Protein AF-0000000087192531 (afdb_homodimer)

pLDDT: mean 89.15, std 15.45, range [19.34, 98.88]

Secondary structure (DSSP, 8-state):
---TTS-S---SSS-SS-HHHHHHHHHHHHHHHHHHHHHHT-PPTTSHHHHHTT--GGGGG-HHHHHHHHHHHHHHHS-SSSS---SHHHHHHHHHHHHHT--HHHHHHHHHHHHHHTT--B-SSHHHHHHHHHHHTHHHHHHHHHHTT---HHHHHHHHHHHHHHHHHHHHHTHHHHHHTT-B-S-HHHHHHTT--HHHHTSSS--HHHHHHHHHHHHHHHHHHHHHTHHHHHS-HHHHHHHHHHHHHHHHHHHHHHHTTT--SSSPPPPPHHHHHHHHHHHHHHH-/---TTS-SPP-SSS-SS-HHHHHHHHHHHHHHHHHHHHHHT-PPTTSHHHHHTT--GGGGG-HHHHHHHHHHHHHHHS-SSSS---SHHHHHHHHHHHHHT--HHHHHHHHHHHHHHTT----SSHHHHHHHHHHHTHHHHHHHHHHTT---HHHHHHHHHHHHHHHHHHHHHTHHHHHHTT---S-HHHHHHTT--HHHHTSSS--HHHHHHHHHHHHHHHHHHHHHTHHHHHS-HHHHHHHHHHHHHHHHHHHHHHHTTT--TTSPPPPPHHHHHHHHHHHHHHH-

Organism: Streptomyces mobaraensis (NCBI:txid35621)

InterPro domains:
  IPR002060 Squalene/phytoene synthase [PF00494] (6-272)
  IPR002060 Squalene/phytoene synthase [SFLDG01018] (4-278)
  IPR008949 Isoprenoid synthase domain superfamily [G3DSA:1.10.600.10] (2-265)
  IPR008949 Isoprenoid synthase domain superfamily [SSF48576] (6-286)
  IPR017827 Hydroxysqualene synthase HpnC [TIGR03464] (3-283)
  IPR033904 Trans-isoprenyl diphosphate synthases, head-to-head [cd00683] (8-274)
  IPR044843 Trans-isoprenyl diphosphate synthases, bacterial-type [SFLDG01212] (4-278)

Structure (mmCIF, N/CA/C/O backbone):
data_AF-0000000087192531-model_v1
#
loop_
_entity.id
_entity.type
_entity.pdbx_description
1 polymer 'Squalene synthase HpnC'
#
loop_
_atom_site.group_PDB
_atom_site.id
_atom_site.type_symbol
_atom_site.label_atom_id
_atom_site.label_alt_id
_atom_site.label_comp_id
_atom_site.label_asym_id
_atom_site.label_entity_id
_atom_site.label_seq_id
_atom_site.pdbx_PDB_ins_code
_atom_site.Cartn_x
_atom_site.Cartn_y
_atom_site.Cartn_z
_atom_site.occupancy
_atom_site.B_iso_or_equiv
_atom_site.auth_seq_id
_atom_site.auth_comp_id
_atom_site.auth_asym_id
_atom_site.auth_atom_id
_atom_site.pdbx_PDB_model_num
ATOM 1 N N . MET A 1 1 ? 25.109 -14.555 -1.62 1 19.67 1 MET A N 1
ATOM 2 C CA . MET A 1 1 ? 24.094 -15.359 -0.947 1 19.67 1 MET A CA 1
ATOM 3 C C . MET A 1 1 ? 22.812 -14.547 -0.739 1 19.67 1 MET A C 1
ATOM 5 O O . MET A 1 1 ? 21.938 -14.945 0.036 1 19.67 1 MET A O 1
ATOM 9 N N . LEU A 1 2 ? 22.766 -13.234 -1.128 1 22.3 2 LEU A N 1
ATOM 10 C CA . LEU A 1 2 ? 21.969 -12.016 -1.093 1 22.3 2 LEU A CA 1
ATOM 11 C C . LEU A 1 2 ? 20.734 -12.141 -1.992 1 22.3 2 LEU A C 1
ATOM 13 O O . LEU A 1 2 ? 19.953 -11.203 -2.115 1 22.3 2 LEU A O 1
ATOM 17 N N . ASP A 1 3 ? 20.75 -13.352 -2.896 1 23.53 3 ASP A N 1
ATOM 18 C CA . ASP A 1 3 ? 19.922 -13.32 -4.09 1 23.53 3 ASP A CA 1
ATOM 19 C C . ASP A 1 3 ? 18.469 -13.711 -3.764 1 23.53 3 ASP A C 1
ATOM 21 O O . ASP A 1 3 ? 17.703 -14.062 -4.656 1 23.53 3 ASP A O 1
ATOM 25 N N . LYS A 1 4 ? 18.359 -14.281 -2.541 1 29.73 4 LYS A N 1
ATOM 26 C CA . LYS A 1 4 ? 17.078 -14.93 -2.248 1 29.73 4 LYS A CA 1
ATOM 27 C C . LYS A 1 4 ? 15.922 -13.945 -2.359 1 29.73 4 LYS A C 1
ATOM 29 O O . LYS A 1 4 ? 14.773 -14.289 -2.078 1 29.73 4 LYS A O 1
ATOM 34 N N . ALA A 1 5 ? 16.125 -12.844 -2.023 1 33.47 5 ALA A N 1
ATOM 35 C CA . ALA A 1 5 ? 14.977 -11.992 -1.755 1 33.47 5 ALA A CA 1
ATOM 36 C C . ALA A 1 5 ? 13.992 -12.008 -2.924 1 33.47 5 ALA A C 1
ATOM 38 O O . ALA A 1 5 ? 12.961 -11.336 -2.889 1 33.47 5 ALA A O 1
ATOM 39 N N . ALA A 1 6 ? 14.383 -12.469 -4.078 1 32.56 6 ALA A N 1
ATOM 40 C CA . ALA A 1 6 ? 13.664 -11.992 -5.254 1 32.56 6 ALA A CA 1
ATOM 41 C C . ALA A 1 6 ? 12.398 -12.805 -5.496 1 32.56 6 ALA A C 1
ATOM 43 O O . ALA A 1 6 ? 11.398 -12.281 -5.992 1 32.56 6 ALA A O 1
ATOM 44 N N . HIS A 1 7 ? 12.344 -14.336 -5.422 1 30.31 7 HIS A N 1
ATOM 45 C CA . HIS A 1 7 ? 11.562 -14.953 -6.488 1 30.31 7 HIS A CA 1
ATOM 46 C C . HIS A 1 7 ? 10.125 -15.211 -6.047 1 30.31 7 HIS A C 1
ATOM 48 O O . HIS A 1 7 ? 9.367 -15.883 -6.75 1 30.31 7 HIS A O 1
ATOM 54 N N . GLU A 1 8 ? 9.875 -15.688 -4.883 1 32.75 8 GLU A N 1
ATOM 55 C CA . GLU A 1 8 ? 8.594 -16.391 -4.902 1 32.75 8 GLU A CA 1
ATOM 56 C C . GLU A 1 8 ? 7.449 -15.453 -5.273 1 32.75 8 GLU A C 1
ATOM 58 O O . GLU A 1 8 ? 7.543 -14.242 -5.066 1 32.75 8 GLU A O 1
ATOM 63 N N . ASN A 1 9 ? 6.387 -16.219 -6.078 1 30.28 9 ASN A N 1
ATOM 64 C CA . ASN A 1 9 ? 5.152 -15.898 -6.793 1 30.28 9 ASN A CA 1
ATOM 65 C C . ASN A 1 9 ? 4.086 -15.352 -5.848 1 30.28 9 ASN A C 1
ATOM 67 O O . ASN A 1 9 ? 3.578 -16.062 -4.988 1 30.28 9 ASN A O 1
ATOM 71 N N . PHE A 1 10 ? 4.152 -14.359 -5.266 1 32.59 10 PHE A N 1
ATOM 72 C CA . PHE A 1 10 ? 3.545 -13.109 -4.828 1 32.59 10 PHE A CA 1
ATOM 73 C C . PHE A 1 10 ? 2.182 -12.914 -5.477 1 32.59 10 PHE A C 1
ATOM 75 O O . PHE A 1 10 ? 1.978 -13.281 -6.633 1 32.59 10 PHE A O 1
ATOM 82 N N . PRO A 1 11 ? 1.162 -12.461 -4.59 1 38.47 11 PRO A N 1
ATOM 83 C CA . PRO A 1 11 ? -0.154 -11.828 -4.645 1 38.47 11 PRO A CA 1
ATOM 84 C C . PRO A 1 11 ? -0.328 -10.938 -5.875 1 38.47 11 PRO A C 1
ATOM 86 O O . PRO A 1 11 ? 0.247 -9.844 -5.938 1 38.47 11 PRO A O 1
ATOM 89 N N . VAL A 1 12 ? -0.359 -11.367 -6.977 1 36.41 12 VAL A N 1
ATOM 90 C CA . VAL A 1 12 ? -0.284 -10.555 -8.188 1 36.41 12 VAL A CA 1
ATOM 91 C C . VAL A 1 12 ? -0.94 -9.203 -7.945 1 36.41 12 VAL A C 1
ATOM 93 O O . VAL A 1 12 ? -0.665 -8.234 -8.656 1 36.41 12 VAL A O 1
ATOM 96 N N . ALA A 1 13 ? -2.135 -9.117 -7.508 1 36.44 13 ALA A N 1
ATOM 97 C CA . ALA A 1 13 ? -2.143 -7.688 -7.809 1 36.44 13 ALA A CA 1
ATOM 98 C C . ALA A 1 13 ? -1.078 -6.953 -7 1 36.44 13 ALA A C 1
ATOM 100 O O . ALA A 1 13 ? -1.4 -6.117 -6.148 1 36.44 13 ALA A O 1
ATOM 101 N N . PRO A 1 14 ? -0.112 -7.73 -6.18 1 38.5 14 PRO A N 1
ATOM 102 C CA . PRO A 1 14 ? 0.263 -6.594 -5.336 1 38.5 14 PRO A CA 1
ATOM 103 C C . PRO A 1 14 ? 0.284 -5.273 -6.098 1 38.5 14 PRO A C 1
ATOM 105 O O . PRO A 1 14 ? 0.271 -5.266 -7.332 1 38.5 14 PRO A O 1
ATOM 108 N N . PHE A 1 15 ? 1.031 -4.457 -5.273 1 41.66 15 PHE A N 1
ATOM 109 C CA . PHE A 1 15 ? 1.71 -3.176 -5.445 1 41.66 15 PHE A CA 1
ATOM 110 C C . PHE A 1 15 ? 2.809 -3.283 -6.492 1 41.66 15 PHE A C 1
ATOM 112 O O . PHE A 1 15 ? 3.357 -4.363 -6.719 1 41.66 15 PHE A O 1
ATOM 119 N N . PHE A 1 16 ? 2.674 -2.574 -7.617 1 48.12 16 PHE A N 1
ATOM 120 C CA . PHE A 1 16 ? 3.451 -2.09 -8.75 1 48.12 16 PHE A CA 1
ATOM 121 C C . PHE A 1 16 ? 4.945 -2.23 -8.484 1 48.12 16 PHE A C 1
ATOM 123 O O . PHE A 1 16 ? 5.766 -2.01 -9.375 1 48.12 16 PHE A O 1
ATOM 130 N N . LEU A 1 17 ? 5.238 -2.883 -7.375 1 59.16 17 LEU A N 1
ATOM 131 C CA . LEU A 1 17 ? 6.648 -2.969 -7.008 1 59.16 17 LEU A CA 1
ATOM 132 C C . LEU A 1 17 ? 7.043 -4.41 -6.699 1 59.16 17 LEU A C 1
ATOM 134 O O . LEU A 1 17 ? 6.207 -5.207 -6.27 1 59.16 17 LEU A O 1
ATOM 138 N N . PRO A 1 18 ? 8.281 -4.738 -7.281 1 66.62 18 PRO A N 1
ATOM 139 C CA . PRO A 1 18 ? 8.805 -6.016 -6.789 1 66.62 18 PRO A CA 1
ATOM 140 C C . PRO A 1 18 ? 8.484 -6.258 -5.316 1 66.62 18 PRO A C 1
ATOM 142 O O . PRO A 1 18 ? 8.344 -5.305 -4.547 1 66.62 18 PRO A O 1
ATOM 145 N N . ARG A 1 19 ? 8.281 -7.492 -4.961 1 74.19 19 ARG A N 1
ATOM 146 C CA . ARG A 1 19 ? 7.887 -7.895 -3.617 1 74.19 19 ARG A CA 1
ATOM 147 C C . ARG A 1 19 ? 8.734 -7.191 -2.562 1 74.19 19 ARG A C 1
ATOM 149 O O . ARG A 1 19 ? 8.195 -6.648 -1.593 1 74.19 19 ARG A O 1
ATOM 156 N N . ALA A 1 20 ? 10.094 -7.184 -2.834 1 75.75 20 ALA A N 1
ATOM 157 C CA . ALA A 1 20 ? 10.992 -6.594 -1.846 1 75.75 20 ALA A CA 1
ATOM 158 C C . ALA A 1 20 ? 10.688 -5.109 -1.644 1 75.75 20 ALA A C 1
ATOM 160 O O . ALA A 1 20 ? 10.719 -4.613 -0.516 1 75.75 20 ALA A O 1
ATOM 161 N N . ARG A 1 21 ? 10.336 -4.461 -2.74 1 80.31 21 ARG A N 1
ATOM 162 C CA . ARG A 1 21 ? 10.055 -3.033 -2.639 1 80.31 21 ARG A CA 1
ATOM 163 C C . ARG A 1 21 ? 8.688 -2.789 -2.012 1 80.31 21 ARG A C 1
ATOM 165 O O . ARG A 1 21 ? 8.5 -1.821 -1.272 1 80.31 21 ARG A O 1
ATOM 172 N N . ARG A 1 22 ? 7.809 -3.641 -2.258 1 81.88 22 ARG A N 1
ATOM 173 C CA . ARG A 1 22 ? 6.492 -3.533 -1.639 1 81.88 22 ARG A CA 1
ATOM 174 C C . ARG A 1 22 ? 6.578 -3.721 -0.128 1 81.88 22 ARG A C 1
ATOM 176 O O . ARG A 1 22 ? 5.984 -2.957 0.634 1 81.88 22 ARG A O 1
ATOM 183 N N . ASP A 1 23 ? 7.32 -4.707 0.282 1 85.31 23 ASP A N 1
ATOM 184 C CA . ASP A 1 23 ? 7.523 -4.965 1.704 1 85.31 23 ASP A CA 1
ATOM 185 C C . ASP A 1 23 ? 8.164 -3.76 2.393 1 85.31 23 ASP A C 1
ATOM 187 O O . ASP A 1 23 ? 7.797 -3.418 3.52 1 85.31 23 ASP A O 1
ATOM 191 N N . ASP A 1 24 ? 9.102 -3.215 1.646 1 89.06 24 ASP A N 1
ATOM 192 C CA . ASP A 1 24 ? 9.789 -2.055 2.207 1 89.06 24 ASP A CA 1
ATOM 193 C C . ASP A 1 24 ? 8.836 -0.872 2.359 1 89.06 24 ASP A C 1
ATOM 195 O O . ASP A 1 24 ? 8.836 -0.193 3.389 1 89.06 24 ASP A O 1
ATOM 199 N N . LEU A 1 25 ? 7.973 -0.669 1.366 1 87.12 25 LEU A N 1
ATOM 200 C CA . LEU A 1 25 ? 7.012 0.426 1.429 1 87.12 25 LEU A CA 1
ATOM 201 C C . LEU A 1 25 ? 5.984 0.185 2.529 1 87.12 25 LEU A C 1
ATOM 203 O O . LEU A 1 25 ? 5.582 1.121 3.223 1 87.12 25 LEU A O 1
ATOM 207 N N . MET A 1 26 ? 5.605 -1.005 2.713 1 86.75 26 MET A N 1
ATOM 208 C CA . MET A 1 26 ? 4.66 -1.353 3.766 1 86.75 26 MET A CA 1
ATOM 209 C C . MET A 1 26 ? 5.277 -1.143 5.145 1 86.75 26 MET A C 1
ATOM 211 O O . MET A 1 26 ? 4.59 -0.728 6.082 1 86.75 26 MET A O 1
ATOM 215 N N . ALA A 1 27 ? 6.52 -1.49 5.234 1 89.69 27 ALA A N 1
ATOM 216 C CA . ALA A 1 27 ? 7.215 -1.255 6.5 1 89.69 27 ALA A CA 1
ATOM 217 C C . ALA A 1 27 ? 7.266 0.235 6.828 1 89.69 27 ALA A C 1
ATOM 219 O O . ALA A 1 27 ? 7.043 0.631 7.973 1 89.69 27 ALA A O 1
ATOM 220 N N . ILE A 1 28 ? 7.52 1.017 5.824 1 91.38 28 ILE A N 1
ATOM 221 C CA . ILE A 1 28 ? 7.562 2.463 6.008 1 91.38 28 ILE A CA 1
ATOM 222 C C . ILE A 1 28 ? 6.176 2.977 6.395 1 91.38 28 ILE A C 1
ATOM 224 O O . ILE A 1 28 ? 6.047 3.82 7.285 1 91.38 28 ILE A O 1
ATOM 228 N N . TYR A 1 29 ? 5.199 2.486 5.773 1 88.44 29 TYR A N 1
ATOM 229 C CA . TYR A 1 29 ? 3.836 2.867 6.121 1 88.44 29 TYR A CA 1
ATOM 230 C C . TYR A 1 29 ? 3.52 2.494 7.566 1 88.44 29 TYR A C 1
ATOM 232 O O . TYR A 1 29 ? 2.889 3.268 8.289 1 88.44 29 TYR A O 1
ATOM 240 N N . GLY A 1 30 ? 3.859 1.26 7.922 1 89.19 30 GLY A N 1
ATOM 241 C CA . GLY A 1 30 ? 3.658 0.839 9.297 1 89.19 30 GLY A CA 1
ATOM 242 C C . GLY A 1 30 ? 4.328 1.754 10.305 1 89.19 30 GLY A C 1
ATOM 243 O O . GLY A 1 30 ? 3.758 2.051 11.359 1 89.19 30 GLY A O 1
ATOM 244 N N . TYR A 1 31 ? 5.508 2.223 10.008 1 94.19 31 TYR A N 1
ATOM 245 C CA . TYR A 1 31 ? 6.219 3.164 10.859 1 94.19 31 TYR A CA 1
ATOM 246 C C . TYR A 1 31 ? 5.441 4.465 11.008 1 94.19 31 TYR A C 1
ATOM 248 O O . TYR A 1 31 ? 5.18 4.918 12.125 1 94.19 31 TYR A O 1
ATOM 256 N N . ALA A 1 32 ? 5.148 4.988 9.867 1 92.19 32 ALA A N 1
ATOM 257 C CA . ALA A 1 32 ? 4.438 6.262 9.875 1 92.19 32 ALA A CA 1
ATOM 258 C C . ALA A 1 32 ? 3.111 6.145 10.625 1 92.19 32 ALA A C 1
ATOM 260 O O . ALA A 1 32 ? 2.744 7.039 11.391 1 92.19 32 ALA A O 1
ATOM 261 N N . ARG A 1 33 ? 2.441 5.043 10.477 1 89.56 33 ARG A N 1
ATOM 262 C CA . ARG A 1 33 ? 1.149 4.812 11.117 1 89.56 33 ARG A CA 1
ATOM 263 C C . ARG A 1 33 ? 1.302 4.695 12.625 1 89.56 33 ARG A C 1
ATOM 265 O O . ARG A 1 33 ? 0.493 5.238 13.383 1 89.56 33 ARG A O 1
ATOM 272 N N . LEU A 1 34 ? 2.264 3.963 13.047 1 90.94 34 LEU A N 1
ATOM 273 C CA . LEU A 1 34 ? 2.455 3.793 14.484 1 90.94 34 LEU A CA 1
ATOM 274 C C . LEU A 1 34 ? 2.797 5.125 15.148 1 90.94 34 LEU A C 1
ATOM 276 O O . LEU A 1 34 ? 2.275 5.438 16.219 1 90.94 34 LEU A O 1
ATOM 280 N N . VAL A 1 35 ? 3.682 5.863 14.492 1 95.06 35 VAL A N 1
ATOM 281 C CA . VAL A 1 35 ? 4.035 7.176 15.023 1 95.06 35 VAL A CA 1
ATOM 282 C C . VAL A 1 35 ? 2.779 8.031 15.164 1 95.06 35 VAL A C 1
ATOM 284 O O . VAL A 1 35 ? 2.562 8.656 16.203 1 95.06 35 VAL A O 1
ATOM 287 N N . ASP A 1 36 ? 1.975 8.055 14.164 1 90.62 36 ASP A N 1
ATOM 288 C CA . ASP A 1 36 ? 0.722 8.805 14.18 1 90.62 36 ASP A CA 1
ATOM 289 C C . ASP A 1 36 ? -0.206 8.305 15.281 1 90.62 36 ASP A C 1
ATOM 291 O O . ASP A 1 36 ? -0.826 9.102 15.992 1 90.62 36 ASP A O 1
ATOM 295 N N . ASP A 1 37 ? -0.312 6.965 15.398 1 89.44 37 ASP A N 1
ATOM 296 C CA . ASP A 1 37 ? -1.177 6.379 16.422 1 89.44 37 ASP A CA 1
ATOM 297 C C . ASP A 1 37 ? -0.73 6.781 17.812 1 89.44 37 ASP A C 1
ATOM 299 O O . ASP A 1 37 ? -1.563 7.043 18.688 1 89.44 37 ASP A O 1
ATOM 303 N N . ILE A 1 38 ? 0.5 6.742 18.016 1 92.81 38 ILE A N 1
ATOM 304 C CA . ILE A 1 38 ? 1.027 7.168 19.312 1 92.81 38 ILE A CA 1
ATOM 305 C C . ILE A 1 38 ? 0.646 8.625 19.562 1 92.81 38 ILE A C 1
ATOM 307 O O . ILE A 1 38 ? 0.107 8.953 20.625 1 92.81 38 ILE A O 1
ATOM 311 N N . GLY A 1 39 ? 0.903 9.469 18.594 1 92.12 39 GLY A N 1
ATOM 312 C CA . GLY A 1 39 ? 0.604 10.883 18.75 1 92.12 39 GLY A CA 1
ATOM 313 C C . GLY A 1 39 ? -0.871 11.164 18.969 1 92.12 39 GLY A C 1
ATOM 314 O O . GLY A 1 39 ? -1.231 12.109 19.672 1 92.12 39 GLY A O 1
ATOM 315 N N . ASP A 1 40 ? -1.734 10.336 18.375 1 87.25 40 ASP A N 1
ATOM 316 C CA . ASP A 1 40 ? -3.178 10.539 18.469 1 87.25 40 ASP A CA 1
ATOM 317 C C . ASP A 1 40 ? -3.752 9.844 19.703 1 87.25 40 ASP A C 1
ATOM 319 O O . ASP A 1 40 ? -4.93 10.016 20.031 1 87.25 40 ASP A O 1
ATOM 323 N N . GLY A 1 41 ? -2.965 9.039 20.344 1 85.12 41 GLY A N 1
ATOM 324 C CA . GLY A 1 41 ? -3.459 8.266 21.469 1 85.12 41 GLY A CA 1
ATOM 325 C C . GLY A 1 41 ? -4.312 7.082 21.047 1 85.12 41 GLY A C 1
ATOM 326 O O . GLY A 1 41 ? -5.223 6.68 21.781 1 85.12 41 GLY A O 1
ATOM 327 N N . ASP A 1 42 ? -4.016 6.578 19.875 1 79.75 42 ASP A N 1
ATOM 328 C CA . ASP A 1 42 ? -4.84 5.512 19.297 1 79.75 42 ASP A CA 1
ATOM 329 C C . ASP A 1 42 ? -4.074 4.191 19.25 1 79.75 42 ASP A C 1
ATOM 331 O O . ASP A 1 42 ? -4.379 3.32 18.438 1 79.75 42 ASP A O 1
ATOM 335 N N . VAL A 1 43 ? -3.061 4.047 20.062 1 83.12 43 VAL A N 1
ATOM 336 C CA . VAL A 1 43 ? -2.338 2.781 20.094 1 83.12 43 VAL A CA 1
ATOM 337 C C . VAL A 1 43 ? -3.242 1.684 20.656 1 83.12 43 VAL A C 1
ATOM 339 O O . VAL A 1 43 ? -4.168 1.962 21.422 1 83.12 43 VAL A O 1
ATOM 342 N N . ALA A 1 44 ? -2.982 0.496 20.219 1 76.88 44 ALA A N 1
ATOM 343 C CA . ALA A 1 44 ? -3.791 -0.638 20.656 1 76.88 44 ALA A CA 1
ATOM 344 C C . ALA A 1 44 ? -3.85 -0.711 22.172 1 76.88 44 ALA A C 1
ATOM 346 O O . ALA A 1 44 ? -2.844 -0.481 22.859 1 76.88 44 ALA A O 1
ATOM 347 N N . PRO A 1 45 ? -4.977 -1.031 22.672 1 75.5 45 PRO A N 1
ATOM 348 C CA . PRO A 1 45 ? -5.105 -1.122 24.141 1 75.5 45 PRO A CA 1
ATOM 349 C C . PRO A 1 45 ? -4.27 -2.252 24.734 1 75.5 45 PRO A C 1
ATOM 351 O O . PRO A 1 45 ? -3.809 -3.135 24 1 75.5 45 PRO A O 1
ATOM 354 N N . GLY A 1 46 ? -3.986 -2.191 26.062 1 78.5 46 GLY A N 1
ATOM 355 C CA . GLY A 1 46 ? -3.291 -3.266 26.75 1 78.5 46 GLY A CA 1
ATOM 356 C C . GLY A 1 46 ? -1.843 -2.938 27.062 1 78.5 46 GLY A C 1
ATOM 357 O O . GLY A 1 46 ? -1.203 -3.623 27.859 1 78.5 46 GLY A O 1
ATOM 358 N N . GLY A 1 47 ? -1.36 -1.986 26.297 1 83 47 GLY A N 1
ATOM 359 C CA . GLY A 1 47 ? -0.045 -1.465 26.641 1 83 47 GLY A CA 1
ATOM 360 C C . GLY A 1 47 ? 1.089 -2.293 26.062 1 83 47 GLY A C 1
ATOM 361 O O . GLY A 1 47 ? 2.225 -2.213 26.547 1 83 47 GLY A O 1
ATOM 362 N N . ARG A 1 48 ? 0.781 -3.104 25.172 1 82.81 48 ARG A N 1
ATOM 363 C CA . ARG A 1 48 ? 1.8 -3.992 24.625 1 82.81 48 ARG A CA 1
ATOM 364 C C . ARG A 1 48 ? 2.904 -3.197 23.938 1 82.81 48 ARG A C 1
ATOM 366 O O . ARG A 1 48 ? 4.086 -3.51 24.094 1 82.81 48 ARG A O 1
ATOM 373 N N . ASP A 1 49 ? 2.549 -2.189 23.188 1 87.62 49 ASP A N 1
ATOM 374 C CA . ASP A 1 49 ? 3.545 -1.352 22.516 1 87.62 49 ASP A CA 1
ATOM 375 C C . ASP A 1 49 ? 4.453 -0.67 23.547 1 87.62 49 ASP A C 1
ATOM 377 O O . ASP A 1 49 ? 5.668 -0.587 23.344 1 87.62 49 ASP A O 1
ATOM 381 N N . ALA A 1 50 ? 3.842 -0.21 24.562 1 92.44 50 ALA A N 1
ATOM 382 C CA . ALA A 1 50 ? 4.629 0.41 25.625 1 92.44 50 ALA A CA 1
ATOM 383 C C . ALA A 1 50 ? 5.648 -0.571 26.203 1 92.44 50 ALA A C 1
ATOM 385 O O . ALA A 1 50 ? 6.828 -0.24 26.344 1 92.44 50 ALA A O 1
ATOM 386 N N . GLU A 1 51 ? 5.195 -1.745 26.453 1 91.75 51 GLU A N 1
ATOM 387 C CA . GLU A 1 51 ? 6.074 -2.781 26.984 1 91.75 51 GLU A CA 1
ATOM 388 C C . GLU A 1 51 ? 7.215 -3.094 26.016 1 91.75 51 GLU A C 1
ATOM 390 O O . GLU A 1 51 ? 8.367 -3.23 26.438 1 91.75 51 GLU A O 1
ATOM 395 N N . LEU A 1 52 ? 6.914 -3.168 24.859 1 88.56 52 LEU A N 1
ATOM 396 C CA . LEU A 1 52 ? 7.906 -3.475 23.844 1 88.56 52 LEU A CA 1
ATOM 397 C C . LEU A 1 52 ? 8.93 -2.352 23.734 1 88.56 52 LEU A C 1
ATOM 399 O O . LEU A 1 52 ? 10.078 -2.59 23.328 1 88.56 52 LEU A O 1
ATOM 403 N N . LEU A 1 53 ? 8.539 -1.186 24.078 1 92.94 53 LEU A N 1
ATOM 404 C CA . LEU A 1 53 ? 9.43 -0.029 23.984 1 92.94 53 LEU A CA 1
ATOM 405 C C . LEU A 1 53 ? 10.156 0.204 25.297 1 92.94 53 LEU A C 1
ATOM 407 O O . LEU A 1 53 ? 10.859 1.208 25.453 1 92.94 53 LEU A O 1
ATOM 411 N N . GLY A 1 54 ? 9.914 -0.643 26.25 1 91.19 54 GLY A N 1
ATOM 412 C CA . GLY A 1 54 ? 10.625 -0.571 27.516 1 91.19 54 GLY A CA 1
ATOM 413 C C . GLY A 1 54 ? 9.938 0.315 28.547 1 91.19 54 GLY A C 1
ATOM 414 O O . GLY A 1 54 ? 10.562 0.758 29.5 1 91.19 54 GLY A O 1
ATOM 415 N N . LEU A 1 55 ? 8.703 0.609 28.266 1 93.19 55 LEU A N 1
ATOM 416 C CA . LEU A 1 55 ? 7.922 1.405 29.203 1 93.19 55 LEU A CA 1
ATOM 417 C C . LEU A 1 55 ? 6.965 0.522 30 1 93.19 55 LEU A C 1
ATOM 419 O O . LEU A 1 55 ? 6.668 -0.602 29.594 1 93.19 55 LEU A O 1
ATOM 423 N N . GLY A 1 56 ? 6.559 1.036 31.219 1 91.81 56 GLY A N 1
ATOM 424 C CA . GLY A 1 56 ? 5.453 0.384 31.906 1 91.81 56 GLY A CA 1
ATOM 425 C C . GLY A 1 56 ? 4.141 0.493 31.156 1 91.81 56 GLY A C 1
ATOM 426 O O . GLY A 1 56 ? 3.883 1.494 30.484 1 91.81 56 GLY A O 1
ATOM 427 N N . ARG A 1 57 ? 3.346 -0.522 31.234 1 89.56 57 ARG A N 1
ATOM 428 C CA . ARG A 1 57 ? 2.066 -0.557 30.531 1 89.56 57 ARG A CA 1
ATOM 429 C C . ARG A 1 57 ? 1.21 0.652 30.891 1 89.56 57 ARG A C 1
ATOM 431 O O . ARG A 1 57 ? 0.42 1.125 30.078 1 89.56 57 ARG A O 1
ATOM 438 N N . GLU A 1 58 ? 1.459 1.163 32.062 1 89.88 58 GLU A N 1
ATOM 439 C CA . GLU A 1 58 ? 0.673 2.295 32.531 1 89.88 58 GLU A CA 1
ATOM 440 C C . GLU A 1 58 ? 1.036 3.576 31.797 1 89.88 58 GLU A C 1
ATOM 442 O O . GLU A 1 58 ? 0.303 4.566 31.859 1 89.88 58 GLU A O 1
ATOM 447 N N . ARG A 1 59 ? 2.121 3.539 31.078 1 91.12 59 ARG A N 1
ATOM 448 C CA . ARG A 1 59 ? 2.582 4.73 30.375 1 91.12 59 ARG A CA 1
ATOM 449 C C . ARG A 1 59 ? 2.127 4.711 28.906 1 91.12 59 ARG A C 1
ATOM 451 O O . ARG A 1 59 ? 2.514 5.574 28.125 1 91.12 59 ARG A O 1
ATOM 458 N N . ALA A 1 60 ? 1.295 3.783 28.594 1 90.06 60 ALA A N 1
ATOM 459 C CA . ALA A 1 60 ? 0.833 3.633 27.219 1 90.06 60 ALA A CA 1
ATOM 460 C C . ALA A 1 60 ? 0.034 4.852 26.766 1 90.06 60 ALA A C 1
ATOM 462 O O . ALA A 1 60 ? 0.014 5.191 25.578 1 90.06 60 ALA A O 1
ATOM 463 N N . ASP A 1 61 ? -0.524 5.605 27.766 1 91.44 61 ASP A N 1
ATOM 464 C CA . ASP A 1 61 ? -1.37 6.742 27.422 1 91.44 61 ASP A CA 1
ATOM 465 C C . ASP A 1 61 ? -0.57 8.047 27.438 1 91.44 61 ASP A C 1
ATOM 467 O O . ASP A 1 61 ? -1.084 9.094 27.047 1 91.44 61 ASP A O 1
ATOM 471 N N . ASP A 1 62 ? 0.635 7.949 27.891 1 94.62 62 ASP A N 1
ATOM 472 C CA . ASP A 1 62 ? 1.521 9.109 27.844 1 94.62 62 ASP A CA 1
ATOM 473 C C . ASP A 1 62 ? 2.162 9.258 26.469 1 94.62 62 ASP A C 1
ATOM 475 O O . ASP A 1 62 ? 3.221 8.68 26.203 1 94.62 62 ASP A O 1
ATOM 479 N N . ARG A 1 63 ? 1.619 10.094 25.688 1 95.62 63 ARG A N 1
ATOM 480 C CA . ARG A 1 63 ? 1.992 10.211 24.281 1 95.62 63 ARG A CA 1
ATOM 481 C C . ARG A 1 63 ? 3.447 10.641 24.141 1 95.62 63 ARG A C 1
ATOM 483 O O . ARG A 1 63 ? 4.195 10.062 23.344 1 95.62 63 ARG A O 1
ATOM 490 N N . LEU A 1 64 ? 3.85 11.633 24.891 1 96.75 64 LEU A N 1
ATOM 491 C CA . LEU A 1 64 ? 5.211 12.148 24.781 1 96.75 64 LEU A CA 1
ATOM 492 C C . LEU A 1 64 ? 6.223 11.102 25.234 1 96.75 64 LEU A C 1
ATOM 494 O O . LEU A 1 64 ? 7.262 10.922 24.594 1 96.75 64 LEU A O 1
ATOM 498 N N . ALA A 1 65 ? 5.895 10.367 26.281 1 96.56 65 ALA A N 1
ATOM 499 C CA . ALA A 1 65 ? 6.777 9.305 26.75 1 96.56 65 ALA A CA 1
ATOM 500 C C . ALA A 1 65 ? 6.883 8.188 25.719 1 96.56 65 ALA A C 1
ATOM 502 O O . ALA A 1 65 ? 7.969 7.641 25.484 1 96.56 65 ALA A O 1
ATOM 503 N N . MET A 1 66 ? 5.809 7.863 25.172 1 96.62 66 MET A N 1
ATOM 504 C CA . MET A 1 66 ? 5.793 6.832 24.125 1 96.62 66 MET A CA 1
ATOM 505 C C . MET A 1 66 ? 6.633 7.254 22.938 1 96.62 66 MET A C 1
ATOM 507 O O . MET A 1 66 ? 7.395 6.453 22.391 1 96.62 66 MET A O 1
ATOM 511 N N . LEU A 1 67 ? 6.492 8.555 22.484 1 97.69 67 LEU A N 1
ATOM 512 C CA . LEU A 1 67 ? 7.266 9.055 21.344 1 97.69 67 LEU A CA 1
ATOM 513 C C . LEU A 1 67 ? 8.758 9.055 21.672 1 97.69 67 LEU A C 1
ATOM 515 O O . LEU A 1 67 ? 9.578 8.711 20.812 1 97.69 67 LEU A O 1
ATOM 519 N N . ASP A 1 68 ? 9.086 9.414 22.906 1 97.94 68 ASP A N 1
ATOM 520 C CA . ASP A 1 68 ? 10.484 9.398 23.328 1 97.94 68 ASP A CA 1
ATOM 521 C C . ASP A 1 68 ? 11.055 7.984 23.297 1 97.94 68 ASP A C 1
ATOM 523 O O . ASP A 1 68 ? 12.164 7.766 22.828 1 97.94 68 ASP A O 1
ATOM 527 N N . ALA A 1 69 ? 10.305 7.066 23.859 1 97.44 69 ALA A N 1
ATOM 528 C CA . ALA A 1 69 ? 10.742 5.672 23.875 1 97.44 69 ALA A CA 1
ATOM 529 C C . ALA A 1 69 ? 10.875 5.125 22.453 1 97.44 69 ALA A C 1
ATOM 531 O O . ALA A 1 69 ? 11.812 4.379 22.156 1 97.44 69 ALA A O 1
ATOM 532 N N . PHE A 1 70 ? 9.938 5.477 21.625 1 97.69 70 PHE A N 1
ATOM 533 C CA . PHE A 1 70 ? 9.969 5.035 20.234 1 97.69 70 PHE A CA 1
ATOM 534 C C . PHE A 1 70 ? 11.188 5.598 19.516 1 97.69 70 PHE A C 1
ATOM 536 O O . PHE A 1 70 ? 11.836 4.895 18.734 1 97.69 70 PHE A O 1
ATOM 543 N N . GLU A 1 71 ? 11.5 6.883 19.734 1 98.19 71 GLU A N 1
ATOM 544 C CA . GLU A 1 71 ? 12.688 7.5 19.156 1 98.19 71 GLU A CA 1
ATOM 545 C C . GLU A 1 71 ? 13.953 6.793 19.625 1 98.19 71 GLU A C 1
ATOM 547 O O . GLU A 1 71 ? 14.867 6.555 18.828 1 98.19 71 GLU A O 1
ATOM 552 N N . ALA A 1 72 ? 14.008 6.512 20.875 1 97.31 72 ALA A N 1
ATOM 553 C CA . ALA A 1 72 ? 15.172 5.805 21.406 1 97.31 72 ALA A CA 1
ATOM 554 C C . ALA A 1 72 ? 15.352 4.453 20.734 1 97.31 72 ALA A C 1
ATOM 556 O O . ALA A 1 72 ? 16.469 4.066 20.391 1 97.31 72 ALA A O 1
ATOM 557 N N . ASP A 1 73 ? 14.273 3.775 20.594 1 97.25 73 ASP A N 1
ATOM 558 C CA . ASP A 1 73 ? 14.328 2.477 19.938 1 97.25 73 ASP A CA 1
ATOM 559 C C . ASP A 1 73 ? 14.688 2.631 18.453 1 97.25 73 ASP A C 1
ATOM 561 O O . ASP A 1 73 ? 15.422 1.812 17.906 1 97.25 73 ASP A O 1
ATOM 565 N N . LEU A 1 74 ? 14.172 3.701 17.766 1 97.75 74 LEU A N 1
ATOM 566 C CA . LEU A 1 74 ? 14.523 3.996 16.375 1 97.75 74 LEU A CA 1
ATOM 567 C C . LEU A 1 74 ? 16.031 4.207 16.234 1 97.75 74 LEU A C 1
ATOM 569 O O . LEU A 1 74 ? 16.625 3.768 15.25 1 97.75 74 LEU A O 1
ATOM 573 N N . ARG A 1 75 ? 16.625 4.871 17.156 1 97.06 75 ARG A N 1
ATOM 574 C CA . ARG A 1 75 ? 18.062 5.141 17.094 1 97.06 75 ARG A CA 1
ATOM 575 C C . ARG A 1 75 ? 18.875 3.844 17.109 1 97.06 75 ARG A C 1
ATOM 577 O O . ARG A 1 75 ? 19.953 3.77 16.531 1 97.06 75 ARG A O 1
ATOM 584 N N . ARG A 1 76 ? 18.312 2.803 17.703 1 95.94 76 ARG A N 1
ATOM 585 C CA . ARG A 1 76 ? 18.969 1.494 17.703 1 95.94 76 ARG A CA 1
ATOM 586 C C . ARG A 1 76 ? 18.969 0.887 16.312 1 95.94 76 ARG A C 1
ATOM 588 O O . ARG A 1 76 ? 19.797 0.036 15.992 1 95.94 76 ARG A O 1
ATOM 595 N N . VAL A 1 77 ? 18 1.236 15.508 1 96.56 77 VAL A N 1
ATOM 596 C CA . VAL A 1 77 ? 17.938 0.777 14.125 1 96.56 77 VAL A CA 1
ATOM 597 C C . VAL A 1 77 ? 19.172 1.241 13.375 1 96.56 77 VAL A C 1
ATOM 599 O O . VAL A 1 77 ? 19.703 0.519 12.523 1 96.56 77 VAL A O 1
ATOM 602 N N . PHE A 1 78 ? 19.656 2.387 13.664 1 96.69 78 PHE A N 1
ATOM 603 C CA . PHE A 1 78 ? 20.734 3.014 12.914 1 96.69 78 PHE A CA 1
ATOM 604 C C . PHE A 1 78 ? 22.062 2.818 13.617 1 96.69 78 PHE A C 1
ATOM 606 O O . PHE A 1 78 ? 23.109 3.25 13.117 1 96.69 78 PHE A O 1
ATOM 613 N N . ALA A 1 79 ? 22.047 2.189 14.75 1 93.81 79 ALA A N 1
ATOM 614 C CA . ALA A 1 79 ? 23.281 1.917 15.484 1 93.81 79 ALA A CA 1
ATOM 615 C C . ALA A 1 79 ? 24 0.712 14.898 1 93.81 79 ALA A C 1
ATOM 617 O O . ALA A 1 79 ? 23.375 -0.248 14.453 1 93.81 79 ALA A O 1
ATOM 618 N N . ASP A 1 80 ? 25.297 0.72 14.859 1 88.38 80 ASP A N 1
ATOM 619 C CA . ASP A 1 80 ? 26.094 -0.37 14.32 1 88.38 80 ASP A CA 1
ATOM 620 C C . ASP A 1 80 ? 26.344 -1.447 15.375 1 88.38 80 ASP A C 1
ATOM 622 O O . ASP A 1 80 ? 26.75 -2.561 15.047 1 88.38 80 ASP A O 1
ATOM 626 N N . HIS A 1 81 ? 26.141 -1.041 16.703 1 86.62 81 HIS A N 1
ATOM 627 C CA . HIS A 1 81 ? 26.391 -1.979 17.781 1 86.62 81 HIS A CA 1
ATOM 628 C C . HIS A 1 81 ? 25.188 -2.055 18.734 1 86.62 81 HIS A C 1
ATOM 630 O O . HIS A 1 81 ? 24.281 -1.223 18.656 1 86.62 81 HIS A O 1
ATOM 636 N N . GLY A 1 82 ? 25.203 -3.18 19.375 1 85.75 82 GLY A N 1
ATOM 637 C CA . GLY A 1 82 ? 24.156 -3.336 20.375 1 85.75 82 GLY A CA 1
ATOM 638 C C . GLY A 1 82 ? 23.141 -4.414 20.016 1 85.75 82 GLY A C 1
ATOM 639 O O . GLY A 1 82 ? 23.359 -5.18 19.078 1 85.75 82 GLY A O 1
ATOM 640 N N . THR A 1 83 ? 22.031 -4.52 20.844 1 85.88 83 THR A N 1
ATOM 641 C CA . THR A 1 83 ? 21.062 -5.602 20.734 1 85.88 83 THR A CA 1
ATOM 642 C C . THR A 1 83 ? 20.047 -5.301 19.625 1 85.88 83 THR A C 1
ATOM 644 O O . THR A 1 83 ? 19.266 -6.168 19.25 1 85.88 83 THR A O 1
ATOM 647 N N . GLY A 1 84 ? 20.109 -4.082 19.062 1 90.25 84 GLY A N 1
ATOM 648 C CA . GLY A 1 84 ? 19.109 -3.727 18.062 1 90.25 84 GLY A CA 1
ATOM 649 C C . GLY A 1 84 ? 17.797 -3.258 18.656 1 90.25 84 GLY A C 1
ATOM 650 O O . GLY A 1 84 ? 17.641 -3.213 19.875 1 90.25 84 GLY A O 1
ATOM 651 N N . PRO A 1 85 ? 16.906 -2.836 17.812 1 94.06 85 PRO A N 1
ATOM 652 C CA . PRO A 1 85 ? 15.602 -2.355 18.297 1 94.06 85 PRO A CA 1
ATOM 653 C C . PRO A 1 85 ? 14.766 -3.461 18.922 1 94.06 85 PRO A C 1
ATOM 655 O O . PRO A 1 85 ? 14.93 -4.637 18.594 1 94.06 85 PRO A O 1
ATOM 658 N N . ARG A 1 86 ? 13.914 -3.107 19.766 1 90.88 86 ARG A N 1
ATOM 659 C CA . ARG A 1 86 ? 13.062 -4.047 20.5 1 90.88 86 ARG A CA 1
ATOM 660 C C . ARG A 1 86 ? 11.727 -4.234 19.781 1 90.88 86 ARG A C 1
ATOM 662 O O . ARG A 1 86 ? 11.25 -5.363 19.641 1 90.88 86 ARG A O 1
ATOM 669 N N . HIS A 1 87 ? 11.141 -3.127 19.438 1 91.81 87 HIS A N 1
ATOM 670 C CA . HIS A 1 87 ? 9.82 -3.174 18.812 1 91.81 87 HIS A CA 1
ATOM 671 C C . HIS A 1 87 ? 9.852 -3.924 17.484 1 91.81 87 HIS A C 1
ATOM 673 O O . HIS A 1 87 ? 10.695 -3.643 16.641 1 91.81 87 HIS A O 1
ATOM 679 N N . PRO A 1 88 ? 8.93 -4.824 17.266 1 86.12 88 PRO A N 1
ATOM 680 C CA . PRO A 1 88 ? 8.938 -5.641 16.062 1 86.12 88 PRO A CA 1
ATOM 681 C C . PRO A 1 88 ? 8.891 -4.805 14.781 1 86.12 88 PRO A C 1
ATOM 683 O O . PRO A 1 88 ? 9.531 -5.156 13.781 1 86.12 88 PRO A O 1
ATOM 686 N N . LEU A 1 89 ? 8.172 -3.754 14.797 1 89.44 89 LEU A N 1
ATOM 687 C CA . LEU A 1 89 ? 8.086 -2.885 13.633 1 89.44 89 LEU A CA 1
ATOM 688 C C . LEU A 1 89 ? 9.461 -2.314 13.281 1 89.44 89 LEU A C 1
ATOM 690 O O . LEU A 1 89 ? 9.828 -2.262 12.109 1 89.44 89 LEU A O 1
ATOM 694 N N . LEU A 1 90 ? 10.219 -1.928 14.281 1 94.5 90 LEU A N 1
ATOM 695 C CA . LEU A 1 90 ? 11.531 -1.34 14.047 1 94.5 90 LEU A CA 1
ATOM 696 C C . LEU A 1 90 ? 12.547 -2.41 13.656 1 94.5 90 LEU A C 1
ATOM 698 O O . LEU A 1 90 ? 13.469 -2.146 12.883 1 94.5 90 LEU A O 1
ATOM 702 N N . ARG A 1 91 ? 12.352 -3.578 14.125 1 89.81 91 ARG A N 1
ATOM 703 C CA . ARG A 1 91 ? 13.18 -4.695 13.672 1 89.81 91 ARG A CA 1
ATOM 704 C C . ARG A 1 91 ? 13.008 -4.938 12.18 1 89.81 91 ARG A C 1
ATOM 706 O O . ARG A 1 91 ? 13.969 -5.301 11.492 1 89.81 91 ARG A O 1
ATOM 713 N N . ARG A 1 92 ? 11.797 -4.691 11.703 1 86.75 92 ARG A N 1
ATOM 714 C CA . ARG A 1 92 ? 11.5 -4.887 10.289 1 86.75 92 ARG A CA 1
ATOM 715 C C . ARG A 1 92 ? 12.062 -3.746 9.445 1 86.75 92 ARG A C 1
ATOM 717 O O . ARG A 1 92 ? 12.297 -3.908 8.25 1 86.75 92 ARG A O 1
ATOM 724 N N . ILE A 1 93 ? 12.289 -2.639 10.07 1 93.81 93 ILE A N 1
ATOM 725 C CA . ILE A 1 93 ? 12.781 -1.451 9.383 1 93.81 93 ILE A CA 1
ATOM 726 C C . ILE A 1 93 ? 14.297 -1.539 9.211 1 93.81 93 ILE A C 1
ATOM 728 O O . ILE A 1 93 ? 14.844 -1.045 8.227 1 93.81 93 ILE A O 1
ATOM 732 N N . ARG A 1 94 ? 14.984 -2.211 10.062 1 93.44 94 ARG A N 1
ATOM 733 C CA . ARG A 1 94 ? 16.438 -2.223 10.094 1 93.44 94 ARG A CA 1
ATOM 734 C C . ARG A 1 94 ? 17.016 -2.748 8.789 1 93.44 94 ARG A C 1
ATOM 736 O O . ARG A 1 94 ? 17.875 -2.107 8.18 1 93.44 94 ARG A O 1
ATOM 743 N N . PRO A 1 95 ? 16.547 -3.885 8.273 1 91.38 95 PRO A N 1
ATOM 744 C CA . PRO A 1 95 ? 17.125 -4.375 7.023 1 91.38 95 PRO A CA 1
ATOM 745 C C . PRO A 1 95 ? 16.891 -3.422 5.852 1 91.38 95 PRO A C 1
ATOM 747 O O . PRO A 1 95 ? 17.75 -3.281 4.98 1 91.38 95 PRO A O 1
ATOM 750 N N . LEU A 1 96 ? 15.734 -2.822 5.789 1 91.94 96 LEU A N 1
ATOM 751 C CA . LEU A 1 96 ? 15.484 -1.95 4.648 1 91.94 96 LEU A CA 1
ATOM 752 C C . LEU A 1 96 ? 16.312 -0.679 4.738 1 91.94 96 LEU A C 1
ATOM 754 O O . LEU A 1 96 ? 16.719 -0.122 3.715 1 91.94 96 LEU A O 1
ATOM 758 N N . VAL A 1 97 ? 16.578 -0.194 5.969 1 95.81 97 VAL A N 1
ATOM 759 C CA . VAL A 1 97 ? 17.453 0.968 6.156 1 95.81 97 VAL A CA 1
ATOM 760 C C . VAL A 1 97 ? 18.844 0.67 5.609 1 95.81 97 VAL A C 1
ATOM 762 O O . VAL A 1 97 ? 19.422 1.492 4.898 1 95.81 97 VAL A O 1
ATOM 765 N N . ARG A 1 98 ? 19.312 -0.456 5.867 1 93.75 98 ARG A N 1
ATOM 766 C CA . ARG A 1 98 ? 20.625 -0.861 5.41 1 93.75 98 ARG A CA 1
ATOM 767 C C . ARG A 1 98 ? 20.641 -1.116 3.906 1 93.75 98 ARG A C 1
ATOM 769 O O . ARG A 1 98 ? 21.531 -0.656 3.197 1 93.75 98 ARG A O 1
ATOM 776 N N . ARG A 1 99 ? 19.656 -1.775 3.439 1 94.06 99 ARG A N 1
ATOM 777 C CA . ARG A 1 99 ? 19.562 -2.143 2.031 1 94.06 99 ARG A CA 1
ATOM 778 C C . ARG A 1 99 ? 19.5 -0.904 1.144 1 94.06 99 ARG A C 1
ATOM 780 O O . ARG A 1 99 ? 20.078 -0.879 0.06 1 94.06 99 ARG A O 1
ATOM 787 N N . HIS A 1 100 ? 18.859 0.122 1.622 1 95.44 100 HIS A N 1
ATOM 788 C CA . HIS A 1 100 ? 18.625 1.284 0.774 1 95.44 100 HIS A CA 1
ATOM 789 C C . HIS A 1 100 ? 19.469 2.475 1.218 1 95.44 100 HIS A C 1
ATOM 791 O O . HIS A 1 100 ? 19.359 3.562 0.647 1 95.44 100 HIS A O 1
ATOM 797 N N . GLY A 1 101 ? 20.234 2.307 2.242 1 96.44 101 GLY A N 1
ATOM 798 C CA . GLY A 1 101 ? 21.062 3.395 2.736 1 96.44 101 GLY A CA 1
ATOM 799 C C . GLY A 1 101 ? 20.25 4.578 3.234 1 96.44 101 GLY A C 1
ATOM 800 O O . GLY A 1 101 ? 20.578 5.73 2.926 1 96.44 101 GLY A O 1
ATOM 801 N N . LEU A 1 102 ? 19.156 4.285 3.943 1 97.25 102 LEU A N 1
ATOM 802 C CA . LEU A 1 102 ? 18.328 5.367 4.461 1 97.25 102 LEU A CA 1
ATOM 803 C C . LEU A 1 102 ? 18.969 6.008 5.684 1 97.25 102 LEU A C 1
ATOM 805 O O . LEU A 1 102 ? 19.641 5.336 6.457 1 97.25 102 LEU A O 1
ATOM 809 N N . THR A 1 103 ? 18.75 7.32 5.832 1 97.19 103 THR A N 1
ATOM 810 C CA . THR A 1 103 ? 19.266 8.07 6.969 1 97.19 103 THR A CA 1
ATOM 811 C C . THR A 1 103 ? 18.203 8.25 8.039 1 97.19 103 THR A C 1
ATOM 813 O O . THR A 1 103 ? 17.016 8.062 7.77 1 97.19 103 THR A O 1
ATOM 816 N N . PRO A 1 104 ? 18.516 8.609 9.25 1 97.81 104 PRO A N 1
ATOM 817 C CA . PRO A 1 104 ? 17.562 8.672 10.359 1 97.81 104 PRO A CA 1
ATOM 818 C C . PRO A 1 104 ? 16.609 9.859 10.258 1 97.81 104 PRO A C 1
ATOM 820 O O . PRO A 1 104 ? 15.492 9.82 10.789 1 97.81 104 PRO A O 1
ATOM 823 N N . GLU A 1 105 ? 16.984 10.883 9.547 1 97.94 105 GLU A N 1
ATOM 824 C CA . GLU A 1 105 ? 16.344 12.188 9.641 1 97.94 105 GLU A CA 1
ATOM 825 C C . GLU A 1 105 ? 14.875 12.109 9.242 1 97.94 105 GLU A C 1
ATOM 827 O O . GLU A 1 105 ? 14.008 12.672 9.922 1 97.94 105 GLU A O 1
ATOM 832 N N . PRO A 1 106 ? 14.586 11.414 8.148 1 97.75 106 PRO A N 1
ATOM 833 C CA . PRO A 1 106 ? 13.164 11.359 7.801 1 97.75 106 PRO A CA 1
ATOM 834 C C . PRO A 1 106 ? 12.32 10.656 8.867 1 97.75 106 PRO A C 1
ATOM 836 O O . PRO A 1 106 ? 11.195 11.078 9.148 1 97.75 106 PRO A O 1
ATOM 839 N N . PHE A 1 107 ? 12.875 9.641 9.477 1 98.06 107 PHE A N 1
ATOM 840 C CA . PHE A 1 107 ? 12.164 8.922 10.531 1 98.06 107 PHE A CA 1
ATOM 841 C C . PHE A 1 107 ? 11.977 9.805 11.758 1 98.06 107 PHE A C 1
ATOM 843 O O . PHE A 1 107 ? 10.875 9.891 12.305 1 98.06 107 PHE A O 1
ATOM 850 N N . LEU A 1 108 ? 13.016 10.469 12.109 1 98.62 108 LEU A N 1
ATOM 851 C CA . LEU A 1 108 ? 12.984 11.344 13.273 1 98.62 108 LEU A CA 1
ATOM 852 C C . LEU A 1 108 ? 12.039 12.516 13.047 1 98.62 108 LEU A C 1
ATOM 854 O O . LEU A 1 108 ? 11.383 12.984 13.984 1 98.62 108 LEU A O 1
ATOM 858 N N . GLY A 1 109 ? 12 13 11.852 1 98.25 109 GLY A N 1
ATOM 859 C CA . GLY A 1 109 ? 11.094 14.094 11.516 1 98.25 109 GLY A CA 1
ATOM 860 C C . GLY A 1 109 ? 9.641 13.773 11.812 1 98.25 109 GLY A C 1
ATOM 861 O O . GLY A 1 109 ? 8.93 14.578 12.414 1 98.25 109 GLY A O 1
ATOM 862 N N . LEU A 1 110 ? 9.18 12.586 11.469 1 97.31 110 LEU A N 1
ATOM 863 C CA . LEU A 1 110 ? 7.801 12.18 11.711 1 97.31 110 LEU A CA 1
ATOM 864 C C . LEU A 1 110 ? 7.504 12.125 13.203 1 97.31 110 LEU A C 1
ATOM 866 O O . LEU A 1 110 ? 6.41 12.5 13.641 1 97.31 110 LEU A O 1
ATOM 870 N N . ILE A 1 111 ? 8.453 11.656 13.969 1 98.19 111 ILE A N 1
ATOM 871 C CA . ILE A 1 111 ? 8.281 11.625 15.422 1 98.19 111 ILE A CA 1
ATOM 872 C C . ILE A 1 111 ? 8.172 13.047 15.961 1 98.19 111 ILE A C 1
ATOM 874 O O . ILE A 1 111 ? 7.277 13.352 16.75 1 98.19 111 ILE A O 1
ATOM 878 N N . GLU A 1 112 ? 9.055 13.93 15.484 1 98.38 112 GLU A N 1
ATOM 879 C CA . GLU A 1 112 ? 9.07 15.312 15.961 1 98.38 112 GLU A CA 1
ATOM 880 C C . GLU A 1 112 ? 7.777 16.031 15.602 1 98.38 112 GLU A C 1
ATOM 882 O O . GLU A 1 112 ? 7.273 16.844 16.375 1 98.38 112 GLU A O 1
ATOM 887 N N . ALA A 1 113 ? 7.277 15.789 14.43 1 97.75 113 ALA A N 1
ATOM 888 C CA . ALA A 1 113 ? 5.996 16.375 14.047 1 97.75 113 ALA A CA 1
ATOM 889 C C . ALA A 1 113 ? 4.902 16 15.047 1 97.75 113 ALA A C 1
ATOM 891 O O . ALA A 1 113 ? 4.09 16.844 15.43 1 97.75 113 ALA A O 1
ATOM 892 N N . ASN A 1 114 ? 4.879 14.734 15.445 1 96.56 114 ASN A N 1
ATOM 893 C CA . ASN A 1 114 ? 3.869 14.289 16.406 1 96.56 114 ASN A CA 1
ATOM 894 C C . ASN A 1 114 ? 4.102 14.883 17.781 1 96.56 114 ASN A C 1
ATOM 896 O O . ASN A 1 114 ? 3.146 15.156 18.516 1 96.56 114 ASN A O 1
ATOM 900 N N . ARG A 1 115 ? 5.371 15.102 18.125 1 97.69 115 ARG A N 1
ATOM 901 C CA . ARG A 1 115 ? 5.672 15.82 19.359 1 97.69 115 ARG A CA 1
ATOM 902 C C . ARG A 1 115 ? 5.145 17.25 19.312 1 97.69 115 ARG A C 1
ATOM 904 O O . ARG A 1 115 ? 4.543 17.719 20.281 1 97.69 115 ARG A O 1
ATOM 911 N N . GLN A 1 116 ? 5.406 17.891 18.25 1 97.25 116 GLN A N 1
ATOM 912 C CA . GLN A 1 116 ? 4.941 19.25 18.062 1 97.25 116 GLN A CA 1
ATOM 913 C C . GLN A 1 116 ? 3.418 19.328 18.141 1 97.25 116 GLN A C 1
ATOM 915 O O . GLN A 1 116 ? 2.869 20.281 18.688 1 97.25 116 GLN A O 1
ATOM 920 N N . ASP A 1 117 ? 2.73 18.328 17.641 1 95.12 117 ASP A N 1
ATOM 921 C CA . ASP A 1 117 ? 1.271 18.281 17.656 1 95.12 117 ASP A CA 1
ATOM 922 C C . ASP A 1 117 ? 0.736 18.25 19.078 1 95.12 117 ASP A C 1
ATOM 924 O O . ASP A 1 117 ? -0.423 18.594 19.328 1 95.12 117 ASP A O 1
ATOM 928 N N . GLN A 1 118 ? 1.588 17.797 20.031 1 95 118 GLN A N 1
ATOM 929 C CA . GLN A 1 118 ? 1.15 17.75 21.422 1 95 118 GLN A CA 1
ATOM 930 C C . GLN A 1 118 ? 1.224 19.141 22.062 1 95 118 GLN A C 1
ATOM 932 O O . GLN A 1 118 ? 0.612 19.375 23.094 1 95 118 GLN A O 1
ATOM 937 N N . ARG A 1 119 ? 1.951 20.062 21.406 1 95.75 119 ARG A N 1
ATOM 938 C CA . ARG A 1 119 ? 2.273 21.328 22.062 1 95.75 119 ARG A CA 1
ATOM 939 C C . ARG A 1 119 ? 1.747 22.516 21.281 1 95.75 119 ARG A C 1
ATOM 941 O O . ARG A 1 119 ? 1.41 23.547 21.859 1 95.75 119 ARG A O 1
ATOM 948 N N . VAL A 1 120 ? 1.742 22.344 19.984 1 97.31 120 VAL A N 1
ATOM 949 C CA . VAL A 1 120 ? 1.408 23.469 19.109 1 97.31 120 VAL A CA 1
ATOM 950 C C . VAL A 1 120 ? 0.029 23.25 18.484 1 97.31 120 VAL A C 1
ATOM 952 O O . VAL A 1 120 ? -0.22 22.203 17.859 1 97.31 120 VAL A O 1
ATOM 955 N N . ARG A 1 121 ? -0.839 24.219 18.641 1 97.38 121 ARG A N 1
ATOM 956 C CA . ARG A 1 121 ? -2.199 24.078 18.141 1 97.38 121 ARG A CA 1
ATOM 957 C C . ARG A 1 121 ? -2.52 25.188 17.125 1 97.38 121 ARG A C 1
ATOM 959 O O . ARG A 1 121 ? -3.568 25.156 16.484 1 97.38 121 ARG A O 1
ATOM 966 N N . ARG A 1 122 ? -1.701 26.172 17.094 1 98.44 122 ARG A N 1
ATOM 967 C CA . ARG A 1 122 ? -1.795 27.281 16.156 1 98.44 122 ARG A CA 1
ATOM 968 C C . ARG A 1 122 ? -0.437 27.594 15.539 1 98.44 122 ARG A C 1
ATOM 970 O O . ARG A 1 122 ? 0.598 27.453 16.188 1 98.44 122 ARG A O 1
ATOM 977 N N . TYR A 1 123 ? -0.473 28.062 14.391 1 98.69 123 TYR A N 1
ATOM 978 C CA . TYR A 1 123 ? 0.732 28.469 13.672 1 98.69 123 TYR A CA 1
ATOM 979 C C . TYR A 1 123 ? 0.688 29.953 13.328 1 98.69 123 TYR A C 1
ATOM 981 O O . TYR A 1 123 ? -0.228 30.406 12.633 1 98.69 123 TYR A O 1
ATOM 989 N N . ALA A 1 124 ? 1.674 30.641 13.766 1 98.62 124 ALA A N 1
ATOM 990 C CA . ALA A 1 124 ? 1.658 32.094 13.641 1 98.62 124 ALA A CA 1
ATOM 991 C C . ALA A 1 124 ? 1.809 32.531 12.18 1 98.62 124 ALA A C 1
ATOM 993 O O . ALA A 1 124 ? 1.135 33.469 11.727 1 98.62 124 ALA A O 1
ATOM 994 N N . THR A 1 125 ? 2.727 31.875 11.477 1 98.75 125 THR A N 1
ATOM 995 C CA . THR A 1 125 ? 3.029 32.281 10.109 1 98.75 125 THR A CA 1
ATOM 996 C C . THR A 1 125 ? 2.941 31.094 9.156 1 98.75 125 THR A C 1
ATOM 998 O O . THR A 1 125 ? 2.932 29.953 9.594 1 98.75 125 THR A O 1
ATOM 1001 N N . TYR A 1 126 ? 2.859 31.453 7.863 1 98.69 126 TYR A N 1
ATOM 1002 C CA . TYR A 1 126 ? 2.938 30.422 6.832 1 98.69 126 TYR A CA 1
ATOM 1003 C C . TYR A 1 126 ? 4.258 29.656 6.914 1 98.69 126 TYR A C 1
ATOM 1005 O O . TYR A 1 126 ? 4.297 28.438 6.711 1 98.69 126 TYR A O 1
ATOM 1013 N N . GLY A 1 127 ? 5.305 30.359 7.215 1 98.62 127 GLY A N 1
ATOM 1014 C CA . GLY A 1 127 ? 6.602 29.734 7.398 1 98.62 127 GLY A CA 1
ATOM 1015 C C . GLY A 1 127 ? 6.598 28.688 8.5 1 98.62 127 GLY A C 1
ATOM 1016 O O . GLY A 1 127 ? 7.207 27.625 8.352 1 98.62 127 GLY A O 1
ATOM 1017 N N . ASP A 1 128 ? 5.914 29.016 9.648 1 98.62 128 ASP A N 1
ATOM 1018 C CA . ASP A 1 128 ? 5.797 28.062 10.742 1 98.62 128 ASP A CA 1
ATOM 1019 C C . ASP A 1 128 ? 5.055 26.797 10.289 1 98.62 128 ASP A C 1
ATOM 1021 O O . ASP A 1 128 ? 5.418 25.688 10.672 1 98.62 128 ASP A O 1
ATOM 1025 N N . LEU A 1 129 ? 4 27 9.477 1 98.44 129 LEU A N 1
ATOM 1026 C CA . LEU A 1 129 ? 3.23 25.859 8.992 1 98.44 129 LEU A CA 1
ATOM 1027 C C . LEU A 1 129 ? 4.062 25.016 8.031 1 98.44 129 LEU A C 1
ATOM 1029 O O . LEU A 1 129 ? 4.027 23.781 8.094 1 98.44 129 LEU A O 1
ATOM 1033 N N . VAL A 1 130 ? 4.801 25.688 7.184 1 98.44 130 VAL A N 1
ATOM 1034 C CA . VAL A 1 130 ? 5.656 24.984 6.234 1 98.44 130 VAL A CA 1
ATOM 1035 C C . VAL A 1 130 ? 6.734 24.203 6.988 1 98.44 130 VAL A C 1
ATOM 1037 O O . VAL A 1 130 ? 7.059 23.078 6.629 1 98.44 130 VAL A O 1
ATOM 1040 N N . ALA A 1 131 ? 7.262 24.828 8.039 1 98.5 131 ALA A N 1
ATOM 1041 C CA . ALA A 1 131 ? 8.25 24.141 8.867 1 98.5 131 ALA A CA 1
ATOM 1042 C C . ALA A 1 131 ? 7.656 22.875 9.5 1 98.5 131 ALA A C 1
ATOM 1044 O O . ALA A 1 131 ? 8.328 21.844 9.609 1 98.5 131 ALA A O 1
ATOM 1045 N N . TYR A 1 132 ? 6.453 23.016 9.898 1 98.06 132 TYR A N 1
ATOM 1046 C CA . TYR A 1 132 ? 5.766 21.828 10.414 1 98.06 132 TYR A CA 1
ATOM 1047 C C . TYR A 1 132 ? 5.629 20.766 9.336 1 98.06 132 TYR A C 1
ATOM 1049 O O . TYR A 1 132 ? 5.859 19.578 9.594 1 98.06 132 TYR A O 1
ATOM 1057 N N . CYS A 1 133 ? 5.277 21.109 8.078 1 97.19 133 CYS A N 1
ATOM 1058 C CA . CYS A 1 133 ? 5.117 20.172 6.973 1 97.19 133 CYS A CA 1
ATOM 1059 C C . CYS A 1 133 ? 6.445 19.516 6.617 1 97.19 133 CYS A C 1
ATOM 1061 O O . CYS A 1 133 ? 6.473 18.359 6.18 1 97.19 133 CYS A O 1
ATOM 1063 N N . GLU A 1 134 ? 7.566 20.219 6.859 1 97.88 134 GLU A N 1
ATOM 1064 C CA . GLU A 1 134 ? 8.891 19.656 6.645 1 97.88 134 GLU A CA 1
ATOM 1065 C C . GLU A 1 134 ? 9.117 18.438 7.535 1 97.88 134 GLU A C 1
ATOM 1067 O O . GLU A 1 134 ? 9.859 17.516 7.172 1 97.88 134 GLU A O 1
ATOM 1072 N N . LEU A 1 135 ? 8.438 18.438 8.633 1 97.62 135 LEU A N 1
ATOM 1073 C CA . LEU A 1 135 ? 8.562 17.328 9.578 1 97.62 135 LEU A CA 1
ATOM 1074 C C . LEU A 1 135 ? 7.473 16.297 9.328 1 97.62 135 LEU A C 1
ATOM 1076 O O . LEU A 1 135 ? 7.742 15.086 9.352 1 97.62 135 LEU A O 1
ATOM 1080 N N . SER A 1 136 ? 6.285 16.734 9.023 1 96.19 136 SER A N 1
ATOM 1081 C CA . SER A 1 136 ? 5.117 15.867 9.07 1 96.19 136 SER A CA 1
ATOM 1082 C C . SER A 1 136 ? 4.84 15.227 7.719 1 96.19 136 SER A C 1
ATOM 1084 O O . SER A 1 136 ? 4.211 14.172 7.641 1 96.19 136 SER A O 1
ATOM 1086 N N . ALA A 1 137 ? 5.293 15.852 6.629 1 95.44 137 ALA A N 1
ATOM 1087 C CA . ALA A 1 137 ? 4.875 15.398 5.305 1 95.44 137 ALA A CA 1
ATOM 1088 C C . ALA A 1 137 ? 6.086 15.062 4.438 1 95.44 137 ALA A C 1
ATOM 1090 O O . ALA A 1 137 ? 6.164 13.969 3.875 1 95.44 137 ALA A O 1
ATOM 1091 N N . ASN A 1 138 ? 7.109 15.867 4.406 1 96.88 138 ASN A N 1
ATOM 1092 C CA . ASN A 1 138 ? 8.227 15.734 3.475 1 96.88 138 ASN A CA 1
ATOM 1093 C C . ASN A 1 138 ? 8.977 14.422 3.682 1 96.88 138 ASN A C 1
ATOM 1095 O O . ASN A 1 138 ? 9.398 13.781 2.715 1 96.88 138 ASN A O 1
ATOM 1099 N N . PRO A 1 139 ? 9.117 13.953 4.941 1 96.44 139 PRO A N 1
ATOM 1100 C CA . PRO A 1 139 ? 9.852 12.703 5.16 1 96.44 139 PRO A CA 1
ATOM 1101 C C . PRO A 1 139 ? 9.258 11.531 4.387 1 96.44 139 PRO A C 1
ATOM 1103 O O . PRO A 1 139 ? 9.992 10.648 3.941 1 96.44 139 PRO A O 1
ATOM 1106 N N . VAL A 1 140 ? 8 11.492 4.164 1 92.38 140 VAL A N 1
ATOM 1107 C CA . VAL A 1 140 ? 7.348 10.391 3.475 1 92.38 140 VAL A CA 1
ATOM 1108 C C . VAL A 1 140 ? 7.848 10.305 2.035 1 92.38 140 VAL A C 1
ATOM 1110 O O . VAL A 1 140 ? 8.234 9.234 1.563 1 92.38 140 VAL A O 1
ATOM 1113 N N . GLY A 1 141 ? 7.84 11.438 1.384 1 93.94 141 GLY A N 1
ATOM 1114 C CA . GLY A 1 141 ? 8.367 11.469 0.029 1 93.94 141 GLY A CA 1
ATOM 1115 C C . GLY A 1 141 ? 9.82 11.062 -0.055 1 93.94 141 GLY A C 1
ATOM 1116 O O . GLY A 1 141 ? 10.219 10.336 -0.969 1 93.94 141 GLY A O 1
ATOM 1117 N N . ARG A 1 142 ? 10.578 11.461 0.902 1 96.31 142 ARG A N 1
ATOM 1118 C CA . ARG A 1 142 ? 12 11.148 0.924 1 96.31 142 ARG A CA 1
ATOM 1119 C C . ARG A 1 142 ? 12.227 9.656 1.13 1 96.31 142 ARG A C 1
ATOM 1121 O O . ARG A 1 142 ? 13.109 9.062 0.497 1 96.31 142 ARG A O 1
ATOM 1128 N N . LEU A 1 143 ? 11.461 9.062 1.952 1 94.88 143 LEU A N 1
ATOM 1129 C CA . LEU A 1 143 ? 11.57 7.633 2.203 1 94.88 143 LEU A CA 1
ATOM 1130 C C . LEU A 1 143 ? 11.156 6.828 0.976 1 94.88 143 LEU A C 1
ATOM 1132 O O . LEU A 1 143 ? 11.789 5.832 0.633 1 94.88 143 LEU A O 1
ATOM 1136 N N . VAL A 1 144 ? 10.102 7.266 0.276 1 90.94 144 VAL A N 1
ATOM 1137 C CA . VAL A 1 144 ? 9.648 6.59 -0.936 1 90.94 144 VAL A CA 1
ATOM 1138 C C . VAL A 1 144 ? 10.742 6.645 -1.998 1 90.94 144 VAL A C 1
ATOM 1140 O O . VAL A 1 144 ? 11.062 5.633 -2.621 1 90.94 144 VAL A O 1
ATOM 1143 N N . LEU A 1 145 ? 11.359 7.844 -2.148 1 94.06 145 LEU A N 1
ATOM 1144 C CA . LEU A 1 145 ? 12.43 7.988 -3.127 1 94.06 145 LEU A CA 1
ATOM 1145 C C . LEU A 1 145 ? 13.633 7.137 -2.74 1 94.06 145 LEU A C 1
ATOM 1147 O O . LEU A 1 145 ? 14.289 6.551 -3.607 1 94.06 145 LEU A O 1
ATOM 1151 N N . GLY A 1 146 ? 13.922 7.035 -1.478 1 94.5 146 GLY A N 1
ATOM 1152 C CA . GLY A 1 146 ? 15.016 6.199 -1.003 1 94.5 146 GLY A CA 1
ATOM 1153 C C . GLY A 1 146 ? 14.797 4.723 -1.281 1 94.5 146 GLY A C 1
ATOM 1154 O O . GLY A 1 146 ? 15.68 4.055 -1.823 1 94.5 146 GLY A O 1
ATOM 1155 N N . VAL A 1 147 ? 13.648 4.207 -0.954 1 91.56 147 VAL A N 1
ATOM 1156 C CA . VAL A 1 147 ? 13.344 2.783 -1.067 1 91.56 147 VAL A CA 1
ATOM 1157 C C . VAL A 1 147 ? 13.273 2.387 -2.539 1 91.56 147 VAL A C 1
ATOM 1159 O O . VAL A 1 147 ? 13.609 1.256 -2.902 1 91.56 147 VAL A O 1
ATOM 1162 N N . THR A 1 148 ? 12.891 3.35 -3.398 1 88.88 148 THR A N 1
ATOM 1163 C CA . THR A 1 148 ? 12.773 3.041 -4.82 1 88.88 148 THR A CA 1
ATOM 1164 C C . THR A 1 148 ? 14.086 3.336 -5.543 1 88.88 148 THR A C 1
ATOM 1166 O O . THR A 1 148 ? 14.195 3.129 -6.754 1 88.88 148 THR A O 1
ATOM 1169 N N . GLY A 1 149 ? 15.102 3.838 -4.789 1 92.31 149 GLY A N 1
ATOM 1170 C CA . GLY A 1 149 ? 16.422 4.082 -5.348 1 92.31 149 GLY A CA 1
ATOM 1171 C C . GLY A 1 149 ? 16.438 5.227 -6.348 1 92.31 149 GLY A C 1
ATOM 1172 O O . GLY A 1 149 ? 17.234 5.223 -7.285 1 92.31 149 GLY A O 1
ATOM 1173 N N . THR A 1 150 ? 15.555 6.199 -6.223 1 93.75 150 THR A N 1
ATOM 1174 C CA . THR A 1 150 ? 15.43 7.266 -7.207 1 93.75 150 THR A CA 1
ATOM 1175 C C . THR A 1 150 ? 15.758 8.617 -6.582 1 93.75 150 THR A C 1
ATOM 1177 O O . THR A 1 150 ? 15.516 9.664 -7.191 1 93.75 150 THR A O 1
ATOM 1180 N N . ALA A 1 151 ? 16.312 8.602 -5.41 1 96.5 151 ALA A N 1
ATOM 1181 C CA . ALA A 1 151 ? 16.594 9.852 -4.711 1 96.5 151 ALA A CA 1
ATOM 1182 C C . ALA A 1 151 ? 17.688 10.648 -5.422 1 96.5 151 ALA A C 1
ATOM 1184 O O . ALA A 1 151 ? 18.688 10.078 -5.848 1 96.5 151 ALA A O 1
ATOM 1185 N N . SER A 1 152 ? 17.5 11.875 -5.68 1 97.88 152 SER A N 1
ATOM 1186 C CA . SER A 1 152 ? 18.438 12.922 -6.09 1 97.88 152 SER A CA 1
ATOM 1187 C C . SER A 1 152 ? 18.062 14.266 -5.469 1 97.88 152 SER A C 1
ATOM 1189 O O . SER A 1 152 ? 16.922 14.469 -5.039 1 97.88 152 SER A O 1
ATOM 1191 N N . PRO A 1 153 ? 19 15.148 -5.336 1 97.81 153 PRO A N 1
ATOM 1192 C CA . PRO A 1 153 ? 18.672 16.453 -4.75 1 97.81 153 PRO A CA 1
ATOM 1193 C C . PRO A 1 153 ? 17.5 17.125 -5.441 1 97.81 153 PRO A C 1
ATOM 1195 O O . PRO A 1 153 ? 16.625 17.672 -4.773 1 97.81 153 PRO A O 1
ATOM 1198 N N . GLU A 1 154 ? 17.453 17.016 -6.719 1 98.06 154 GLU A N 1
ATOM 1199 C CA . GLU A 1 154 ? 16.359 17.641 -7.469 1 98.06 154 GLU A CA 1
ATOM 1200 C C . GLU A 1 154 ? 15.031 16.938 -7.188 1 98.06 154 GLU A C 1
ATOM 1202 O O . GLU A 1 154 ? 14.016 17.594 -6.945 1 98.06 154 GLU A O 1
ATOM 1207 N N . ARG A 1 155 ? 15 15.625 -7.191 1 98.25 155 ARG A N 1
ATOM 1208 C CA . ARG A 1 155 ? 13.773 14.875 -6.926 1 98.25 155 ARG A CA 1
ATOM 1209 C C . ARG A 1 155 ? 13.297 15.102 -5.496 1 98.25 155 ARG A C 1
ATOM 1211 O O . ARG A 1 155 ? 12.094 15.172 -5.246 1 98.25 155 ARG A O 1
ATOM 1218 N N . ILE A 1 156 ? 14.211 15.211 -4.598 1 98.31 156 ILE A N 1
ATOM 1219 C CA . ILE A 1 156 ? 13.859 15.445 -3.201 1 98.31 156 ILE A CA 1
ATOM 1220 C C . ILE A 1 156 ? 13.195 16.812 -3.059 1 98.31 156 ILE A C 1
ATOM 1222 O O . ILE A 1 156 ? 12.156 16.938 -2.4 1 98.31 156 ILE A O 1
ATOM 1226 N N . ARG A 1 157 ? 13.75 17.828 -3.693 1 98.31 157 ARG A N 1
ATOM 1227 C CA . ARG A 1 157 ? 13.164 19.172 -3.652 1 98.31 157 ARG A CA 1
ATOM 1228 C C . ARG A 1 157 ? 11.742 19.156 -4.215 1 98.31 157 ARG A C 1
ATOM 1230 O O . ARG A 1 15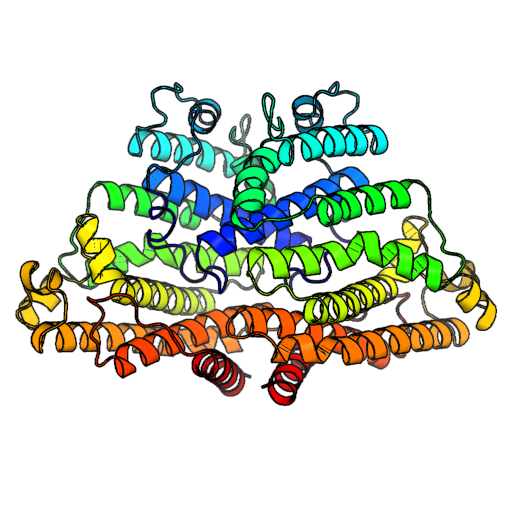7 ? 10.836 19.75 -3.629 1 98.31 157 ARG A O 1
ATOM 1237 N N . ARG A 1 158 ? 11.555 18.531 -5.305 1 98.25 158 ARG A N 1
ATOM 1238 C CA . ARG A 1 158 ? 10.242 18.453 -5.938 1 98.25 158 ARG A CA 1
ATOM 1239 C C . ARG A 1 158 ? 9.281 17.625 -5.094 1 98.25 158 ARG A C 1
ATOM 1241 O O . ARG A 1 158 ? 8.094 17.953 -4.988 1 98.25 158 ARG A O 1
ATOM 1248 N N . SER A 1 159 ? 9.781 16.531 -4.559 1 97.5 159 SER A N 1
ATOM 1249 C CA . SER A 1 159 ? 8.977 15.719 -3.658 1 97.5 159 SER A CA 1
ATOM 1250 C C . SER A 1 159 ? 8.516 16.531 -2.449 1 97.5 159 SER A C 1
ATOM 1252 O O . SER A 1 159 ? 7.359 16.422 -2.029 1 97.5 159 SER A O 1
ATOM 1254 N N . ASP A 1 160 ? 9.438 17.328 -1.896 1 98.06 160 ASP A N 1
ATOM 1255 C CA . ASP A 1 160 ? 9.086 18.172 -0.76 1 98.06 160 ASP A CA 1
ATOM 1256 C C . ASP A 1 160 ? 7.953 19.125 -1.116 1 98.06 160 ASP A C 1
ATOM 1258 O O . ASP A 1 160 ? 7.035 19.328 -0.319 1 98.06 160 ASP A O 1
ATOM 1262 N N . ALA A 1 161 ? 8.031 19.688 -2.289 1 98.25 161 ALA A N 1
ATOM 1263 C CA . ALA A 1 161 ? 6.973 20.594 -2.748 1 98.25 161 ALA A CA 1
ATOM 1264 C C . ALA A 1 161 ? 5.633 19.859 -2.836 1 98.25 161 ALA A C 1
ATOM 1266 O O . ALA A 1 161 ? 4.617 20.359 -2.346 1 98.25 161 ALA A O 1
ATOM 1267 N N . VAL A 1 162 ? 5.629 18.672 -3.402 1 96.06 162 VAL A N 1
ATOM 1268 C CA . VAL A 1 162 ? 4.402 17.891 -3.561 1 96.06 162 VAL A CA 1
ATOM 1269 C C . VAL A 1 162 ? 3.848 17.516 -2.188 1 96.06 162 VAL A C 1
ATOM 1271 O O . VAL A 1 162 ? 2.656 17.703 -1.924 1 96.06 162 VAL A O 1
ATOM 1274 N N . CYS A 1 163 ? 4.711 17.047 -1.315 1 95.69 163 CYS A N 1
ATOM 1275 C CA . CYS A 1 163 ? 4.273 16.578 -0.004 1 95.69 163 CYS A CA 1
ATOM 1276 C C . CYS A 1 163 ? 3.725 17.734 0.828 1 95.69 163 CYS A C 1
ATOM 1278 O O . CYS A 1 163 ? 2.682 17.594 1.472 1 95.69 163 CYS A O 1
ATOM 1280 N N . THR A 1 164 ? 4.395 18.859 0.825 1 97.5 164 THR A N 1
ATOM 1281 C CA . THR A 1 164 ? 3.908 20.031 1.541 1 97.5 164 THR A CA 1
ATOM 1282 C C . THR A 1 164 ? 2.557 20.469 0.993 1 97.5 164 THR A C 1
ATOM 1284 O O . THR A 1 164 ? 1.63 20.75 1.758 1 97.5 164 THR A O 1
ATOM 1287 N N . ALA A 1 165 ? 2.422 20.516 -0.315 1 96.81 165 ALA A N 1
ATOM 1288 C CA . ALA A 1 165 ? 1.16 20.906 -0.94 1 96.81 165 ALA A CA 1
ATOM 1289 C C . ALA A 1 165 ? 0.023 19.984 -0.499 1 96.81 165 ALA A C 1
ATOM 1291 O O . ALA A 1 165 ? -1.052 20.453 -0.12 1 96.81 165 ALA A O 1
ATOM 1292 N N . LEU A 1 166 ? 0.305 18.719 -0.546 1 94.06 166 LEU A N 1
ATOM 1293 C CA . LEU A 1 166 ? -0.727 17.75 -0.198 1 94.06 166 LEU A CA 1
ATOM 1294 C C . LEU A 1 166 ? -1.122 17.875 1.27 1 94.06 166 LEU A C 1
ATOM 1296 O O . LEU A 1 166 ? -2.295 17.719 1.616 1 94.06 166 LEU A O 1
ATOM 1300 N N . GLN A 1 167 ? -0.15 18.188 2.133 1 95.12 167 GLN A N 1
ATOM 1301 C CA . GLN A 1 167 ? -0.47 18.375 3.543 1 95.12 167 GLN A CA 1
ATOM 1302 C C . GLN A 1 167 ? -1.332 19.625 3.742 1 95.12 167 GLN A C 1
ATOM 1304 O O . GLN A 1 167 ? -2.291 19.609 4.516 1 95.12 167 GLN A O 1
ATOM 1309 N N . ILE A 1 168 ? -1.035 20.656 3.064 1 96.38 168 ILE A N 1
ATOM 1310 C CA . ILE A 1 168 ? -1.826 21.875 3.162 1 96.38 168 ILE A CA 1
ATOM 1311 C C . ILE A 1 168 ? -3.242 21.625 2.656 1 96.38 168 ILE A C 1
ATOM 1313 O O . ILE A 1 168 ? -4.219 22.047 3.275 1 96.38 168 ILE A O 1
ATOM 1317 N N . VAL A 1 169 ? -3.391 20.922 1.567 1 94.19 169 VAL A N 1
ATOM 1318 C CA . VAL A 1 169 ? -4.699 20.562 1.029 1 94.19 169 VAL A CA 1
ATOM 1319 C C . VAL A 1 169 ? -5.504 19.812 2.08 1 94.19 169 VAL A C 1
ATOM 1321 O O . VAL A 1 169 ? -6.691 20.078 2.279 1 94.19 169 VAL A O 1
ATOM 1324 N N . GLU A 1 170 ? -4.832 18.906 2.746 1 91.81 170 GLU A N 1
ATOM 1325 C CA . GLU A 1 170 ? -5.496 18.156 3.805 1 91.81 170 GLU A CA 1
ATOM 1326 C C . GLU A 1 170 ? -5.961 19.078 4.93 1 91.81 170 GLU A C 1
ATOM 1328 O O . GLU A 1 170 ? -7.078 18.938 5.434 1 91.81 170 GLU A O 1
ATOM 1333 N N . HIS A 1 171 ? -5.105 19.969 5.297 1 94.62 171 HIS A N 1
ATOM 1334 C CA . HIS A 1 171 ? -5.461 20.922 6.344 1 94.62 171 HIS A CA 1
ATOM 1335 C C . HIS A 1 171 ? -6.66 21.766 5.93 1 94.62 171 HIS A C 1
ATOM 1337 O O . HIS A 1 171 ? -7.52 22.094 6.758 1 94.62 171 HIS A O 1
ATOM 1343 N N . LEU A 1 172 ? -6.738 22.156 4.684 1 95.75 172 LEU A N 1
ATOM 1344 C CA . LEU A 1 172 ? -7.852 22.953 4.18 1 95.75 172 LEU A CA 1
ATOM 1345 C C . LEU A 1 172 ? -9.148 22.141 4.219 1 95.75 172 LEU A C 1
ATOM 1347 O O . LEU A 1 172 ? -10.203 22.688 4.562 1 95.75 172 LEU A O 1
ATOM 1351 N N . GLN A 1 173 ? -9.047 20.922 3.934 1 92 173 GLN A N 1
ATOM 1352 C CA . GLN A 1 173 ? -10.227 20.062 3.893 1 92 173 GLN A CA 1
ATOM 1353 C C . GLN A 1 173 ? -10.727 19.75 5.301 1 92 173 GLN A C 1
ATOM 1355 O O . GLN A 1 173 ? -11.922 19.5 5.5 1 92 173 GLN A O 1
ATOM 1360 N N . ASP A 1 174 ? -9.805 19.859 6.289 1 91.75 174 ASP A N 1
ATOM 1361 C CA . ASP A 1 174 ? -10.125 19.375 7.621 1 91.75 174 ASP A CA 1
ATOM 1362 C C . ASP A 1 174 ? -10.242 20.516 8.617 1 91.75 174 ASP A C 1
ATOM 1364 O O . ASP A 1 174 ? -10.055 20.328 9.82 1 91.75 174 ASP A O 1
ATOM 1368 N N . VAL A 1 175 ? -10.555 21.656 8.172 1 96.31 175 VAL A N 1
ATOM 1369 C CA . VAL A 1 175 ? -10.57 22.828 9.039 1 96.31 175 VAL A CA 1
ATOM 1370 C C . VAL A 1 175 ? -11.531 22.609 10.203 1 96.31 175 VAL A C 1
ATOM 1372 O O . VAL A 1 175 ? -11.164 22.797 11.367 1 96.31 175 VAL A O 1
ATOM 1375 N N . ALA A 1 176 ? -12.781 22.188 9.898 1 94.88 176 ALA A N 1
ATOM 1376 C CA . ALA A 1 176 ? -13.789 21.984 10.938 1 94.88 176 ALA A CA 1
ATOM 1377 C C . ALA A 1 176 ? -13.383 20.859 11.891 1 94.88 176 ALA A C 1
ATOM 1379 O O . ALA A 1 176 ? -13.5 21 13.109 1 94.88 176 ALA A O 1
ATOM 1380 N N . GLU A 1 177 ? -12.898 19.828 11.312 1 92.62 177 GLU A N 1
ATOM 1381 C CA . GLU A 1 177 ? -12.477 18.688 12.117 1 92.62 177 GLU A CA 1
ATOM 1382 C C . GLU A 1 177 ? -11.289 19.047 13.008 1 92.62 177 GLU A C 1
ATOM 1384 O O . GLU A 1 177 ? -11.234 18.641 14.172 1 92.62 177 GLU A O 1
ATOM 1389 N N . ASP A 1 178 ? -10.344 19.781 12.453 1 94.44 178 ASP A N 1
ATOM 1390 C CA . ASP A 1 178 ? -9.18 20.203 13.227 1 94.44 178 ASP A CA 1
ATOM 1391 C C . ASP A 1 178 ? -9.586 21.141 14.367 1 94.44 178 ASP A C 1
ATOM 1393 O O . ASP A 1 178 ? -9.109 20.984 15.5 1 94.44 178 ASP A O 1
ATOM 1397 N N . LEU A 1 179 ? -10.453 21.984 14.062 1 96.94 179 LEU A N 1
ATOM 1398 C CA . LEU A 1 179 ? -10.906 22.906 15.094 1 96.94 179 LEU A CA 1
ATOM 1399 C C . LEU A 1 179 ? -11.602 22.141 16.219 1 96.94 179 LEU A C 1
ATOM 1401 O O . LEU A 1 179 ? -11.43 22.484 17.406 1 96.94 179 LEU A O 1
ATOM 1405 N N . ALA A 1 180 ? -12.375 21.172 15.898 1 94.19 180 ALA A N 1
ATOM 1406 C CA . ALA A 1 180 ? -13.055 20.359 16.891 1 94.19 180 ALA A CA 1
ATOM 1407 C C . ALA A 1 180 ? -12.055 19.688 17.828 1 94.19 180 ALA A C 1
ATOM 1409 O O . ALA A 1 180 ? -12.391 19.359 18.984 1 94.19 180 ALA A O 1
ATOM 1410 N N . ARG A 1 181 ? -10.852 19.578 17.406 1 93 181 ARG A N 1
ATOM 1411 C CA . ARG A 1 181 ? -9.773 19 18.219 1 93 181 ARG A CA 1
ATOM 1412 C C . ARG A 1 181 ? -8.852 20.094 18.75 1 93 181 ARG A C 1
ATOM 1414 O O . ARG A 1 181 ? -7.727 19.812 19.172 1 93 181 ARG A O 1
ATOM 1421 N N . ASP A 1 182 ? -9.312 21.234 18.562 1 96.31 182 ASP A N 1
ATOM 1422 C CA . ASP A 1 182 ? -8.633 22.422 19.062 1 96.31 182 ASP A CA 1
ATOM 1423 C C . ASP A 1 182 ? -7.324 22.672 18.328 1 96.31 182 ASP A C 1
ATOM 1425 O O . ASP A 1 182 ? -6.324 23.062 18.938 1 96.31 182 ASP A O 1
ATOM 1429 N N . ARG A 1 183 ? -7.367 22.406 17.062 1 97 183 ARG A N 1
ATOM 1430 C CA . ARG A 1 183 ? -6.215 22.672 16.203 1 97 183 ARG A CA 1
ATOM 1431 C C . ARG A 1 183 ? -6.609 23.531 15.016 1 97 183 ARG A C 1
ATOM 1433 O O . ARG A 1 183 ? -7.703 23.375 14.461 1 97 183 ARG A O 1
ATOM 1440 N N . ILE A 1 184 ? -5.762 24.453 14.664 1 98.25 184 ILE A N 1
ATOM 1441 C CA . ILE A 1 184 ? -5.949 25.281 13.477 1 98.25 184 ILE A CA 1
ATOM 1442 C C . ILE A 1 184 ? -4.664 25.297 12.656 1 98.25 184 ILE A C 1
ATOM 1444 O O . ILE A 1 184 ? -3.625 25.766 13.125 1 98.25 184 ILE A O 1
ATOM 1448 N N . TYR A 1 185 ? -4.73 24.797 11.438 1 97.94 185 TYR A N 1
ATOM 1449 C CA . TYR A 1 185 ? -3.561 24.734 10.57 1 97.94 185 TYR A CA 1
ATOM 1450 C C . TYR A 1 185 ? -3.625 25.812 9.492 1 97.94 185 TYR A C 1
ATOM 1452 O O . TYR A 1 185 ? -3.125 25.609 8.383 1 97.94 185 TYR A O 1
ATOM 1460 N N . LEU A 1 186 ? -4.359 26.828 9.734 1 98.69 186 LEU A N 1
ATOM 1461 C CA . LEU A 1 186 ? -4.316 28.062 8.977 1 98.69 186 LEU A CA 1
ATOM 1462 C C . LEU A 1 186 ? -3.416 29.094 9.656 1 98.69 186 LEU A C 1
ATOM 1464 O O . LEU A 1 186 ? -3.564 29.359 10.852 1 98.69 186 LEU A O 1
ATOM 1468 N N . PRO A 1 187 ? -2.484 29.625 8.883 1 98.81 187 PRO A N 1
ATOM 1469 C CA . PRO A 1 187 ? -1.594 30.609 9.516 1 98.81 187 PRO A CA 1
ATOM 1470 C C . PRO A 1 187 ? -2.348 31.797 10.109 1 98.81 187 PRO A C 1
ATOM 1472 O O . PRO A 1 187 ? -3.178 32.406 9.43 1 98.81 187 PRO A O 1
ATOM 1475 N N . ALA A 1 188 ? -2.023 32.125 11.336 1 98.75 188 ALA A N 1
ATOM 1476 C CA . ALA A 1 188 ? -2.684 33.219 12.031 1 98.75 188 ALA A CA 1
ATOM 1477 C C . ALA A 1 188 ? -2.498 34.562 11.281 1 98.75 188 ALA A C 1
ATOM 1479 O O . ALA A 1 188 ? -3.406 35.375 11.242 1 98.75 188 ALA A O 1
ATOM 1480 N N . GLU A 1 189 ? -1.326 34.75 10.711 1 98.81 189 GLU A N 1
ATOM 1481 C CA . GLU A 1 189 ? -1.085 35.969 9.961 1 98.81 189 GLU A CA 1
ATOM 1482 C C . GLU A 1 189 ? -2.051 36.094 8.781 1 98.81 189 GLU A C 1
ATOM 1484 O O . GLU A 1 189 ? -2.486 37.188 8.445 1 98.81 189 GLU A O 1
ATOM 1489 N N . ASP A 1 190 ? -2.369 34.969 8.156 1 98.81 190 ASP A N 1
ATOM 1490 C CA . ASP A 1 190 ? -3.305 35 7.039 1 98.81 190 ASP A CA 1
ATOM 1491 C C . ASP A 1 190 ? -4.746 35.125 7.531 1 98.81 190 ASP A C 1
ATOM 1493 O O . ASP A 1 190 ? -5.562 35.812 6.887 1 98.81 190 ASP A O 1
ATOM 1497 N N . MET A 1 191 ? -5.094 34.5 8.656 1 98.81 191 MET A N 1
ATOM 1498 C CA . MET A 1 191 ? -6.402 34.719 9.258 1 98.81 191 MET A CA 1
ATOM 1499 C C . MET A 1 191 ? -6.617 36.219 9.562 1 98.81 191 MET A C 1
ATOM 1501 O O . MET A 1 191 ? -7.676 36.781 9.258 1 98.81 191 MET A O 1
ATOM 1505 N N . ASP A 1 192 ? -5.602 36.844 10.086 1 98.69 192 ASP A N 1
ATOM 1506 C CA . ASP A 1 192 ? -5.668 38.281 10.359 1 98.69 192 ASP A CA 1
ATOM 1507 C C . ASP A 1 192 ? -5.836 39.094 9.07 1 98.69 192 ASP A C 1
ATOM 1509 O O . ASP A 1 192 ? -6.648 40 9.008 1 98.69 192 ASP A O 1
ATOM 1513 N N . ARG A 1 193 ? -5.012 38.719 8.086 1 98.62 193 ARG A N 1
ATOM 1514 C CA . ARG A 1 193 ? -5.043 39.406 6.797 1 98.62 193 ARG A CA 1
ATOM 1515 C C . ARG A 1 193 ? -6.453 39.406 6.215 1 98.62 193 ARG A C 1
ATOM 1517 O O . ARG A 1 193 ? -6.875 40.406 5.613 1 98.62 193 ARG A O 1
ATOM 1524 N N . PHE A 1 194 ? -7.195 38.344 6.375 1 98.75 194 PHE A N 1
ATOM 1525 C CA . PHE A 1 194 ? -8.516 38.219 5.777 1 98.75 194 PHE A CA 1
ATOM 1526 C C . PHE A 1 194 ? -9.609 38.469 6.812 1 98.75 194 PHE A C 1
ATOM 1528 O O . PHE A 1 194 ? -10.789 38.219 6.551 1 98.75 194 PHE A O 1
ATOM 1535 N N . ARG A 1 195 ? -9.242 38.812 8.07 1 98.62 195 ARG A N 1
ATOM 1536 C CA . ARG A 1 195 ? -10.164 39.156 9.148 1 98.62 195 ARG A CA 1
ATOM 1537 C C . ARG A 1 195 ? -11.031 37.938 9.523 1 98.62 195 ARG A C 1
ATOM 1539 O O . ARG A 1 195 ? -12.25 38.062 9.617 1 98.62 195 ARG A O 1
ATOM 1546 N N . VAL A 1 196 ? -10.422 36.844 9.633 1 98.81 196 VAL A N 1
ATOM 1547 C CA . VAL A 1 196 ? -11.078 35.625 10.039 1 98.81 196 VAL A CA 1
ATOM 1548 C C . VAL A 1 196 ? -10.727 35.281 11.492 1 98.81 196 VAL A C 1
ATOM 1550 O O . VAL A 1 196 ? -9.555 35.219 11.852 1 98.81 196 VAL A O 1
ATOM 1553 N N . SER A 1 197 ? -11.695 35.156 12.359 1 98.56 197 SER A N 1
ATOM 1554 C CA . SER A 1 197 ? -11.516 34.719 13.734 1 98.56 197 SER A CA 1
ATOM 1555 C C . SER A 1 197 ? -11.75 33.219 13.875 1 98.56 197 SER A C 1
ATOM 1557 O O . SER A 1 197 ? -12.227 32.562 12.938 1 98.56 197 SER A O 1
ATOM 1559 N N . GLU A 1 198 ? -11.336 32.688 14.984 1 98.31 198 GLU A N 1
ATOM 1560 C CA . GLU A 1 198 ? -11.602 31.266 15.227 1 98.31 198 GLU A CA 1
ATOM 1561 C C . GLU A 1 198 ? -13.102 30.984 15.273 1 98.31 198 GLU A C 1
ATOM 1563 O O . GLU A 1 198 ? -13.555 29.906 14.891 1 98.31 198 GLU A O 1
ATOM 1568 N N . ALA A 1 199 ? -13.883 31.984 15.734 1 98.12 199 ALA A N 1
ATOM 1569 C CA . ALA A 1 199 ? -15.336 31.844 15.758 1 98.12 199 ALA A CA 1
ATOM 1570 C C . ALA A 1 199 ? -15.891 31.703 14.344 1 98.12 199 ALA A C 1
ATOM 1572 O O . ALA A 1 199 ? -16.875 30.984 14.133 1 98.12 199 ALA A O 1
ATOM 1573 N N . ASP A 1 200 ? -15.289 32.406 13.422 1 98.5 200 ASP A N 1
ATOM 1574 C CA . ASP A 1 200 ? -15.711 32.281 12.031 1 98.5 200 ASP A CA 1
ATOM 1575 C C . ASP A 1 200 ? -15.508 30.875 11.516 1 98.5 200 ASP A C 1
ATOM 1577 O O . ASP A 1 200 ? -16.281 30.391 10.68 1 98.5 200 ASP A O 1
ATOM 1581 N N . LEU A 1 201 ? -14.484 30.188 12 1 98.44 201 LEU A N 1
ATOM 1582 C CA . LEU A 1 201 ? -14.172 28.828 11.562 1 98.44 201 LEU A CA 1
ATOM 1583 C C . LEU A 1 201 ? -15.125 27.828 12.195 1 98.44 201 LEU A C 1
ATOM 1585 O O . LEU A 1 201 ? -15.242 26.688 11.719 1 98.44 201 LEU A O 1
ATOM 1589 N N . ALA A 1 202 ? -15.766 28.219 13.258 1 97.88 202 ALA A N 1
ATOM 1590 C CA . ALA A 1 202 ? -16.656 27.312 13.992 1 97.88 202 ALA A CA 1
ATOM 1591 C C . ALA A 1 202 ? -18.062 27.344 13.422 1 97.88 202 ALA A C 1
ATOM 1593 O O . ALA A 1 202 ? -18.938 26.578 13.844 1 97.88 202 ALA A O 1
ATOM 1594 N N . ARG A 1 203 ? -18.312 28.25 12.469 1 97.56 203 ARG A N 1
ATOM 1595 C CA . ARG A 1 203 ? -19.641 28.359 11.867 1 97.56 203 ARG A CA 1
ATOM 1596 C C . ARG A 1 203 ? -19.938 27.141 11 1 97.56 203 ARG A C 1
ATOM 1598 O O . ARG A 1 203 ? -19.031 26.422 10.57 1 97.56 203 ARG A O 1
ATOM 1605 N N . PRO A 1 204 ? -21.219 26.953 10.711 1 97.06 204 PRO A N 1
ATOM 1606 C CA . PRO A 1 204 ? -21.609 25.797 9.891 1 97.06 204 PRO A CA 1
ATOM 1607 C C . PRO A 1 204 ? -21.203 25.969 8.422 1 97.06 204 PRO A C 1
ATOM 1609 O O . PRO A 1 204 ? -21.016 24.969 7.715 1 97.06 204 PRO A O 1
ATOM 1612 N N . SER A 1 205 ? -21.125 27.297 7.984 1 97.94 205 SER A N 1
ATOM 1613 C CA . SER A 1 205 ? -20.703 27.609 6.621 1 97.94 205 SER A CA 1
ATOM 1614 C C . SER A 1 205 ? -19.797 28.828 6.582 1 97.94 205 SER A C 1
ATOM 1616 O O . SER A 1 205 ? -19.859 29.688 7.461 1 97.94 205 SER A O 1
ATOM 1618 N N . ALA A 1 206 ? -19 28.844 5.602 1 98 206 ALA A N 1
ATOM 1619 C CA . ALA A 1 206 ? -17.969 29.891 5.504 1 98 206 ALA A CA 1
ATOM 1620 C C . ALA A 1 206 ? -18.562 31.188 4.965 1 98 206 ALA A C 1
ATOM 1622 O O . ALA A 1 206 ? -19.312 31.172 3.98 1 98 206 ALA A O 1
ATOM 1623 N N . GLY A 1 207 ? -18.328 32.281 5.652 1 97.94 207 GLY A N 1
ATOM 1624 C CA . GLY A 1 207 ? -18.594 33.594 5.082 1 97.94 207 GLY A CA 1
ATOM 1625 C C . GLY A 1 207 ? -17.578 34.031 4.047 1 97.94 207 GLY A C 1
ATOM 1626 O O . GLY A 1 207 ? -16.672 33.25 3.703 1 97.94 207 GLY A O 1
ATOM 1627 N N . ALA A 1 208 ? -17.703 35.188 3.541 1 98.12 208 ALA A N 1
ATOM 1628 C CA . ALA A 1 208 ? -16.859 35.688 2.447 1 98.12 208 ALA A CA 1
ATOM 1629 C C . ALA A 1 208 ? -15.391 35.688 2.848 1 98.12 208 ALA A C 1
ATOM 1631 O O . ALA A 1 208 ? -14.523 35.312 2.053 1 98.12 208 ALA A O 1
ATOM 1632 N N . SER A 1 209 ? -15.117 36.094 4.09 1 98.56 209 SER A N 1
ATOM 1633 C CA . SER A 1 209 ? -13.734 36.219 4.551 1 98.56 209 SER A CA 1
ATOM 1634 C C . SER A 1 209 ? -13.07 34.844 4.648 1 98.56 209 SER A C 1
ATOM 1636 O O . SER A 1 209 ? -11.93 34.656 4.215 1 98.56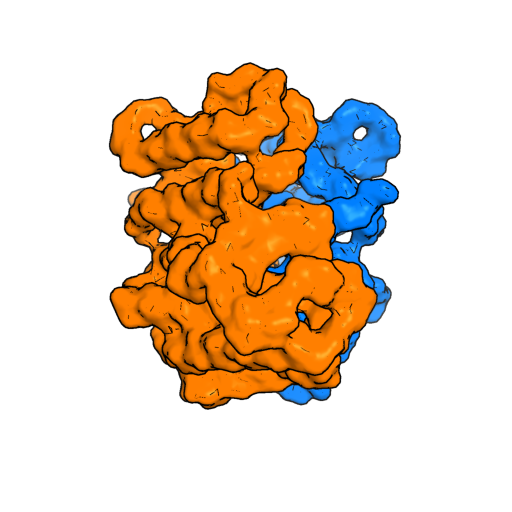 209 SER A O 1
ATOM 1638 N N . VAL A 1 210 ? -13.781 33.875 5.199 1 98.75 210 VAL A N 1
ATOM 1639 C CA . VAL A 1 210 ? -13.234 32.531 5.328 1 98.75 210 VAL A CA 1
ATOM 1640 C C . VAL A 1 210 ? -13.008 31.922 3.941 1 98.75 210 VAL A C 1
ATOM 1642 O O . VAL A 1 210 ? -11.977 31.297 3.689 1 98.75 210 VAL A O 1
ATOM 1645 N N . ARG A 1 211 ? -13.953 32.125 3.02 1 98.69 211 ARG A N 1
ATOM 1646 C CA . ARG A 1 211 ? -13.828 31.641 1.655 1 98.69 211 ARG A CA 1
ATOM 1647 C C . ARG A 1 211 ? -12.594 32.219 0.97 1 98.69 211 ARG A C 1
ATOM 1649 O O . ARG A 1 211 ? -11.867 31.516 0.272 1 98.69 211 ARG A O 1
ATOM 1656 N N . ALA A 1 212 ? -12.391 33.5 1.191 1 98.75 212 ALA A N 1
ATOM 1657 C CA . ALA A 1 212 ? -11.242 34.188 0.589 1 98.75 212 ALA A CA 1
ATOM 1658 C C . ALA A 1 212 ? -9.938 33.625 1.163 1 98.75 212 ALA A C 1
ATOM 1660 O O . ALA A 1 212 ? -8.953 33.469 0.434 1 98.75 212 ALA A O 1
ATOM 1661 N N . LEU A 1 213 ? -9.891 33.406 2.463 1 98.88 213 LEU A N 1
ATOM 1662 C CA . LEU A 1 213 ? -8.719 32.844 3.115 1 98.88 213 LEU A CA 1
ATOM 1663 C C . LEU A 1 213 ? -8.422 31.453 2.564 1 98.88 213 LEU A C 1
ATOM 1665 O O . LEU A 1 213 ? -7.273 31.141 2.227 1 98.88 213 LEU A O 1
ATOM 1669 N N . VAL A 1 214 ? -9.461 30.625 2.459 1 98.75 214 VAL A N 1
ATOM 1670 C CA . VAL A 1 214 ? -9.297 29.266 1.964 1 98.75 214 VAL A CA 1
ATOM 1671 C C . VAL A 1 214 ? -8.805 29.297 0.519 1 98.75 214 VAL A C 1
ATOM 1673 O O . VAL A 1 214 ? -7.918 28.531 0.143 1 98.75 214 VAL A O 1
ATOM 1676 N N . ALA A 1 215 ? -9.359 30.188 -0.286 1 98.75 215 ALA A N 1
ATOM 1677 C CA . ALA A 1 215 ? -8.922 30.312 -1.674 1 98.75 215 ALA A CA 1
ATOM 1678 C C . ALA A 1 215 ? -7.449 30.703 -1.75 1 98.75 215 ALA A C 1
ATOM 1680 O O . ALA A 1 215 ? -6.711 30.188 -2.598 1 98.75 215 ALA A O 1
ATOM 1681 N N . PHE A 1 216 ? -7.055 31.625 -0.89 1 98.81 216 PHE A N 1
ATOM 1682 C CA . PHE A 1 216 ? -5.676 32.094 -0.838 1 98.81 216 PHE A CA 1
ATOM 1683 C C . PHE A 1 216 ? -4.719 30.953 -0.511 1 98.81 216 PHE A C 1
ATOM 1685 O O . PHE A 1 216 ? -3.713 30.766 -1.195 1 98.81 216 PHE A O 1
ATOM 1692 N N . GLU A 1 217 ? -5.02 30.156 0.507 1 98.81 217 GLU A N 1
ATOM 1693 C CA . GLU A 1 217 ? -4.188 29.031 0.895 1 98.81 217 GLU A CA 1
ATOM 1694 C C . GLU A 1 217 ? -4.215 27.938 -0.17 1 98.81 217 GLU A C 1
ATOM 1696 O O . GLU A 1 217 ? -3.205 27.266 -0.407 1 98.81 217 GLU A O 1
ATOM 1701 N N . ALA A 1 218 ? -5.387 27.703 -0.778 1 98.56 218 ALA A N 1
ATOM 1702 C CA . ALA A 1 218 ? -5.512 26.719 -1.848 1 98.56 218 ALA A CA 1
ATOM 1703 C C . ALA A 1 218 ? -4.598 27.062 -3.021 1 98.56 218 ALA A C 1
ATOM 1705 O O . ALA A 1 218 ? -3.996 26.172 -3.629 1 98.56 218 ALA A O 1
ATOM 1706 N N . GLU A 1 219 ? -4.527 28.328 -3.301 1 98.56 219 GLU A N 1
ATOM 1707 C CA . GLU A 1 219 ? -3.666 28.766 -4.395 1 98.56 219 GLU A CA 1
ATOM 1708 C C . GLU A 1 219 ? -2.197 28.5 -4.078 1 98.56 219 GLU A C 1
ATOM 1710 O O . GLU A 1 219 ? -1.424 28.125 -4.961 1 98.56 219 GLU A O 1
ATOM 1715 N N . ARG A 1 220 ? -1.794 28.703 -2.855 1 98.62 220 ARG A N 1
ATOM 1716 C CA . ARG A 1 220 ? -0.43 28.391 -2.449 1 98.62 220 ARG A CA 1
ATOM 1717 C C . ARG A 1 220 ? -0.136 26.906 -2.643 1 98.62 220 ARG A C 1
ATOM 1719 O O . ARG A 1 220 ? 0.929 26.531 -3.145 1 98.62 220 ARG A O 1
ATOM 1726 N N . ALA A 1 221 ? -1.075 26.062 -2.242 1 98.06 221 ALA A N 1
ATOM 1727 C CA . ALA A 1 221 ? -0.912 24.625 -2.42 1 98.06 221 ALA A CA 1
ATOM 1728 C C . ALA A 1 221 ? -0.83 24.266 -3.9 1 98.06 221 ALA A C 1
ATOM 1730 O O . ALA A 1 221 ? -0.019 23.422 -4.293 1 98.06 221 ALA A O 1
ATOM 1731 N N . ARG A 1 222 ? -1.663 24.906 -4.719 1 97.94 222 ARG A N 1
ATOM 1732 C CA . ARG A 1 222 ? -1.642 24.672 -6.156 1 97.94 222 ARG A CA 1
ATOM 1733 C C . ARG A 1 222 ? -0.278 25.016 -6.746 1 97.94 222 ARG A C 1
ATOM 1735 O O . ARG A 1 222 ? 0.251 24.281 -7.574 1 97.94 222 ARG A O 1
ATOM 1742 N N . CYS A 1 223 ? 0.27 26.109 -6.332 1 98.5 223 CYS A N 1
ATOM 1743 C CA . CYS A 1 223 ? 1.577 26.547 -6.816 1 98.5 223 CYS A CA 1
ATOM 1744 C C . CYS A 1 223 ? 2.658 25.547 -6.43 1 98.5 223 CYS A C 1
ATOM 1746 O O . CYS A 1 223 ? 3.529 25.219 -7.238 1 98.5 223 CYS A O 1
ATOM 1748 N N . LEU A 1 224 ? 2.59 25.047 -5.211 1 98.06 224 LEU A N 1
ATOM 1749 C CA . LEU A 1 224 ? 3.543 24.031 -4.766 1 98.06 224 LEU A CA 1
ATOM 1750 C C . LEU A 1 224 ? 3.396 22.766 -5.582 1 98.06 224 LEU A C 1
ATOM 1752 O O . LEU A 1 224 ? 4.395 22.141 -5.965 1 98.06 224 LEU A O 1
ATOM 1756 N N . LEU A 1 225 ? 2.131 22.328 -5.863 1 96.12 225 LEU A N 1
ATOM 1757 C CA . LEU A 1 225 ? 1.908 21.141 -6.688 1 96.12 225 LEU A CA 1
ATOM 1758 C C . LEU A 1 225 ? 2.506 21.328 -8.078 1 96.12 225 LEU A C 1
ATOM 1760 O O . LEU A 1 225 ? 3.145 20.422 -8.609 1 96.12 225 LEU A O 1
ATOM 1764 N N . ASN A 1 226 ? 2.293 22.516 -8.625 1 96.81 226 ASN A N 1
ATOM 1765 C CA . ASN A 1 226 ? 2.861 22.812 -9.938 1 96.81 226 ASN A CA 1
ATOM 1766 C C . ASN A 1 226 ? 4.387 22.734 -9.914 1 96.81 226 ASN A C 1
ATOM 1768 O O . ASN A 1 226 ? 4.992 22.203 -10.852 1 96.81 226 ASN A O 1
ATOM 1772 N N . GLU A 1 227 ? 4.965 23.281 -8.891 1 97.25 227 GLU A N 1
ATOM 1773 C CA . GLU A 1 227 ? 6.414 23.25 -8.742 1 97.25 227 GLU A CA 1
ATOM 1774 C C . GLU A 1 227 ? 6.93 21.812 -8.664 1 97.25 227 GLU A C 1
ATOM 1776 O O . GLU A 1 227 ? 8.008 21.5 -9.18 1 97.25 227 GLU A O 1
ATOM 1781 N N . GLY A 1 228 ? 6.164 20.906 -7.996 1 97.5 228 GLY A N 1
ATOM 1782 C CA . GLY A 1 228 ? 6.609 19.547 -7.75 1 97.5 228 GLY A CA 1
ATOM 1783 C C . GLY A 1 228 ? 6.246 18.594 -8.867 1 97.5 228 GLY A C 1
ATOM 1784 O O . GLY A 1 228 ? 6.805 17.5 -8.953 1 97.5 228 GLY A O 1
ATOM 1785 N N . THR A 1 229 ? 5.352 18.922 -9.789 1 95.62 229 THR A N 1
ATOM 1786 C CA . THR A 1 229 ? 4.758 18.047 -10.797 1 95.62 229 THR A CA 1
ATOM 1787 C C . THR A 1 229 ? 5.84 17.422 -11.672 1 95.62 229 THR A C 1
ATOM 1789 O O . THR A 1 229 ? 5.734 16.266 -12.062 1 95.62 229 THR A O 1
ATOM 1792 N N . PRO A 1 230 ? 6.965 18.156 -12.055 1 96.94 230 PRO A N 1
ATOM 1793 C CA . PRO A 1 230 ? 8.008 17.562 -12.891 1 96.94 230 PRO A CA 1
ATOM 1794 C C . PRO A 1 230 ? 8.617 16.297 -12.266 1 96.94 230 PRO A C 1
ATOM 1796 O O . PRO A 1 230 ? 9.289 15.523 -12.953 1 96.94 230 PRO A O 1
ATOM 1799 N N . LEU A 1 231 ? 8.438 16.031 -10.961 1 96.81 231 LEU A N 1
ATOM 1800 C CA . LEU A 1 231 ? 8.875 14.812 -10.305 1 96.81 231 LEU A CA 1
ATOM 1801 C C . LEU A 1 231 ? 8.305 13.586 -11.008 1 96.81 231 LEU A C 1
ATOM 1803 O O . LEU A 1 231 ? 9 12.586 -11.195 1 96.81 231 LEU A O 1
ATOM 1807 N N . VAL A 1 232 ? 7.07 13.664 -11.414 1 93.12 232 VAL A N 1
ATOM 1808 C CA . VAL A 1 232 ? 6.375 12.555 -12.062 1 93.12 232 VAL A CA 1
ATOM 1809 C C . VAL A 1 232 ? 7.09 12.172 -13.352 1 93.12 232 VAL A C 1
ATOM 1811 O O . VAL A 1 232 ? 7.324 10.992 -13.617 1 93.12 232 VAL A O 1
ATOM 1814 N N . GLY A 1 233 ? 7.516 13.125 -14.133 1 93.44 233 GLY A N 1
ATOM 1815 C CA . GLY A 1 233 ? 8.188 12.875 -15.398 1 93.44 233 GLY A CA 1
ATOM 1816 C C . GLY A 1 233 ? 9.609 12.383 -15.234 1 93.44 233 GLY A C 1
ATOM 1817 O O . GLY A 1 233 ? 10.211 11.859 -16.172 1 93.44 233 GLY A O 1
ATOM 1818 N N . SER A 1 234 ? 10.164 12.562 -14.078 1 95.06 234 SER A N 1
ATOM 1819 C CA . SER A 1 234 ? 11.57 12.242 -13.836 1 95.06 234 SER A CA 1
ATOM 1820 C C . SER A 1 234 ? 11.742 10.781 -13.43 1 95.06 234 SER A C 1
ATOM 1822 O O . SER A 1 234 ? 12.867 10.289 -13.344 1 95.06 234 SER A O 1
ATOM 1824 N N . VAL A 1 235 ? 10.648 10.07 -13.148 1 91.06 235 VAL A N 1
ATOM 1825 C CA . VAL A 1 235 ? 10.695 8.656 -12.773 1 91.06 235 VAL A CA 1
ATOM 1826 C C . VAL A 1 235 ? 9.938 7.824 -13.805 1 91.06 235 VAL A C 1
ATOM 1828 O O . VAL A 1 235 ? 9.453 8.352 -14.812 1 91.06 235 VAL A O 1
ATOM 1831 N N . HIS A 1 236 ? 9.945 6.543 -13.625 1 83.81 236 HIS A N 1
ATOM 1832 C CA . HIS A 1 236 ? 9.344 5.656 -14.617 1 83.81 236 HIS A CA 1
ATOM 1833 C C . HIS A 1 236 ? 8.531 4.551 -13.945 1 83.81 236 HIS A C 1
ATOM 1835 O O . HIS A 1 236 ? 8.641 4.344 -12.734 1 83.81 236 HIS A O 1
ATOM 1841 N N . GLY A 1 237 ? 7.664 3.943 -14.82 1 79.94 237 GLY A N 1
ATOM 1842 C CA . GLY A 1 237 ? 6.973 2.742 -14.383 1 79.94 237 GLY A CA 1
ATOM 1843 C C . GLY A 1 237 ? 5.941 3.01 -13.297 1 79.94 237 GLY A C 1
ATOM 1844 O O . GLY A 1 237 ? 5.191 3.984 -13.375 1 79.94 237 GLY A O 1
ATOM 1845 N N . ARG A 1 238 ? 5.879 2.188 -12.344 1 79.31 238 ARG A N 1
ATOM 1846 C CA . ARG A 1 238 ? 4.84 2.207 -11.32 1 79.31 238 ARG A CA 1
ATOM 1847 C C . ARG A 1 238 ? 5.012 3.398 -10.391 1 79.31 238 ARG A C 1
ATOM 1849 O O . ARG A 1 238 ? 4.031 3.961 -9.898 1 79.31 238 ARG A O 1
ATOM 1856 N N . LEU A 1 239 ? 6.301 3.684 -10.172 1 82.94 239 LEU A N 1
ATOM 1857 C CA . LEU A 1 239 ? 6.527 4.871 -9.352 1 82.94 239 LEU A CA 1
ATOM 1858 C C . LEU A 1 239 ? 5.918 6.105 -10.008 1 82.94 239 LEU A C 1
ATOM 1860 O O . LEU A 1 239 ? 5.352 6.961 -9.32 1 82.94 239 LEU A O 1
ATOM 1864 N N . LYS A 1 240 ? 6.027 6.195 -11.312 1 86.31 240 LYS A N 1
ATOM 1865 C CA . LYS A 1 240 ? 5.43 7.305 -12.055 1 86.31 240 LYS A CA 1
ATOM 1866 C C . LYS A 1 240 ? 3.916 7.336 -11.867 1 86.31 240 LYS A C 1
ATOM 1868 O O . LYS A 1 240 ? 3.334 8.398 -11.641 1 86.31 240 LYS A O 1
ATOM 1873 N N . LEU A 1 241 ? 3.27 6.203 -11.961 1 82.12 241 LEU A N 1
ATOM 1874 C CA . LEU A 1 241 ? 1.824 6.109 -11.781 1 82.12 241 LEU A CA 1
ATOM 1875 C C . LEU A 1 241 ? 1.427 6.523 -10.367 1 82.12 241 LEU A C 1
ATOM 1877 O O . LEU A 1 241 ? 0.436 7.23 -10.18 1 82.12 241 LEU A O 1
ATOM 1881 N N . LEU A 1 242 ? 2.168 6.074 -9.391 1 82.75 242 LEU A N 1
ATOM 1882 C CA . LEU A 1 242 ? 1.9 6.414 -8 1 82.75 242 LEU A CA 1
ATOM 1883 C C . LEU A 1 242 ? 1.976 7.918 -7.781 1 82.75 242 LEU A C 1
ATOM 1885 O O . LEU A 1 242 ? 1.054 8.516 -7.219 1 82.75 242 LEU A O 1
ATOM 1889 N N . LEU A 1 243 ? 3.068 8.477 -8.289 1 87.44 243 LEU A N 1
ATOM 1890 C CA . LEU A 1 243 ? 3.281 9.906 -8.102 1 87.44 243 LEU A CA 1
ATOM 1891 C C . LEU A 1 243 ? 2.234 10.711 -8.867 1 87.44 243 LEU A C 1
ATOM 1893 O O . LEU A 1 243 ? 1.763 11.742 -8.375 1 87.44 243 LEU A O 1
ATOM 1897 N N . ALA A 1 244 ? 1.887 10.258 -10.023 1 87.88 244 ALA A N 1
ATOM 1898 C CA . ALA A 1 244 ? 0.81 10.906 -10.766 1 87.88 244 ALA A CA 1
ATOM 1899 C C . ALA A 1 244 ? -0.502 10.859 -9.992 1 87.88 244 ALA A C 1
ATOM 1901 O O . ALA A 1 244 ? -1.298 11.797 -10.039 1 87.88 244 ALA A O 1
ATOM 1902 N N . GLY A 1 245 ? -0.716 9.766 -9.336 1 85.25 245 GLY A N 1
ATOM 1903 C CA . GLY A 1 245 ? -1.892 9.648 -8.484 1 85.25 245 GLY A CA 1
ATOM 1904 C C . GLY A 1 245 ? -1.909 10.641 -7.344 1 85.25 245 GLY A C 1
ATOM 1905 O O . GLY A 1 245 ? -2.949 11.234 -7.047 1 85.25 245 GLY A O 1
ATOM 1906 N N . PHE A 1 246 ? -0.749 10.852 -6.75 1 86.5 246 PHE A N 1
ATOM 1907 C CA . PHE A 1 246 ? -0.652 11.805 -5.652 1 86.5 246 PHE A CA 1
ATOM 1908 C C . PHE A 1 246 ? -0.901 13.227 -6.141 1 86.5 246 PHE A C 1
ATOM 1910 O O . PHE A 1 246 ? -1.742 13.938 -5.594 1 86.5 246 PHE A O 1
ATOM 1917 N N . VAL A 1 247 ? -0.204 13.547 -7.176 1 90.56 247 VAL A N 1
ATOM 1918 C CA . VAL A 1 247 ? -0.32 14.898 -7.723 1 90.56 247 VAL A CA 1
ATOM 1919 C C . VAL A 1 247 ? -1.733 15.117 -8.25 1 90.56 247 VAL A C 1
ATOM 1921 O O . VAL A 1 247 ? -2.369 16.125 -7.941 1 90.56 247 VAL A O 1
ATOM 1924 N N . GLY A 1 248 ? -2.242 14.203 -9.039 1 88.75 248 GLY A N 1
ATOM 1925 C CA . GLY A 1 248 ? -3.598 14.289 -9.555 1 88.75 248 GLY A CA 1
ATOM 1926 C C . GLY A 1 248 ? -4.652 14.336 -8.469 1 88.75 248 GLY A C 1
ATOM 1927 O O . GLY A 1 248 ? -5.645 15.062 -8.594 1 88.75 248 GLY A O 1
ATOM 1928 N N . GLY A 1 249 ? -4.469 13.562 -7.395 1 87 249 GLY A N 1
ATOM 1929 C CA . GLY A 1 249 ? -5.379 13.594 -6.262 1 87 249 GLY A CA 1
ATOM 1930 C C . GLY A 1 249 ? -5.426 14.945 -5.574 1 87 249 GLY A C 1
ATOM 1931 O O . GLY A 1 249 ? -6.5 15.438 -5.223 1 87 249 GLY A O 1
ATOM 1932 N N . GLY A 1 250 ? -4.246 15.516 -5.367 1 90.38 250 GLY A N 1
ATOM 1933 C CA . GLY A 1 250 ? -4.195 16.859 -4.805 1 90.38 250 GLY A CA 1
ATOM 1934 C C . GLY A 1 250 ? -4.918 17.891 -5.652 1 90.38 250 GLY A C 1
ATOM 1935 O O . GLY A 1 250 ? -5.691 18.703 -5.129 1 90.38 250 GLY A O 1
ATOM 1936 N N . ARG A 1 251 ? -4.723 17.812 -6.941 1 93.19 251 ARG A N 1
ATOM 1937 C CA . ARG A 1 251 ? -5.375 18.734 -7.859 1 93.19 251 ARG A CA 1
ATOM 1938 C C . ARG A 1 251 ? -6.887 18.547 -7.848 1 93.19 251 ARG A C 1
ATOM 1940 O O . ARG A 1 251 ? -7.645 19.516 -7.879 1 93.19 251 ARG A O 1
ATOM 1947 N N . ALA A 1 252 ? -7.285 17.312 -7.836 1 89.94 252 ALA A N 1
ATOM 1948 C CA . ALA A 1 252 ? -8.711 17.016 -7.785 1 89.94 252 ALA A CA 1
ATOM 1949 C C . ALA A 1 252 ? -9.336 17.547 -6.496 1 89.94 252 ALA A C 1
ATOM 1951 O O . ALA A 1 252 ? -10.461 18.062 -6.504 1 89.94 252 ALA A O 1
ATOM 1952 N N . ALA A 1 253 ? -8.617 17.406 -5.395 1 89.81 253 ALA A N 1
ATOM 1953 C CA . ALA A 1 253 ? -9.102 17.922 -4.113 1 89.81 253 ALA A CA 1
ATOM 1954 C C . ALA A 1 253 ? -9.242 19.438 -4.148 1 89.81 253 ALA A C 1
ATOM 1956 O O . ALA A 1 253 ? -10.234 20 -3.664 1 89.81 253 ALA A O 1
ATOM 1957 N N . LEU A 1 254 ? -8.242 20.094 -4.719 1 94.81 254 LEU A N 1
ATOM 1958 C CA . LEU A 1 254 ? -8.289 21.547 -4.824 1 94.81 254 LEU A CA 1
ATOM 1959 C C . LEU A 1 254 ? -9.453 21.984 -5.711 1 94.81 254 LEU A C 1
ATOM 1961 O O . LEU A 1 254 ? -10.109 22.984 -5.422 1 94.81 254 LEU A O 1
ATOM 1965 N N . ARG A 1 255 ? -9.719 21.297 -6.746 1 94.25 255 ARG A N 1
ATOM 1966 C CA . ARG A 1 255 ? -10.852 21.594 -7.609 1 94.25 255 ARG A CA 1
ATOM 1967 C C . ARG A 1 255 ? -12.172 21.422 -6.867 1 94.25 255 ARG A C 1
ATOM 1969 O O . ARG A 1 255 ? -13.109 22.203 -7.059 1 94.25 255 ARG A O 1
ATOM 1976 N N . ALA A 1 256 ? -12.211 20.375 -6.105 1 92.81 256 ALA A N 1
ATOM 1977 C CA . ALA A 1 256 ? -13.414 20.141 -5.309 1 92.81 256 ALA A CA 1
ATOM 1978 C C . ALA A 1 256 ? -13.656 21.281 -4.332 1 92.81 256 ALA A C 1
ATOM 1980 O O . ALA A 1 256 ? -14.789 21.719 -4.145 1 92.81 256 ALA A O 1
ATOM 1981 N N . VAL A 1 257 ? -12.602 21.781 -3.695 1 95.44 257 VAL A N 1
ATOM 1982 C CA . VAL A 1 257 ? -12.688 22.906 -2.773 1 95.44 257 VAL A CA 1
ATOM 1983 C C . VAL A 1 257 ? -13.18 24.141 -3.514 1 95.44 257 VAL A C 1
ATOM 1985 O O . VAL A 1 257 ? -14.055 24.859 -3.021 1 95.44 257 VAL A O 1
ATOM 1988 N N . ALA A 1 258 ? -12.664 24.375 -4.684 1 97.12 258 ALA A N 1
ATOM 1989 C CA . ALA A 1 258 ? -13.086 25.516 -5.5 1 97.12 258 ALA A CA 1
ATOM 1990 C C . ALA A 1 258 ? -14.539 25.375 -5.934 1 97.12 258 ALA A C 1
ATOM 1992 O O . ALA A 1 258 ? -15.305 26.344 -5.898 1 97.12 258 ALA A O 1
ATOM 1993 N N . ALA A 1 259 ? -14.945 24.172 -6.32 1 95.31 259 ALA A N 1
ATOM 1994 C CA . ALA A 1 259 ? -16.297 23.906 -6.797 1 95.31 259 ALA A CA 1
ATOM 1995 C C . ALA A 1 259 ? -17.328 24.109 -5.68 1 95.31 259 ALA A C 1
ATOM 1997 O O . ALA A 1 259 ? -18.484 24.469 -5.941 1 95.31 259 ALA A O 1
ATOM 1998 N N . ALA A 1 260 ? -16.859 23.953 -4.477 1 95.88 260 ALA A N 1
ATOM 1999 C CA . ALA A 1 260 ? -17.719 24.172 -3.316 1 95.88 260 ALA A CA 1
ATOM 2000 C C . ALA A 1 260 ? -17.703 25.625 -2.879 1 95.88 260 ALA A C 1
ATOM 2002 O O . ALA A 1 260 ? -18.094 25.953 -1.758 1 95.88 260 ALA A O 1
ATOM 2003 N N . GLY A 1 261 ? -17.156 26.5 -3.695 1 97.62 261 GLY A N 1
ATOM 2004 C CA . GLY A 1 261 ? -17.062 27.906 -3.363 1 97.62 261 GLY A CA 1
ATOM 2005 C C . GLY A 1 261 ? -16.109 28.188 -2.219 1 97.62 261 GLY A C 1
ATOM 2006 O O . GLY A 1 261 ? -16.312 29.125 -1.439 1 97.62 261 GLY A O 1
ATOM 2007 N N . HIS A 1 262 ? -15.141 27.312 -2.014 1 98.19 262 HIS A N 1
ATOM 2008 C CA . HIS A 1 262 ? -14.133 27.406 -0.966 1 98.19 262 HIS A CA 1
ATOM 2009 C C . HIS A 1 262 ? -14.773 27.391 0.418 1 98.19 262 HIS A C 1
ATOM 2011 O O . HIS A 1 262 ? -14.258 28 1.356 1 98.19 262 HIS A O 1
ATOM 2017 N N . ASP A 1 263 ? -15.938 26.75 0.494 1 98.25 263 ASP A N 1
ATOM 2018 C CA . ASP A 1 263 ? -16.562 26.484 1.779 1 98.25 263 ASP A CA 1
ATOM 2019 C C . ASP A 1 263 ? -16.219 25.078 2.275 1 98.25 263 ASP A C 1
ATOM 2021 O O . ASP A 1 263 ? -16.844 24.094 1.872 1 98.25 263 ASP A O 1
ATOM 2025 N N . VAL A 1 264 ? -15.305 25.016 3.254 1 96.19 264 VAL A N 1
ATOM 2026 C CA . VAL A 1 264 ? -14.797 23.734 3.732 1 96.19 264 VAL A CA 1
ATOM 2027 C C . VAL A 1 264 ? -15.352 23.453 5.125 1 96.19 264 VAL A C 1
ATOM 2029 O O . VAL A 1 264 ? -15.016 22.438 5.738 1 96.19 264 VAL A O 1
ATOM 2032 N N . LEU A 1 265 ? -16.188 24.328 5.719 1 97.12 265 LEU A N 1
ATOM 2033 C CA . LEU A 1 265 ? -16.609 24.234 7.113 1 97.12 265 LEU A CA 1
ATOM 2034 C C . LEU A 1 265 ? -17.641 23.125 7.305 1 97.12 265 LEU A C 1
ATOM 2036 O O . LEU A 1 265 ? -17.641 22.453 8.328 1 97.12 265 LEU A O 1
ATOM 2040 N N . PRO A 1 266 ? -18.562 22.844 6.305 1 92.88 266 PRO A N 1
ATOM 2041 C CA . PRO A 1 266 ? -19.5 21.734 6.477 1 92.88 266 PRO A CA 1
ATOM 2042 C C . PRO A 1 266 ? -18.812 20.375 6.465 1 92.88 266 PRO A C 1
ATOM 2044 O O . PRO A 1 266 ? -19.391 19.375 6.875 1 92.88 266 PRO A O 1
ATOM 2047 N N . GLY A 1 267 ? -17.609 20.375 5.91 1 87.88 267 GLY A N 1
ATOM 2048 C CA . GLY A 1 267 ? -16.828 19.172 5.695 1 87.88 267 GLY A CA 1
ATOM 2049 C C . GLY A 1 267 ? -16.016 19.203 4.422 1 87.88 267 GLY A C 1
ATOM 2050 O O . GLY A 1 267 ? -16.203 20.094 3.582 1 87.88 267 GLY A O 1
ATOM 2051 N N . PRO A 1 268 ? -15.227 18.234 4.406 1 84.62 268 PRO A N 1
ATOM 2052 C CA . PRO A 1 268 ? -14.336 18.25 3.246 1 84.62 268 PRO A CA 1
ATOM 2053 C C . PRO A 1 268 ? -15.078 18.031 1.929 1 84.62 268 PRO A C 1
ATOM 2055 O O . PRO A 1 268 ? -15.734 17 1.749 1 84.62 268 PRO A O 1
ATOM 2058 N N . PRO A 1 269 ? -14.953 19.047 1.047 1 81.94 269 PRO A N 1
ATOM 2059 C CA . PRO A 1 269 ? -15.461 18.766 -0.297 1 81.94 269 PRO A CA 1
ATOM 2060 C C . PRO A 1 269 ? -14.758 17.578 -0.954 1 81.94 269 PRO A C 1
ATOM 2062 O O . PRO A 1 269 ? -13.539 17.422 -0.822 1 81.94 269 PRO A O 1
ATOM 2065 N N . LYS A 1 270 ? -15.445 16.703 -1.51 1 79.56 270 LYS A N 1
ATOM 2066 C CA . LYS A 1 270 ? -14.875 15.492 -2.096 1 79.56 270 LYS A CA 1
ATOM 2067 C C . LYS A 1 270 ? -14.773 15.609 -3.615 1 79.56 270 LYS A C 1
ATOM 2069 O O . LYS A 1 270 ? -15.703 16.094 -4.266 1 79.56 270 LYS A O 1
ATOM 2074 N N . PRO A 1 271 ? -13.633 15.242 -4.098 1 75.31 271 PRO A N 1
ATOM 2075 C CA . PRO A 1 271 ? -13.547 15.227 -5.559 1 75.31 271 PRO A CA 1
ATOM 2076 C C . PRO A 1 271 ? -14.508 14.234 -6.195 1 75.31 271 PRO A C 1
ATOM 2078 O O . PRO A 1 271 ? -14.836 13.203 -5.59 1 75.31 271 PRO A O 1
ATOM 2081 N N . THR A 1 272 ? -15.016 14.648 -7.359 1 72.38 272 THR A N 1
ATOM 2082 C CA . THR A 1 272 ? -15.836 13.688 -8.094 1 72.38 272 THR A CA 1
ATOM 2083 C C . THR A 1 272 ? -14.961 12.594 -8.711 1 72.38 272 THR A C 1
ATOM 2085 O O . THR A 1 272 ? -13.773 12.812 -8.953 1 72.38 272 THR A O 1
ATOM 2088 N N . LYS A 1 273 ? -15.539 11.445 -8.914 1 69.5 273 LYS A N 1
ATOM 2089 C CA . LYS A 1 273 ? -14.906 10.281 -9.531 1 69.5 273 LYS A CA 1
ATOM 2090 C C . LYS A 1 273 ? -14.234 10.648 -10.852 1 69.5 273 LYS A C 1
ATOM 2092 O O . LYS A 1 273 ? -13.117 10.219 -11.133 1 69.5 273 LYS A O 1
ATOM 2097 N N . LEU A 1 274 ? -14.758 11.508 -11.555 1 72.69 274 LEU A N 1
ATOM 2098 C CA . LEU A 1 274 ? -14.289 11.906 -12.883 1 72.69 274 LEU A CA 1
ATOM 2099 C C . LEU A 1 274 ? -13.141 12.906 -12.773 1 72.69 274 LEU A C 1
ATOM 2101 O O . LEU A 1 274 ? -12.203 12.875 -13.57 1 72.69 274 LEU A O 1
ATOM 2105 N N . SER A 1 275 ? -13.156 13.633 -11.742 1 82.38 275 SER A N 1
ATOM 2106 C CA . SER A 1 275 ? -12.141 14.664 -11.625 1 82.38 275 SER A CA 1
ATOM 2107 C C . SER A 1 275 ? -10.781 14.062 -11.281 1 82.38 275 SER A C 1
ATOM 2109 O O . SER A 1 275 ? -9.75 14.484 -11.82 1 82.38 275 SER A O 1
ATOM 2111 N N . LEU A 1 276 ? -10.734 13.031 -10.508 1 79.88 276 LEU A N 1
ATOM 2112 C CA . LEU A 1 276 ? -9.477 12.391 -10.141 1 79.88 276 LEU A CA 1
ATOM 2113 C C . LEU A 1 276 ? -8.812 11.758 -11.359 1 79.88 276 LEU A C 1
ATOM 2115 O O . LEU A 1 276 ? -7.633 12.008 -11.617 1 79.88 276 LEU A O 1
ATOM 2119 N N . LEU A 1 277 ? -9.531 11.023 -12.156 1 80.75 277 LEU A N 1
ATOM 2120 C CA . LEU A 1 277 ? -8.977 10.352 -13.32 1 80.75 277 LEU A CA 1
ATOM 2121 C C . LEU A 1 277 ? -8.484 11.359 -14.352 1 80.75 277 LEU A C 1
ATOM 2123 O O . LEU A 1 277 ? -7.438 11.156 -14.977 1 80.75 277 LEU A O 1
ATOM 2127 N N . ARG A 1 278 ? -9.25 12.406 -14.445 1 84.12 278 ARG A N 1
ATOM 2128 C CA . ARG A 1 278 ? -8.859 13.461 -15.375 1 84.12 278 ARG A CA 1
ATOM 2129 C C . ARG A 1 278 ? -7.551 14.117 -14.953 1 84.12 278 ARG A C 1
ATOM 2131 O O . ARG A 1 278 ? -6.656 14.32 -15.773 1 84.12 278 ARG A O 1
ATOM 2138 N N . GLU A 1 279 ? -7.492 14.383 -13.68 1 84.31 279 GLU A N 1
ATOM 2139 C CA . GLU A 1 279 ? -6.297 15.055 -13.172 1 84.31 279 GLU A CA 1
ATOM 2140 C C . GLU A 1 279 ? -5.082 14.141 -13.234 1 84.31 279 GLU A C 1
ATOM 2142 O O . GLU A 1 279 ? -3.979 14.586 -13.562 1 84.31 279 GLU A O 1
ATOM 2147 N N . VAL A 1 280 ? -5.242 12.906 -12.961 1 81.69 280 VAL A N 1
ATOM 2148 C CA . VAL A 1 280 ? -4.156 11.938 -13.07 1 81.69 280 VAL A CA 1
ATOM 2149 C C . VAL A 1 280 ? -3.721 11.812 -14.531 1 81.69 280 VAL A C 1
ATOM 2151 O O . VAL A 1 280 ? -2.525 11.844 -14.836 1 81.69 280 VAL A O 1
ATOM 2154 N N . GLY A 1 281 ? -4.711 11.633 -15.383 1 83.44 281 GLY A N 1
ATOM 2155 C CA . GLY A 1 281 ? -4.418 11.57 -16.797 1 83.44 281 GLY A CA 1
ATOM 2156 C C . GLY A 1 281 ? -3.686 12.789 -17.312 1 83.44 281 GLY A C 1
ATOM 2157 O O . GLY A 1 281 ? -2.723 12.672 -18.078 1 83.44 281 GLY A O 1
ATOM 2158 N N . ALA A 1 282 ? -4.113 13.945 -16.891 1 82.31 282 ALA A N 1
ATOM 2159 C CA . ALA A 1 282 ? -3.473 15.195 -17.297 1 82.31 282 ALA A CA 1
ATOM 2160 C C . ALA A 1 282 ? -2.033 15.258 -16.781 1 82.31 282 ALA A C 1
ATOM 2162 O O . ALA A 1 282 ? -1.139 15.711 -17.5 1 82.31 282 ALA A O 1
ATOM 2163 N N . THR A 1 283 ? -1.841 14.797 -15.609 1 81.19 283 THR A N 1
ATOM 2164 C CA . THR A 1 283 ? -0.502 14.781 -15.023 1 81.19 283 THR A CA 1
ATOM 2165 C C . THR A 1 283 ? 0.418 13.859 -15.82 1 81.19 283 THR A C 1
ATOM 2167 O O . THR A 1 283 ? 1.56 14.219 -16.125 1 81.19 283 THR A O 1
ATOM 2170 N N . LEU A 1 284 ? -0.094 12.734 -16.188 1 82.62 284 LEU A N 1
ATOM 2171 C CA . LEU A 1 284 ? 0.7 11.773 -16.938 1 82.62 284 LEU A CA 1
ATOM 2172 C C . LEU A 1 284 ? 0.987 12.281 -18.344 1 82.62 284 LEU A C 1
ATOM 2174 O O . LEU A 1 284 ? 2.072 12.055 -18.891 1 82.62 284 LEU A O 1
ATOM 2178 N N . ARG A 1 285 ? 0.039 12.93 -18.922 1 79.56 285 ARG A N 1
ATOM 2179 C CA . ARG A 1 285 ? 0.221 13.477 -20.266 1 79.56 285 ARG A CA 1
ATOM 2180 C C . ARG A 1 285 ? 1.252 14.602 -20.25 1 79.56 285 ARG A C 1
ATOM 2182 O O . ARG A 1 285 ? 2.064 14.711 -21.172 1 79.56 285 ARG A O 1
ATOM 2189 N N . ARG A 1 286 ? 1.19 15.477 -19.281 1 77.38 286 ARG A N 1
ATOM 2190 C CA . ARG A 1 286 ? 2.098 16.609 -19.172 1 77.38 286 ARG A CA 1
ATOM 2191 C C . ARG A 1 286 ? 3.531 16.141 -18.938 1 77.38 286 ARG A C 1
ATOM 2193 O O . ARG A 1 286 ? 4.477 16.75 -19.438 1 77.38 286 ARG A O 1
ATOM 2200 N N . GLU A 1 287 ? 3.639 15.094 -18.188 1 77.06 287 GLU A N 1
ATOM 2201 C CA . GLU A 1 287 ? 4.969 14.664 -17.766 1 77.06 287 GLU A CA 1
ATOM 2202 C C . GLU A 1 287 ? 5.438 13.445 -18.562 1 77.06 287 GLU A C 1
ATOM 2204 O O . GLU A 1 287 ? 6.469 12.852 -18.234 1 77.06 287 GLU A O 1
ATOM 2209 N N . GLY A 1 288 ? 4.582 12.781 -19.344 1 65.44 288 GLY A N 1
ATOM 2210 C CA . GLY A 1 288 ? 4.914 11.625 -20.156 1 65.44 288 GLY A CA 1
ATOM 2211 C C . GLY A 1 288 ? 5.773 11.969 -21.359 1 65.44 288 GLY A C 1
ATOM 2212 O O . GLY A 1 288 ? 5.887 13.141 -21.734 1 65.44 288 GLY A O 1
ATOM 2213 N N . MET B 1 1 ? -21.172 5.57 19.125 1 19.34 1 MET B N 1
ATOM 2214 C CA . MET B 1 1 ? -19.984 6.293 19.578 1 19.34 1 MET B CA 1
ATOM 2215 C C . MET B 1 1 ? -18.75 5.898 18.766 1 19.34 1 MET B C 1
ATOM 2217 O O . MET B 1 1 ? -17.625 6.059 19.219 1 19.34 1 MET B O 1
ATOM 2221 N N . LEU B 1 2 ? -18.906 5.184 17.641 1 21.92 2 LEU B N 1
ATOM 2222 C CA . LEU B 1 2 ? -18.297 4.406 16.562 1 21.92 2 LEU B CA 1
ATOM 2223 C C . LEU B 1 2 ? -17.484 5.305 15.633 1 21.92 2 LEU B C 1
ATOM 2225 O O . LEU B 1 2 ? -16.953 4.84 14.625 1 21.92 2 LEU B O 1
ATOM 2229 N N . ASP B 1 3 ? -17.672 6.801 15.922 1 22.88 3 ASP B N 1
ATOM 2230 C CA . ASP B 1 3 ? -17.391 7.75 14.852 1 22.88 3 ASP B CA 1
ATOM 2231 C C . ASP B 1 3 ? -15.883 8.031 14.75 1 22.88 3 ASP B C 1
ATOM 2233 O O . ASP B 1 3 ? -15.484 9.07 14.219 1 22.88 3 ASP B O 1
ATOM 2237 N N . LYS B 1 4 ? -15.227 7.582 15.82 1 28.47 4 LYS B N 1
ATOM 2238 C CA . LYS B 1 4 ? -13.852 8.062 15.93 1 28.47 4 LYS B CA 1
ATOM 2239 C C . LYS B 1 4 ? -13.039 7.707 14.688 1 28.47 4 LYS B C 1
ATOM 2241 O O . LYS B 1 4 ? -11.828 7.91 14.648 1 28.47 4 LYS B O 1
ATOM 2246 N N . ALA B 1 5 ? -13.344 6.738 14.117 1 32.28 5 ALA B N 1
ATOM 2247 C CA . ALA B 1 5 ? -12.344 6.223 13.195 1 32.28 5 ALA B CA 1
ATOM 2248 C C . ALA B 1 5 ? -11.883 7.305 12.219 1 32.28 5 ALA B C 1
ATOM 2250 O O . ALA B 1 5 ? -11.055 7.051 11.344 1 32.28 5 ALA B O 1
ATOM 2251 N N . ALA B 1 6 ? -12.578 8.383 12.062 1 31.81 6 ALA B N 1
ATOM 2252 C CA . ALA B 1 6 ? -12.484 9.062 10.766 1 31.81 6 ALA B CA 1
ATOM 2253 C C . ALA B 1 6 ? -11.258 9.969 10.711 1 31.81 6 ALA B C 1
ATOM 2255 O O . ALA B 1 6 ? -10.609 10.078 9.664 1 31.81 6 ALA B O 1
ATOM 2256 N N . HIS B 1 7 ? -10.938 11.023 11.711 1 29.5 7 HIS B N 1
ATOM 2257 C CA . HIS B 1 7 ? -10.539 12.32 11.172 1 29.5 7 HIS B CA 1
ATOM 2258 C C . HIS B 1 7 ? -9.016 12.438 11.094 1 29.5 7 HIS B C 1
ATOM 2260 O O . HIS B 1 7 ? -8.484 13.523 10.859 1 29.5 7 HIS B O 1
ATOM 2266 N N . GLU B 1 8 ? -8.336 12 12.039 1 31.56 8 GLU B N 1
ATOM 2267 C CA . GLU B 1 8 ? -7.07 12.727 12 1 31.56 8 GLU B CA 1
ATOM 2268 C C . GLU B 1 8 ? -6.379 12.555 10.648 1 31.56 8 GLU B C 1
ATOM 2270 O O . GLU B 1 8 ? -6.582 11.547 9.969 1 31.56 8 GLU B O 1
ATOM 2275 N N . ASN B 1 9 ? -5.715 13.797 10.242 1 29.69 9 ASN B N 1
ATOM 2276 C CA . ASN B 1 9 ? -4.938 14.266 9.094 1 29.69 9 ASN B CA 1
ATOM 2277 C C . ASN B 1 9 ? -3.768 13.336 8.797 1 29.69 9 ASN B C 1
ATOM 2279 O O . ASN B 1 9 ? -3.1 12.852 9.711 1 29.69 9 ASN B O 1
ATOM 2283 N N . PHE B 1 10 ? -3.588 13.047 7.629 1 31.28 10 PHE B N 1
ATOM 2284 C CA . PHE B 1 10 ? -3.125 12.281 6.48 1 31.28 10 PHE B CA 1
ATOM 2285 C C . PHE B 1 10 ? -1.609 12.375 6.344 1 31.28 10 PHE B C 1
ATOM 2287 O O . PHE B 1 10 ? -1.013 13.406 6.664 1 31.28 10 PHE B O 1
ATOM 2294 N N . PRO B 1 11 ? -1.004 11.312 5.738 1 35.53 11 PRO B N 1
ATOM 2295 C CA . PRO B 1 11 ? -0.05 10.516 4.969 1 35.53 11 PRO B CA 1
ATOM 2296 C C . PRO B 1 11 ? 0.429 11.227 3.703 1 35.53 11 PRO B C 1
ATOM 2298 O O . PRO B 1 11 ? -0.026 10.906 2.602 1 35.53 11 PRO B O 1
ATOM 2301 N N . VAL B 1 12 ? 0.357 12.328 3.508 1 35.25 12 VAL B N 1
ATOM 2302 C CA . VAL B 1 12 ? -0.018 12.703 2.148 1 35.25 12 VAL B CA 1
ATOM 2303 C C . VAL B 1 12 ? 0.334 11.578 1.185 1 35.25 12 VAL B C 1
ATOM 2305 O O . VAL B 1 12 ? -0.34 11.383 0.169 1 35.25 12 VAL B O 1
ATOM 2308 N N . ALA B 1 13 ? 1.47 11.32 0.883 1 34.91 13 ALA B N 1
ATOM 2309 C CA . ALA B 1 13 ? 1.185 10.617 -0.362 1 34.91 13 ALA B CA 1
ATOM 2310 C C . ALA B 1 13 ? 0.433 9.312 -0.095 1 34.91 13 ALA B C 1
ATOM 2312 O O . ALA B 1 13 ? 0.348 8.445 -0.968 1 34.91 13 ALA B O 1
ATOM 2313 N N . PRO B 1 14 ? 0.376 8.742 1.235 1 37.81 14 PRO B N 1
ATOM 2314 C CA . PRO B 1 14 ? 0.25 7.406 0.656 1 37.81 14 PRO B CA 1
ATOM 2315 C C . PRO B 1 14 ? -0.881 7.309 -0.366 1 37.81 14 PRO B C 1
ATOM 2317 O O . PRO B 1 14 ? -1.591 8.289 -0.602 1 37.81 14 PRO B O 1
ATOM 2320 N N . PHE B 1 15 ? -1.842 6.086 0.115 1 41.44 15 PHE B N 1
ATOM 2321 C CA . PHE B 1 15 ? -2.846 5.301 -0.593 1 41.44 15 PHE B CA 1
ATOM 2322 C C . PHE B 1 15 ? -4.191 6.02 -0.598 1 41.44 15 PHE B C 1
ATOM 2324 O O . PHE B 1 15 ? -4.477 6.82 0.296 1 41.44 15 PHE B O 1
ATOM 2331 N N . PHE B 1 16 ? -4.672 6.379 -1.854 1 47.62 16 PHE B N 1
ATOM 2332 C CA . PHE B 1 16 ? -5.902 6.805 -2.506 1 47.62 16 PHE B CA 1
ATOM 2333 C C . PHE B 1 16 ? -7.117 6.434 -1.664 1 47.62 16 PHE B C 1
ATOM 2335 O O . PHE B 1 16 ? -8.25 6.801 -1.998 1 47.62 16 PHE B O 1
ATOM 2342 N N . LEU B 1 17 ? -6.848 5.973 -0.496 1 59.16 17 LEU B N 1
ATOM 2343 C CA . LEU B 1 17 ? -7.969 5.523 0.323 1 59.16 17 LEU B CA 1
ATOM 2344 C C . LEU B 1 17 ? -7.953 6.207 1.687 1 59.16 17 LEU B C 1
ATOM 2346 O O . LEU B 1 17 ? -6.891 6.578 2.188 1 59.16 17 LEU B O 1
ATOM 2350 N N . PRO B 1 18 ? -9.234 6.613 2.066 1 66.69 18 PRO B N 1
ATOM 2351 C CA . PRO B 1 18 ? -9.289 7.035 3.469 1 66.69 18 PRO B CA 1
ATOM 2352 C C . PRO B 1 18 ? -8.398 6.199 4.379 1 66.69 18 PRO B C 1
ATOM 2354 O O . PRO B 1 18 ? -8.141 5.027 4.09 1 66.69 18 PRO B O 1
ATOM 2357 N N . ARG B 1 19 ? -7.855 6.809 5.383 1 74.31 19 ARG B N 1
ATOM 2358 C CA . ARG B 1 19 ? -6.914 6.188 6.305 1 74.31 19 ARG B CA 1
ATOM 2359 C C . ARG B 1 19 ? -7.398 4.805 6.738 1 74.31 19 ARG B C 1
ATOM 2361 O O . ARG B 1 19 ? -6.637 3.838 6.707 1 74.31 19 ARG B O 1
ATOM 2368 N N . ALA B 1 20 ? -8.734 4.758 7.098 1 76.06 20 ALA B N 1
ATOM 2369 C CA . ALA B 1 20 ? -9.273 3.494 7.598 1 76.06 20 ALA B CA 1
ATOM 2370 C C . ALA B 1 20 ? -9.172 2.398 6.535 1 76.06 20 ALA B C 1
ATOM 2372 O O . ALA B 1 20 ? -8.852 1.251 6.848 1 76.06 20 ALA B O 1
ATOM 2373 N N . ARG B 1 21 ? -9.398 2.797 5.293 1 80.38 21 ARG B N 1
ATOM 2374 C CA . ARG B 1 21 ? -9.352 1.809 4.219 1 80.38 21 ARG B CA 1
ATOM 2375 C C . ARG B 1 21 ? -7.906 1.433 3.885 1 80.38 21 ARG B C 1
ATOM 2377 O O . ARG B 1 21 ? -7.621 0.281 3.553 1 80.38 21 ARG B O 1
ATOM 2384 N N . ARG B 1 22 ? -7.059 2.344 4.012 1 81.81 22 ARG B N 1
ATOM 2385 C CA . ARG B 1 22 ? -5.645 2.057 3.793 1 81.81 22 ARG B CA 1
ATOM 2386 C C . ARG B 1 22 ? -5.113 1.086 4.844 1 81.81 22 ARG B C 1
ATOM 2388 O O . ARG B 1 22 ? -4.414 0.127 4.512 1 81.81 22 ARG B O 1
ATOM 2395 N N . ASP B 1 23 ? -5.453 1.342 6.074 1 85.25 23 ASP B N 1
ATOM 2396 C CA . ASP B 1 23 ? -5.051 0.461 7.164 1 85.25 23 ASP B CA 1
ATOM 2397 C C . ASP B 1 23 ? -5.574 -0.957 6.949 1 85.25 23 ASP B C 1
ATOM 2399 O O . ASP B 1 23 ? -4.871 -1.933 7.219 1 85.25 23 ASP B O 1
ATOM 2403 N N . ASP B 1 24 ? -6.801 -0.958 6.477 1 88.94 24 ASP B N 1
ATOM 2404 C CA . ASP B 1 24 ? -7.41 -2.264 6.234 1 88.94 24 ASP B CA 1
ATOM 2405 C C . ASP B 1 24 ? -6.688 -3.006 5.113 1 88.94 24 ASP B C 1
ATOM 2407 O O . ASP B 1 24 ? -6.41 -4.199 5.227 1 88.94 24 ASP B O 1
ATOM 2411 N N . LEU B 1 25 ? -6.32 -2.287 4.059 1 87 25 LEU B N 1
ATOM 2412 C CA . LEU B 1 25 ? -5.613 -2.904 2.943 1 87 25 LEU B CA 1
ATOM 2413 C C . LEU B 1 25 ? -4.219 -3.355 3.365 1 87 25 LEU B C 1
ATOM 2415 O O . LEU B 1 25 ? -3.754 -4.418 2.949 1 87 25 LEU B O 1
ATOM 2419 N N . MET B 1 26 ? -3.605 -2.617 4.18 1 86.69 26 MET B N 1
ATOM 2420 C CA . MET B 1 26 ? -2.281 -2.977 4.68 1 86.69 26 MET B CA 1
ATOM 2421 C C . MET B 1 26 ? -2.352 -4.211 5.57 1 86.69 26 MET B C 1
ATOM 2423 O O . MET B 1 26 ? -1.442 -5.043 5.559 1 86.69 26 MET B O 1
ATOM 2427 N N . ALA B 1 27 ? -3.379 -4.254 6.348 1 89.56 27 ALA B N 1
ATOM 2428 C CA . ALA B 1 27 ? -3.57 -5.441 7.18 1 89.56 27 ALA B CA 1
ATOM 2429 C C . ALA B 1 27 ? -3.748 -6.688 6.32 1 89.56 27 ALA B C 1
ATOM 2431 O O . ALA B 1 27 ? -3.18 -7.742 6.617 1 89.56 27 ALA B O 1
ATOM 2432 N N . ILE B 1 28 ? -4.508 -6.543 5.277 1 91.31 28 ILE B N 1
ATOM 2433 C CA . ILE B 1 28 ? -4.727 -7.66 4.359 1 91.31 28 ILE B CA 1
ATOM 2434 C C . ILE B 1 28 ? -3.408 -8.047 3.693 1 91.31 28 ILE B C 1
ATOM 2436 O O . ILE B 1 28 ? -3.098 -9.234 3.561 1 91.31 28 ILE B O 1
ATOM 2440 N N . TYR B 1 29 ? -2.67 -7.094 3.305 1 88.31 29 TYR B N 1
ATOM 2441 C CA . TYR B 1 29 ? -1.364 -7.371 2.717 1 88.31 29 TYR B CA 1
ATOM 2442 C C . TYR B 1 29 ? -0.464 -8.102 3.705 1 88.31 29 TYR B C 1
ATOM 2444 O O . TYR B 1 29 ? 0.247 -9.039 3.33 1 88.31 29 TYR B O 1
ATOM 2452 N N . GLY B 1 30 ? -0.421 -7.578 4.934 1 89.12 30 GLY B N 1
ATOM 2453 C CA . GLY B 1 30 ? 0.361 -8.25 5.961 1 89.12 30 GLY B CA 1
ATOM 2454 C C . GLY B 1 30 ? -0.022 -9.703 6.145 1 89.12 30 GLY B C 1
ATOM 2455 O O . GLY B 1 30 ? 0.845 -10.562 6.324 1 89.12 30 GLY B O 1
ATOM 2456 N N . TYR B 1 31 ? -1.29 -10.008 6.078 1 94.12 31 TYR B N 1
ATOM 2457 C CA . TYR B 1 31 ? -1.771 -11.383 6.172 1 94.12 31 TYR B CA 1
ATOM 2458 C C . TYR B 1 31 ? -1.235 -12.234 5.027 1 94.12 31 TYR B C 1
ATOM 2460 O O . TYR B 1 31 ? -0.648 -13.289 5.25 1 94.12 31 TYR B O 1
ATOM 2468 N N . ALA B 1 32 ? -1.495 -11.719 3.877 1 92.12 32 ALA B N 1
ATOM 2469 C CA . ALA B 1 32 ? -1.066 -12.461 2.695 1 92.12 32 ALA B CA 1
ATOM 2470 C C . ALA B 1 32 ? 0.443 -12.688 2.709 1 92.12 32 ALA B C 1
ATOM 2472 O O . ALA B 1 32 ? 0.915 -13.781 2.381 1 92.12 32 ALA B O 1
ATOM 2473 N N . ARG B 1 33 ? 1.185 -11.719 3.146 1 89.31 33 ARG B N 1
ATOM 2474 C CA . ARG B 1 33 ? 2.641 -11.797 3.193 1 89.31 33 ARG B CA 1
ATOM 2475 C C . ARG B 1 33 ? 3.102 -12.836 4.215 1 89.31 33 ARG B C 1
ATOM 2477 O O . ARG B 1 33 ? 4.023 -13.609 3.951 1 89.31 33 ARG B O 1
ATOM 2484 N N . LEU B 1 34 ? 2.508 -12.812 5.352 1 90.94 34 LEU B N 1
ATOM 2485 C CA . LEU B 1 34 ? 2.912 -13.766 6.379 1 90.94 34 LEU B CA 1
ATOM 2486 C C . LEU B 1 34 ? 2.621 -15.195 5.941 1 90.94 34 LEU B C 1
ATOM 2488 O O . LEU B 1 34 ? 3.447 -16.094 6.137 1 90.94 34 LEU B O 1
ATOM 2492 N N . VAL B 1 35 ? 1.441 -15.383 5.375 1 95 35 VAL B N 1
ATOM 2493 C CA . VAL B 1 35 ? 1.094 -16.703 4.879 1 95 35 VAL B CA 1
ATOM 2494 C C . VAL B 1 35 ? 2.139 -17.172 3.869 1 95 35 VAL B C 1
ATOM 2496 O O . VAL B 1 35 ? 2.627 -18.297 3.943 1 95 35 VAL B O 1
ATOM 2499 N N . ASP B 1 36 ? 2.484 -16.328 2.965 1 90.69 36 ASP B N 1
ATOM 2500 C CA . ASP B 1 36 ? 3.496 -16.625 1.956 1 90.69 36 ASP B CA 1
ATOM 2501 C C . ASP B 1 36 ? 4.848 -16.906 2.604 1 90.69 36 ASP B C 1
ATOM 2503 O O . ASP B 1 36 ? 5.543 -17.844 2.207 1 90.69 36 ASP B O 1
ATOM 2507 N N . ASP B 1 37 ? 5.223 -16.078 3.582 1 89.44 37 ASP B N 1
ATOM 2508 C CA . ASP B 1 37 ? 6.496 -16.266 4.27 1 89.44 37 ASP B CA 1
ATOM 2509 C C . ASP B 1 37 ? 6.555 -17.625 4.961 1 89.44 37 ASP B C 1
ATOM 2511 O O . ASP B 1 37 ? 7.598 -18.281 4.965 1 89.44 37 ASP B O 1
ATOM 2515 N N . ILE B 1 38 ? 5.516 -17.953 5.57 1 92.81 38 ILE B N 1
ATOM 2516 C CA . ILE B 1 38 ? 5.457 -19.266 6.219 1 92.81 38 ILE B CA 1
ATOM 2517 C C . ILE B 1 38 ? 5.648 -20.359 5.18 1 92.81 38 ILE B C 1
ATOM 2519 O O . ILE B 1 38 ? 6.484 -21.25 5.355 1 92.81 38 ILE B O 1
ATOM 2523 N N . GLY B 1 39 ? 4.898 -20.281 4.109 1 92.12 39 GLY B N 1
ATOM 2524 C CA . GLY B 1 39 ? 4.98 -21.281 3.064 1 92.12 39 GLY B CA 1
ATOM 2525 C C . GLY B 1 39 ? 6.355 -21.375 2.43 1 92.12 39 GLY B C 1
ATOM 2526 O O . GLY B 1 39 ? 6.785 -22.469 2.031 1 92.12 39 GLY B O 1
ATOM 2527 N N . ASP B 1 40 ? 7.059 -20.25 2.363 1 87.38 40 ASP B N 1
ATOM 2528 C CA . ASP B 1 40 ? 8.367 -20.203 1.719 1 87.38 40 ASP B CA 1
ATOM 2529 C C . ASP B 1 40 ? 9.484 -20.531 2.713 1 87.38 40 ASP B C 1
ATOM 2531 O O . ASP B 1 40 ? 10.641 -20.672 2.328 1 87.38 40 ASP B O 1
ATOM 2535 N N . GLY B 1 41 ? 9.148 -20.578 3.951 1 85.31 41 GLY B N 1
ATOM 2536 C CA . GLY B 1 41 ? 10.164 -20.781 4.973 1 85.31 41 GLY B CA 1
ATOM 2537 C C . GLY B 1 41 ? 10.984 -19.531 5.254 1 85.31 41 GLY B C 1
ATOM 2538 O O . GLY B 1 41 ? 12.156 -19.625 5.617 1 85.31 41 GLY B O 1
ATOM 2539 N N . ASP B 1 42 ? 10.359 -18.391 5.051 1 80 42 ASP B N 1
ATOM 2540 C CA . ASP B 1 42 ? 11.07 -17.125 5.168 1 80 42 ASP B CA 1
ATOM 2541 C C . ASP B 1 42 ? 10.586 -16.344 6.379 1 80 42 ASP B C 1
ATOM 2543 O O . ASP B 1 42 ? 10.703 -15.109 6.41 1 80 42 ASP B O 1
ATOM 2547 N N . VAL B 1 43 ? 10.016 -17 7.352 1 83.31 43 VAL B N 1
ATOM 2548 C CA . VAL B 1 43 ? 9.594 -16.297 8.555 1 83.31 43 VAL B CA 1
ATOM 2549 C C . VAL B 1 43 ? 10.812 -15.797 9.32 1 83.31 43 VAL B C 1
ATOM 2551 O O . VAL B 1 43 ? 11.898 -16.375 9.219 1 83.31 43 VAL B O 1
ATOM 2554 N N . ALA B 1 44 ? 10.609 -14.711 10.016 1 76.81 44 ALA B N 1
ATOM 2555 C CA . ALA B 1 44 ? 11.703 -14.125 10.781 1 76.81 44 ALA B CA 1
ATOM 2556 C C . ALA B 1 44 ? 12.352 -15.148 11.703 1 76.81 44 ALA B C 1
ATOM 2558 O O . ALA B 1 44 ? 11.664 -15.969 12.312 1 76.81 44 ALA B O 1
ATOM 2559 N N . PRO B 1 45 ? 13.625 -15.094 11.789 1 75.5 45 PRO B N 1
ATOM 2560 C CA . PRO B 1 45 ? 14.312 -16.047 12.656 1 75.5 45 PRO B CA 1
ATOM 2561 C C . PRO B 1 45 ? 13.969 -15.867 14.133 1 75.5 45 PRO B C 1
ATOM 2563 O O . PRO B 1 45 ? 13.422 -14.836 14.516 1 75.5 45 PRO B O 1
ATOM 2566 N N . GLY B 1 46 ? 14.219 -16.922 14.969 1 78.38 46 GLY B N 1
ATOM 2567 C CA . GLY B 1 46 ? 14.039 -16.812 16.406 1 78.38 46 GLY B CA 1
ATOM 2568 C C . GLY B 1 46 ? 12.781 -17.516 16.906 1 78.38 46 GLY B C 1
ATOM 2569 O O . GLY B 1 46 ? 12.617 -17.719 18.094 1 78.38 46 GLY B O 1
ATOM 2570 N N . GLY B 1 47 ? 11.906 -17.719 15.969 1 83.06 47 GLY B N 1
ATOM 2571 C CA . GLY B 1 47 ? 10.75 -18.531 16.281 1 83.06 47 GLY B CA 1
ATOM 2572 C C . GLY B 1 47 ? 9.641 -17.766 16.984 1 83.06 47 GLY B C 1
ATOM 2573 O O . GLY B 1 47 ? 8.773 -18.359 17.625 1 83.06 47 GLY B O 1
ATOM 2574 N N . ARG B 1 48 ? 9.719 -16.516 16.922 1 82.75 48 ARG B N 1
ATOM 2575 C CA . ARG B 1 48 ? 8.734 -15.703 17.625 1 82.75 48 ARG B CA 1
ATOM 2576 C C . ARG B 1 48 ? 7.332 -15.938 17.078 1 82.75 48 ARG B C 1
ATOM 2578 O O . ARG B 1 48 ? 6.371 -16.031 17.844 1 82.75 48 ARG B O 1
ATOM 2585 N N . ASP B 1 49 ? 7.188 -16.016 15.781 1 87.56 49 ASP B N 1
ATOM 2586 C CA . ASP B 1 49 ? 5.887 -16.281 15.172 1 87.56 49 ASP B CA 1
ATOM 2587 C C . ASP B 1 49 ? 5.332 -17.625 15.625 1 87.56 49 ASP B C 1
ATOM 2589 O O . ASP B 1 49 ? 4.141 -17.75 15.914 1 87.56 49 ASP B O 1
ATOM 2593 N N . ALA B 1 50 ? 6.199 -18.562 15.664 1 92.5 50 ALA B N 1
ATOM 2594 C CA . ALA B 1 50 ? 5.781 -19.875 16.141 1 92.5 50 ALA B CA 1
ATOM 2595 C C . ALA B 1 50 ? 5.242 -19.797 17.562 1 92.5 50 ALA B C 1
ATOM 2597 O O . ALA B 1 50 ? 4.164 -20.328 17.859 1 92.5 50 ALA B O 1
ATOM 2598 N N . GLU B 1 51 ? 5.945 -19.125 18.375 1 91.81 51 GLU B N 1
ATOM 2599 C CA . GLU B 1 51 ? 5.535 -18.953 19.766 1 91.81 51 GLU B CA 1
ATOM 2600 C C . GLU B 1 51 ? 4.188 -18.25 19.859 1 91.81 51 GLU B C 1
ATOM 2602 O O . GLU B 1 51 ? 3.32 -18.656 20.641 1 91.81 51 GLU B O 1
ATOM 2607 N N . LEU B 1 52 ? 4.031 -17.328 19.141 1 88.81 52 LEU B N 1
ATOM 2608 C CA . LEU B 1 52 ? 2.793 -16.547 19.141 1 88.81 52 LEU B CA 1
ATOM 2609 C C . LEU B 1 52 ? 1.62 -17.391 18.656 1 88.81 52 LEU B C 1
ATOM 2611 O O . LEU B 1 52 ? 0.474 -17.156 19.047 1 88.81 52 LEU B O 1
ATOM 2615 N N . LEU B 1 53 ? 1.904 -18.359 17.859 1 93.12 53 LEU B N 1
ATOM 2616 C CA . LEU B 1 53 ? 0.862 -19.219 17.312 1 93.12 53 LEU B CA 1
ATOM 2617 C C . LEU B 1 53 ? 0.654 -20.453 18.188 1 93.12 53 LEU B C 1
ATOM 2619 O O . LEU B 1 53 ? -0.099 -21.359 17.828 1 93.12 53 LEU B O 1
ATOM 2623 N N . GLY B 1 54 ? 1.395 -20.531 19.266 1 91.31 54 GLY B N 1
ATOM 2624 C CA . GLY B 1 54 ? 1.214 -21.609 20.219 1 91.31 54 GLY B CA 1
ATOM 2625 C C . GLY B 1 54 ? 2.07 -22.828 19.906 1 91.31 54 GLY B C 1
ATOM 2626 O O . GLY B 1 54 ? 1.787 -23.938 20.391 1 91.31 54 GLY B O 1
ATOM 2627 N N . LEU B 1 55 ? 3.039 -22.625 19.078 1 93.19 55 LEU B N 1
ATOM 2628 C CA . LEU B 1 55 ? 3.971 -23.688 18.75 1 93.19 55 LEU B CA 1
ATOM 2629 C C . LEU B 1 55 ? 5.293 -23.516 19.484 1 93.19 55 LEU B C 1
ATOM 2631 O O . LEU B 1 55 ? 5.609 -22.406 19.938 1 93.19 55 LEU B O 1
ATOM 2635 N N . GLY B 1 56 ? 6.031 -24.656 19.672 1 91.81 56 GLY B N 1
ATOM 2636 C CA . GLY B 1 56 ? 7.41 -24.516 20.109 1 91.81 56 GLY B CA 1
ATOM 2637 C C . GLY B 1 56 ? 8.297 -23.828 19.094 1 91.81 56 GLY B C 1
ATOM 2638 O O . GLY B 1 56 ? 8.109 -23.984 17.891 1 91.81 56 GLY B O 1
ATOM 2639 N N . ARG B 1 57 ? 9.227 -23.078 19.562 1 89.5 57 ARG B N 1
ATOM 2640 C CA . ARG B 1 57 ? 10.125 -22.328 18.703 1 89.5 57 ARG B CA 1
ATOM 2641 C C . ARG B 1 57 ? 10.836 -23.25 17.719 1 89.5 57 ARG B C 1
ATOM 2643 O O . ARG B 1 57 ? 11.164 -22.844 16.594 1 89.5 57 ARG B O 1
ATOM 2650 N N . GLU B 1 58 ? 10.969 -24.469 18.125 1 89.81 58 GLU B N 1
ATOM 2651 C CA . GLU B 1 58 ? 11.664 -25.453 17.297 1 89.81 58 GLU B CA 1
ATOM 2652 C C . GLU B 1 58 ? 10.836 -25.828 16.078 1 89.81 58 GLU B C 1
ATOM 2654 O O . GLU B 1 58 ? 11.352 -26.422 15.117 1 89.81 58 GLU B O 1
ATOM 2659 N N . ARG B 1 59 ? 9.578 -25.469 16.078 1 91.06 59 ARG B N 1
ATOM 2660 C CA . ARG B 1 59 ? 8.688 -25.844 14.992 1 91.06 59 ARG B CA 1
ATOM 2661 C C . ARG B 1 59 ? 8.547 -24.703 13.984 1 91.06 59 ARG B C 1
ATOM 2663 O O . ARG B 1 59 ? 7.75 -24.781 13.047 1 91.06 59 ARG B O 1
ATOM 2670 N N . ALA B 1 60 ? 9.344 -23.703 14.156 1 90 60 ALA B N 1
ATOM 2671 C CA . ALA B 1 60 ? 9.266 -22.531 13.289 1 90 60 ALA B CA 1
ATOM 2672 C C . ALA B 1 60 ? 9.602 -22.891 11.844 1 90 60 ALA B C 1
ATOM 2674 O O . ALA B 1 60 ? 9.109 -22.266 10.906 1 90 60 ALA B O 1
ATOM 2675 N N . ASP B 1 61 ? 10.367 -24.031 11.672 1 91.5 61 ASP B N 1
ATOM 2676 C CA . ASP B 1 61 ? 10.805 -24.406 10.336 1 91.5 61 ASP B CA 1
ATOM 2677 C C . ASP B 1 61 ? 9.859 -25.422 9.711 1 91.5 61 ASP B C 1
ATOM 2679 O O . ASP B 1 61 ? 10 -25.766 8.539 1 91.5 61 ASP B O 1
ATOM 2683 N N . ASP B 1 62 ? 8.953 -25.891 10.508 1 94.62 62 ASP B N 1
ATOM 2684 C CA . ASP B 1 62 ? 7.934 -26.781 9.992 1 94.62 62 ASP B CA 1
ATOM 2685 C C . ASP B 1 62 ? 6.801 -26.016 9.328 1 94.62 62 ASP B C 1
ATOM 2687 O O . ASP B 1 62 ? 5.84 -25.609 9.992 1 94.62 62 ASP B O 1
ATOM 2691 N N . ARG B 1 63 ? 6.844 -25.922 8.07 1 95.62 63 ARG B N 1
ATOM 2692 C CA . ARG B 1 63 ? 5.949 -25.062 7.309 1 95.62 63 ARG B CA 1
ATOM 2693 C C . ARG B 1 63 ? 4.496 -25.5 7.465 1 95.62 63 ARG B C 1
ATOM 2695 O O . ARG B 1 63 ? 3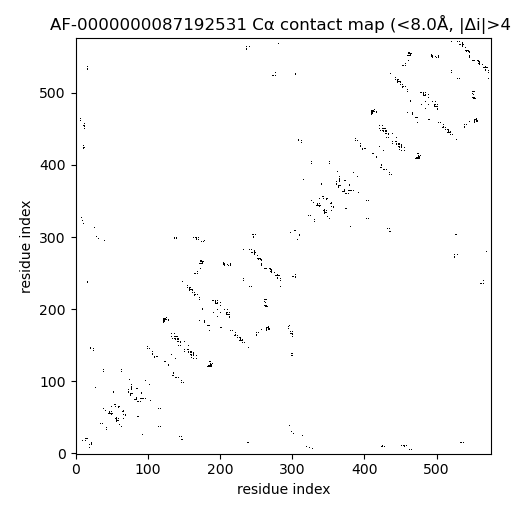.617 -24.672 7.707 1 95.62 63 ARG B O 1
ATOM 2702 N N . LEU B 1 64 ? 4.246 -26.766 7.336 1 96.75 64 LEU B N 1
ATOM 2703 C CA . LEU B 1 64 ? 2.881 -27.266 7.426 1 96.75 64 LEU B CA 1
ATOM 2704 C C . LEU B 1 64 ? 2.314 -27.062 8.828 1 96.75 64 LEU B C 1
ATOM 2706 O O . LEU B 1 64 ? 1.16 -26.656 8.984 1 96.75 64 LEU B O 1
ATOM 2710 N N . ALA B 1 65 ? 3.143 -27.281 9.844 1 96.56 65 ALA B N 1
ATOM 2711 C CA . ALA B 1 65 ? 2.707 -27.047 11.219 1 96.56 65 ALA B CA 1
ATOM 2712 C C . ALA B 1 65 ? 2.408 -25.578 11.461 1 96.56 65 ALA B C 1
ATOM 2714 O O . ALA B 1 65 ? 1.435 -25.234 12.133 1 96.56 65 ALA B O 1
ATOM 2715 N N . MET B 1 66 ? 3.236 -24.766 10.953 1 96.69 66 MET B N 1
ATOM 2716 C CA . MET B 1 66 ? 3.035 -23.328 11.086 1 96.69 66 MET B CA 1
ATOM 2717 C C . MET B 1 66 ? 1.74 -22.891 10.406 1 96.69 66 MET B C 1
ATOM 2719 O O . MET B 1 66 ? 0.982 -22.094 10.961 1 96.69 66 MET B O 1
ATOM 2723 N N . LEU B 1 67 ? 1.467 -23.422 9.156 1 97.75 67 LEU B N 1
ATOM 2724 C CA . LEU B 1 67 ? 0.246 -23.078 8.438 1 97.75 67 LEU B CA 1
ATOM 2725 C C . LEU B 1 67 ? -0.986 -23.578 9.188 1 97.75 67 LEU B C 1
ATOM 2727 O O . LEU B 1 67 ? -1.997 -22.875 9.258 1 97.75 67 LEU B O 1
ATOM 2731 N N . ASP B 1 68 ? -0.872 -24.75 9.773 1 97.94 68 ASP B N 1
ATOM 2732 C CA . ASP B 1 68 ? -1.975 -25.281 10.562 1 97.94 68 ASP B CA 1
ATOM 2733 C C . ASP B 1 68 ? -2.256 -24.406 11.781 1 97.94 68 ASP B C 1
ATOM 2735 O O . ASP B 1 68 ? -3.412 -24.109 12.086 1 97.94 68 ASP B O 1
ATOM 2739 N N . ALA B 1 69 ? -1.203 -24.078 12.492 1 97.44 69 ALA B N 1
ATOM 2740 C CA . ALA B 1 69 ? -1.351 -23.219 13.672 1 97.44 69 ALA B CA 1
ATOM 2741 C C . ALA B 1 69 ? -1.918 -21.859 13.289 1 97.44 69 ALA B C 1
ATOM 2743 O O . ALA B 1 69 ? -2.75 -21.297 14.008 1 97.44 69 ALA B O 1
ATOM 2744 N N . PHE B 1 70 ? -1.446 -21.328 12.195 1 97.69 70 PHE B N 1
ATOM 2745 C CA . PHE B 1 70 ? -1.927 -20.047 11.719 1 97.69 70 PHE B CA 1
ATOM 2746 C C . PHE B 1 70 ? -3.406 -20.109 11.359 1 97.69 70 PHE B C 1
ATOM 2748 O O . PHE B 1 70 ? -4.168 -19.188 11.656 1 97.69 70 PHE B O 1
ATOM 2755 N N . GLU B 1 71 ? -3.822 -21.188 10.68 1 98.19 71 GLU B N 1
ATOM 2756 C CA . GLU B 1 71 ? -5.23 -21.391 10.352 1 98.19 71 GLU B CA 1
ATOM 2757 C C . GLU B 1 71 ? -6.086 -21.469 11.617 1 98.19 71 GLU B C 1
ATOM 2759 O O . GLU B 1 71 ? -7.172 -20.891 11.672 1 98.19 71 GLU B O 1
ATOM 2764 N N . ALA B 1 72 ? -5.605 -22.188 12.57 1 97.31 72 ALA B N 1
ATOM 2765 C CA . ALA B 1 72 ? -6.336 -22.297 13.828 1 97.31 72 ALA B CA 1
ATOM 2766 C C . ALA B 1 72 ? -6.523 -20.938 14.469 1 97.31 72 ALA B C 1
ATOM 2768 O O . ALA B 1 72 ? -7.605 -20.625 14.977 1 97.31 72 ALA B O 1
ATOM 2769 N N . ASP B 1 73 ? -5.48 -20.188 14.469 1 97.25 73 ASP B N 1
ATOM 2770 C CA . ASP B 1 73 ? -5.562 -18.859 15.047 1 97.25 73 ASP B CA 1
ATOM 2771 C C . ASP B 1 73 ? -6.473 -17.953 14.211 1 97.25 73 ASP B C 1
ATOM 2773 O O . ASP B 1 73 ? -7.211 -17.125 14.758 1 97.25 73 ASP B O 1
ATOM 2777 N N . LEU B 1 74 ? -6.461 -18.078 12.844 1 97.75 74 LEU B N 1
ATOM 2778 C CA . LEU B 1 74 ? -7.359 -17.344 11.961 1 97.75 74 LEU B CA 1
ATOM 2779 C C . LEU B 1 74 ? -8.812 -17.641 12.297 1 97.75 74 LEU B C 1
ATOM 2781 O O . LEU B 1 74 ? -9.656 -16.734 12.273 1 97.75 74 LEU B O 1
ATOM 2785 N N . ARG B 1 75 ? -9.125 -18.859 12.578 1 97 75 ARG B N 1
ATOM 2786 C CA . ARG B 1 75 ? -10.5 -19.234 12.891 1 97 75 ARG B CA 1
ATOM 2787 C C . ARG B 1 75 ? -10.992 -18.516 14.148 1 97 75 ARG B C 1
ATOM 2789 O O . ARG B 1 75 ? -12.188 -18.234 14.273 1 97 75 ARG B O 1
ATOM 2796 N N . ARG B 1 76 ? -10.086 -18.156 15.031 1 95.94 76 ARG B N 1
ATOM 2797 C CA . ARG B 1 76 ? -10.445 -17.375 16.219 1 95.94 76 ARG B CA 1
ATOM 2798 C C . ARG B 1 76 ? -10.875 -15.969 15.836 1 95.94 76 ARG B C 1
ATOM 2800 O O . ARG B 1 76 ? -11.602 -15.312 16.594 1 95.94 76 ARG B O 1
ATOM 2807 N N . VAL B 1 77 ? -10.359 -15.461 14.758 1 96.5 77 VAL B N 1
ATOM 2808 C CA . VAL B 1 77 ? -10.75 -14.148 14.258 1 96.5 77 VAL B CA 1
ATOM 2809 C C . VAL B 1 77 ? -12.25 -14.133 13.961 1 96.5 77 VAL B C 1
ATOM 2811 O O . VAL B 1 77 ? -12.922 -13.117 14.188 1 96.5 77 VAL B O 1
ATOM 2814 N N . PHE B 1 78 ? -12.766 -15.195 13.5 1 96.62 78 PHE B N 1
ATOM 2815 C CA . PHE B 1 78 ? -14.141 -15.266 13.023 1 96.62 78 PHE B CA 1
ATOM 2816 C C . PHE B 1 78 ? -15.055 -15.867 14.086 1 96.62 78 PHE B C 1
ATOM 2818 O O . PHE B 1 78 ? -16.266 -15.969 13.883 1 96.62 78 PHE B O 1
ATOM 2825 N N . ALA B 1 79 ? -14.492 -16.25 15.172 1 93.75 79 ALA B N 1
ATOM 2826 C CA . ALA B 1 79 ? -15.297 -16.797 16.266 1 93.75 79 ALA B CA 1
ATOM 2827 C C . ALA B 1 79 ? -15.969 -15.688 17.062 1 93.75 79 ALA B C 1
ATOM 2829 O O . ALA B 1 79 ? -15.398 -14.602 17.234 1 93.75 79 ALA B O 1
ATOM 2830 N N . ASP B 1 80 ? -17.141 -15.875 17.531 1 88.06 80 ASP B N 1
ATOM 2831 C CA . ASP B 1 80 ? -17.891 -14.891 18.312 1 88.06 80 ASP B CA 1
ATOM 2832 C C . ASP B 1 80 ? -17.531 -14.969 19.797 1 88.06 80 ASP B C 1
ATOM 2834 O O . ASP B 1 80 ? -17.844 -14.062 20.562 1 88.06 80 ASP B O 1
ATOM 2838 N N . HIS B 1 81 ? -16.906 -16.156 20.203 1 86.31 81 HIS B N 1
ATOM 2839 C CA . HIS B 1 81 ? -16.562 -16.344 21.594 1 86.31 81 HIS B CA 1
ATOM 2840 C C . HIS B 1 81 ? -15.102 -16.766 21.75 1 86.31 81 HIS B C 1
ATOM 2842 O O . HIS B 1 81 ? -14.445 -17.109 20.766 1 86.31 81 HIS B O 1
ATOM 2848 N N . GLY B 1 82 ? -14.672 -16.484 22.938 1 85.56 82 GLY B N 1
ATOM 2849 C CA . GLY B 1 82 ? -13.312 -16.906 23.234 1 85.56 82 GLY B CA 1
ATOM 2850 C C . GLY B 1 82 ? -12.344 -15.742 23.406 1 85.56 82 GLY B C 1
ATOM 2851 O O . GLY B 1 82 ? -12.766 -14.586 23.484 1 85.56 82 GLY B O 1
ATOM 2852 N N . THR B 1 83 ? -11 -16.078 23.547 1 85.62 83 THR B N 1
ATOM 2853 C CA . THR B 1 83 ? -9.977 -15.102 23.875 1 85.62 83 THR B CA 1
ATOM 2854 C C . THR B 1 83 ? -9.523 -14.344 22.625 1 85.62 83 THR B C 1
ATOM 2856 O O . THR B 1 83 ? -8.797 -13.359 22.719 1 85.62 83 THR B O 1
ATOM 2859 N N . GLY B 1 84 ? -10 -14.789 21.453 1 90.12 84 GLY B N 1
ATOM 2860 C CA . GLY B 1 84 ? -9.555 -14.133 20.234 1 90.12 84 GLY B CA 1
ATOM 2861 C C . GLY B 1 84 ? -8.211 -14.656 19.75 1 90.12 84 GLY B C 1
ATOM 2862 O O . GLY B 1 84 ? -7.617 -15.531 20.375 1 90.12 84 GLY B O 1
ATOM 2863 N N . PRO B 1 85 ? -7.785 -14.18 18.609 1 94.06 85 PRO B N 1
ATOM 2864 C CA . PRO B 1 85 ? -6.504 -14.625 18.047 1 94.06 85 PRO B CA 1
ATOM 2865 C C . PRO B 1 85 ? -5.309 -14.188 18.891 1 94.06 85 PRO B C 1
ATOM 2867 O O . PRO B 1 85 ? -5.383 -13.188 19.609 1 94.06 85 PRO B O 1
ATOM 2870 N N . ARG B 1 86 ? -4.281 -14.891 18.812 1 90.88 86 ARG B N 1
ATOM 2871 C CA . ARG B 1 86 ? -3.07 -14.625 19.578 1 90.88 86 ARG B CA 1
ATOM 2872 C C . ARG B 1 86 ? -2.092 -13.758 18.797 1 90.88 86 ARG B C 1
ATOM 2874 O O . ARG B 1 86 ? -1.514 -12.82 19.344 1 90.88 86 ARG B O 1
ATOM 2881 N N . HIS B 1 87 ? -1.888 -14.156 17.562 1 91.81 87 HIS B N 1
ATOM 2882 C CA . HIS B 1 87 ? -0.913 -13.461 16.734 1 91.81 87 HIS B CA 1
ATOM 2883 C C . HIS B 1 87 ? -1.32 -12.008 16.516 1 91.81 87 HIS B C 1
ATOM 2885 O O . HIS B 1 87 ? -2.459 -11.727 16.125 1 91.81 87 HIS B O 1
ATOM 2891 N N . PRO B 1 88 ? -0.406 -11.078 16.672 1 86 88 PRO B N 1
ATOM 2892 C CA . PRO B 1 88 ? -0.732 -9.656 16.562 1 86 88 PRO B CA 1
ATOM 2893 C C . PRO B 1 88 ? -1.322 -9.297 15.203 1 86 88 PRO B C 1
ATOM 2895 O O . PRO B 1 88 ? -2.219 -8.453 15.117 1 86 88 PRO B O 1
ATOM 2898 N N . LEU B 1 89 ? -0.837 -9.898 14.188 1 89.44 89 LEU B N 1
ATOM 2899 C CA . LEU B 1 89 ? -1.358 -9.625 12.852 1 89.44 89 LEU B CA 1
ATOM 2900 C C . LEU B 1 89 ? -2.836 -9.992 12.758 1 89.44 89 LEU B C 1
ATOM 2902 O O . LEU B 1 89 ? -3.631 -9.25 12.18 1 89.44 89 LEU B O 1
ATOM 2906 N N . LEU B 1 90 ? -3.211 -11.109 13.352 1 94.56 90 LEU B N 1
ATOM 2907 C CA . LEU B 1 90 ? -4.598 -11.562 13.289 1 94.56 90 LEU B CA 1
ATOM 2908 C C . LEU B 1 90 ? -5.48 -10.734 14.219 1 94.56 90 LEU B C 1
ATOM 2910 O O . LEU B 1 90 ? -6.66 -10.516 13.93 1 94.56 90 LEU B O 1
ATOM 2914 N N . ARG B 1 91 ? -4.926 -10.242 15.25 1 89.81 91 ARG B N 1
ATOM 2915 C CA . ARG B 1 91 ? -5.656 -9.312 16.109 1 89.81 91 ARG B CA 1
ATOM 2916 C C . ARG B 1 91 ? -6.031 -8.039 15.352 1 89.81 91 ARG B C 1
ATOM 2918 O O . ARG B 1 91 ? -7.098 -7.469 15.57 1 89.81 91 ARG B O 1
ATOM 2925 N N . ARG B 1 92 ? -5.148 -7.668 14.422 1 86.56 92 ARG B N 1
ATOM 2926 C CA . ARG B 1 92 ? -5.383 -6.469 13.633 1 86.56 92 ARG B CA 1
ATOM 2927 C C . ARG B 1 92 ? -6.414 -6.727 12.539 1 86.56 92 ARG B C 1
ATOM 2929 O O . ARG B 1 92 ? -7.055 -5.797 12.047 1 86.56 92 ARG B O 1
ATOM 2936 N N . ILE B 1 93 ? -6.574 -7.938 12.203 1 93.69 93 ILE B N 1
ATOM 2937 C CA . ILE B 1 93 ? -7.484 -8.328 11.133 1 93.69 93 ILE B CA 1
ATOM 2938 C C . ILE B 1 93 ? -8.914 -8.406 11.672 1 93.69 93 ILE B C 1
ATOM 2940 O O . ILE B 1 93 ? -9.867 -8.125 10.953 1 93.69 93 ILE B O 1
ATOM 2944 N N . ARG B 1 94 ? -9.086 -8.711 12.914 1 93.31 94 ARG B N 1
ATOM 2945 C CA . ARG B 1 94 ? -10.398 -8.977 13.5 1 93.31 94 ARG B CA 1
ATOM 2946 C C . ARG B 1 94 ? -11.328 -7.781 13.328 1 93.31 94 ARG B C 1
ATOM 2948 O O . ARG B 1 94 ? -12.453 -7.926 12.844 1 93.31 94 ARG B O 1
ATOM 2955 N N . PRO B 1 95 ? -10.898 -6.559 13.664 1 91.25 95 PRO B N 1
ATOM 2956 C CA . PRO B 1 95 ? -11.82 -5.43 13.5 1 91.25 95 PRO B CA 1
ATOM 2957 C C . PRO B 1 95 ? -12.219 -5.191 12.047 1 91.25 95 PRO B C 1
ATOM 2959 O O . PRO B 1 95 ? -13.359 -4.812 11.766 1 91.25 95 PRO B O 1
ATOM 2962 N N . LEU B 1 96 ? -11.297 -5.355 11.141 1 91.88 96 LEU B N 1
ATOM 2963 C CA . LEU B 1 96 ? -11.656 -5.078 9.75 1 91.88 96 LEU B CA 1
ATOM 2964 C C . LEU B 1 96 ? -12.609 -6.145 9.211 1 91.88 96 LEU B C 1
ATOM 2966 O O . LEU B 1 96 ? -13.461 -5.855 8.375 1 91.88 96 LEU B O 1
ATOM 2970 N N . VAL B 1 97 ? -12.461 -7.395 9.688 1 95.81 97 VAL B N 1
ATOM 2971 C CA . VAL B 1 97 ? -13.375 -8.461 9.289 1 95.81 97 VAL B CA 1
ATOM 2972 C C . VAL B 1 97 ? -14.797 -8.109 9.719 1 95.81 97 VAL B C 1
ATOM 2974 O O . VAL B 1 97 ? -15.742 -8.258 8.945 1 95.81 97 VAL B O 1
ATOM 2977 N N . ARG B 1 98 ? -14.922 -7.621 10.859 1 93.69 98 ARG B N 1
ATOM 2978 C CA . ARG B 1 98 ? -16.234 -7.254 11.398 1 93.69 98 ARG B CA 1
ATOM 2979 C C . ARG B 1 98 ? -16.766 -6.004 10.711 1 93.69 98 ARG B C 1
ATOM 2981 O O . ARG B 1 98 ? -17.938 -5.961 10.312 1 93.69 98 ARG B O 1
ATOM 2988 N N . ARG B 1 99 ? -15.945 -5.047 10.531 1 94.06 99 ARG B N 1
ATOM 2989 C CA . ARG B 1 99 ? -16.328 -3.77 9.938 1 94.06 99 ARG B CA 1
ATOM 2990 C C . ARG B 1 99 ? -16.828 -3.959 8.508 1 94.06 99 ARG B C 1
ATOM 2992 O O . ARG B 1 99 ? -17.781 -3.301 8.086 1 94.06 99 ARG B O 1
ATOM 2999 N N . HIS B 1 100 ? -16.266 -4.883 7.805 1 95.44 100 HIS B N 1
ATOM 3000 C CA . HIS B 1 100 ? -16.562 -5.02 6.387 1 95.44 100 HIS B CA 1
ATOM 3001 C C . HIS B 1 100 ? -17.375 -6.285 6.113 1 95.44 100 HIS B C 1
ATOM 3003 O O . HIS B 1 100 ? -17.688 -6.59 4.961 1 95.44 100 HIS B O 1
ATOM 3009 N N . GLY B 1 101 ? -17.641 -7.039 7.125 1 96.38 101 GLY B N 1
ATOM 3010 C CA . GLY B 1 101 ? -18.391 -8.273 6.949 1 96.38 101 GLY B CA 1
ATOM 3011 C C . GLY B 1 101 ? -17.672 -9.281 6.078 1 96.38 101 GLY B C 1
ATOM 3012 O O . GLY B 1 101 ? -18.281 -9.891 5.191 1 96.38 101 GLY B O 1
ATOM 3013 N N . LEU B 1 102 ? -16.359 -9.414 6.281 1 97.19 102 LEU B N 1
ATOM 3014 C CA . LEU B 1 102 ? -15.586 -10.367 5.488 1 97.19 102 LEU B CA 1
ATOM 3015 C C . LEU B 1 102 ? -15.812 -11.789 5.98 1 97.19 102 LEU B C 1
ATOM 3017 O O . LEU B 1 102 ? -16.016 -12.016 7.176 1 97.19 102 LEU B O 1
ATOM 3021 N N . THR B 1 103 ? -15.789 -12.742 5.043 1 97.19 103 THR B N 1
ATOM 3022 C CA . THR B 1 103 ? -15.961 -14.148 5.367 1 97.19 103 THR B CA 1
ATOM 3023 C C . THR B 1 103 ? -14.609 -14.859 5.445 1 97.19 103 THR B C 1
ATOM 3025 O O . THR B 1 103 ? -13.602 -14.336 4.973 1 97.19 103 THR B O 1
ATOM 3028 N N . PRO B 1 104 ? -14.492 -16.031 6.012 1 97.81 104 PRO B N 1
ATOM 3029 C CA . PRO B 1 104 ? -13.219 -16.703 6.254 1 97.81 104 PRO B CA 1
ATOM 3030 C C . PRO B 1 104 ? -12.602 -17.266 4.977 1 97.81 104 PRO B C 1
ATOM 3032 O O . PRO B 1 104 ? -11.383 -17.422 4.895 1 97.81 104 PRO B O 1
ATOM 3035 N N . GLU B 1 105 ? -13.391 -17.5 3.977 1 97.94 105 GLU B N 1
ATOM 3036 C CA . GLU B 1 105 ? -13 -18.344 2.848 1 97.94 105 GLU B CA 1
ATOM 3037 C C . GLU B 1 105 ? -11.805 -17.75 2.109 1 97.94 105 GLU B C 1
ATOM 3039 O O . GLU B 1 105 ? -10.859 -18.469 1.772 1 97.94 105 GLU B O 1
ATOM 3044 N N . PRO B 1 106 ? -11.836 -16.438 1.87 1 97.69 106 PRO B N 1
ATOM 3045 C CA . PRO B 1 106 ? -10.672 -15.906 1.164 1 97.69 106 PRO B CA 1
ATOM 3046 C C . PRO B 1 106 ? -9.383 -16.047 1.963 1 97.69 106 PRO B C 1
ATOM 3048 O O . PRO B 1 106 ? -8.328 -16.344 1.391 1 97.69 106 PRO B O 1
ATOM 3051 N N . PHE B 1 107 ? -9.469 -15.898 3.262 1 98.06 107 PHE B N 1
ATOM 3052 C CA . PHE B 1 107 ? -8.297 -16.062 4.113 1 98.06 107 PHE B CA 1
ATOM 3053 C C . PHE B 1 107 ? -7.816 -17.5 4.117 1 98.06 107 PHE B C 1
ATOM 3055 O O . PHE B 1 107 ? -6.625 -17.766 3.957 1 98.06 107 PHE B O 1
ATOM 3062 N N . LEU B 1 108 ? -8.734 -18.375 4.242 1 98.62 108 LEU B N 1
ATOM 3063 C CA . LEU B 1 108 ? -8.422 -19.812 4.277 1 98.62 108 LEU B CA 1
ATOM 3064 C C . LEU B 1 108 ? -7.848 -20.266 2.941 1 98.62 108 LEU B C 1
ATOM 3066 O O . LEU B 1 108 ? -6.973 -21.141 2.902 1 98.62 108 LEU B O 1
ATOM 3070 N N . GLY B 1 109 ? -8.359 -19.719 1.886 1 98.25 109 GLY B N 1
ATOM 3071 C CA . GLY B 1 109 ? -7.852 -20.062 0.563 1 98.25 109 GLY B CA 1
ATOM 3072 C C . GLY B 1 109 ? -6.367 -19.812 0.408 1 98.25 109 GLY B C 1
ATOM 3073 O O . GLY B 1 109 ? -5.633 -20.656 -0.09 1 98.25 109 GLY B O 1
ATOM 3074 N N . LEU B 1 110 ? -5.871 -18.672 0.891 1 97.25 110 LEU B N 1
ATOM 3075 C CA . LEU B 1 110 ? -4.457 -18.344 0.796 1 97.25 110 LEU B CA 1
ATOM 3076 C C . LEU B 1 110 ? -3.607 -19.328 1.59 1 97.25 110 LEU B C 1
ATOM 3078 O O . LEU B 1 110 ? -2.518 -19.703 1.155 1 97.25 110 LEU B O 1
ATOM 3082 N N . ILE B 1 111 ? -4.094 -19.734 2.73 1 98.19 111 ILE B N 1
ATOM 3083 C CA . ILE B 1 111 ? -3.383 -20.719 3.533 1 98.19 111 ILE B CA 1
ATOM 3084 C C . ILE B 1 111 ? -3.326 -22.047 2.781 1 98.19 111 ILE B C 1
ATOM 3086 O O . ILE B 1 111 ? -2.266 -22.672 2.686 1 98.19 111 ILE B O 1
ATOM 3090 N N . GLU B 1 112 ? -4.461 -22.453 2.209 1 98.38 112 GLU B N 1
ATOM 3091 C CA . GLU B 1 112 ? -4.535 -23.734 1.502 1 98.38 112 GLU B CA 1
ATOM 3092 C C . GLU B 1 112 ? -3.625 -23.734 0.278 1 98.38 112 GLU B C 1
ATOM 3094 O O . GLU B 1 112 ? -3.01 -24.75 -0.038 1 98.38 112 GLU B O 1
ATOM 3099 N N . ALA B 1 113 ? -3.57 -22.641 -0.413 1 97.69 113 ALA B N 1
ATOM 3100 C CA . ALA B 1 113 ? -2.656 -22.547 -1.548 1 97.69 113 ALA B CA 1
ATOM 3101 C C . ALA B 1 113 ? -1.218 -22.828 -1.117 1 97.69 113 ALA B C 1
ATOM 3103 O O . ALA B 1 113 ? -0.479 -23.531 -1.809 1 97.69 113 ALA B O 1
ATOM 3104 N N . ASN B 1 114 ? -0.822 -22.25 0.008 1 96.56 114 ASN B N 1
ATOM 3105 C CA . ASN B 1 114 ? 0.536 -22.453 0.5 1 96.56 114 ASN B CA 1
ATOM 3106 C C . ASN B 1 114 ? 0.749 -23.891 0.972 1 96.56 114 ASN B C 1
ATOM 3108 O O . ASN B 1 114 ? 1.844 -24.438 0.832 1 96.56 114 ASN B O 1
ATOM 3112 N N . ARG B 1 115 ? -0.316 -24.516 1.5 1 97.75 115 ARG B N 1
ATOM 3113 C CA . ARG B 1 115 ? -0.241 -25.938 1.82 1 97.75 115 ARG B CA 1
ATOM 3114 C C . ARG B 1 115 ? -0.029 -26.766 0.561 1 97.75 115 ARG B C 1
ATOM 3116 O O . ARG B 1 115 ? 0.801 -27.672 0.547 1 97.75 115 ARG B O 1
ATOM 3123 N N . GLN B 1 116 ? -0.786 -26.484 -0.415 1 97.25 116 GLN B N 1
ATOM 3124 C CA . GLN B 1 116 ? -0.671 -27.172 -1.692 1 97.25 116 GLN B CA 1
ATOM 3125 C C . GLN B 1 116 ? 0.73 -27.031 -2.277 1 97.25 116 GLN B C 1
ATOM 3127 O O . GLN B 1 116 ? 1.279 -27.969 -2.842 1 97.25 116 GLN B O 1
ATOM 3132 N N . ASP B 1 117 ? 1.344 -25.859 -2.102 1 95.19 117 ASP B N 1
ATOM 3133 C CA . ASP B 1 117 ? 2.682 -25.594 -2.619 1 95.19 117 ASP B CA 1
ATOM 3134 C C . ASP B 1 117 ? 3.717 -26.516 -1.973 1 95.19 117 ASP B C 1
ATOM 3136 O O . ASP B 1 117 ? 4.801 -26.719 -2.523 1 95.19 117 ASP B O 1
ATOM 3140 N N . GLN B 1 118 ? 3.381 -27.031 -0.764 1 95.06 118 GLN B N 1
ATOM 3141 C CA . GLN B 1 118 ? 4.312 -27.922 -0.095 1 95.06 118 GLN B CA 1
ATOM 3142 C C . GLN B 1 118 ? 4.25 -29.328 -0.696 1 95.06 118 GLN B C 1
ATOM 3144 O O . GLN B 1 118 ? 5.16 -30.141 -0.494 1 95.06 118 GLN B O 1
ATOM 3149 N N . ARG B 1 119 ? 3.178 -29.594 -1.47 1 95.75 119 ARG B N 1
ATOM 3150 C CA . ARG B 1 119 ? 2.924 -30.969 -1.865 1 95.75 119 ARG B CA 1
ATOM 3151 C C . ARG B 1 119 ? 2.896 -31.109 -3.383 1 95.75 119 ARG B C 1
ATOM 3153 O O . ARG B 1 119 ? 3.25 -32.156 -3.924 1 95.75 119 ARG B O 1
ATOM 3160 N N . VAL B 1 120 ? 2.438 -30.078 -4.02 1 97.38 120 VAL B N 1
ATOM 3161 C CA . VAL B 1 120 ? 2.213 -30.141 -5.457 1 97.38 120 VAL B CA 1
ATOM 3162 C C . VAL B 1 120 ? 3.27 -29.297 -6.18 1 97.38 120 VAL B C 1
ATOM 3164 O O . VAL B 1 120 ? 3.438 -28.125 -5.891 1 97.38 120 VAL B O 1
ATOM 3167 N N . ARG B 1 121 ? 3.947 -29.922 -7.117 1 97.31 121 ARG B N 1
ATOM 3168 C CA . ARG B 1 121 ? 5.012 -29.219 -7.836 1 97.31 121 ARG B CA 1
ATOM 3169 C C . ARG B 1 121 ? 4.727 -29.188 -9.336 1 97.31 121 ARG B C 1
ATOM 3171 O O . ARG B 1 121 ? 5.438 -28.516 -10.086 1 97.31 121 ARG B O 1
ATOM 3178 N N . ARG B 1 122 ? 3.797 -29.969 -9.758 1 98.44 122 ARG B N 1
ATOM 3179 C CA . ARG B 1 122 ? 3.332 -30.031 -11.141 1 98.44 122 ARG B CA 1
ATOM 3180 C C . ARG B 1 122 ? 1.809 -30.031 -11.203 1 98.44 122 ARG B C 1
ATOM 3182 O O . ARG B 1 122 ? 1.143 -30.562 -10.32 1 98.44 122 ARG B O 1
ATOM 3189 N N . TYR B 1 123 ? 1.326 -29.5 -12.227 1 98.69 123 TYR B N 1
ATOM 3190 C CA . TYR B 1 123 ? -0.111 -29.469 -12.477 1 98.69 123 TYR B CA 1
ATOM 3191 C C . TYR B 1 123 ? -0.459 -30.219 -13.758 1 98.69 123 TYR B C 1
ATOM 3193 O O . TYR B 1 123 ? 0.033 -29.859 -14.836 1 98.69 123 TYR B O 1
ATOM 3201 N N . ALA B 1 124 ? -1.316 -31.172 -13.633 1 98.62 124 ALA B N 1
ATOM 3202 C CA . ALA B 1 124 ? -1.599 -32.062 -14.758 1 98.62 124 ALA B CA 1
ATOM 3203 C C . ALA B 1 124 ? -2.361 -31.312 -15.859 1 98.62 124 ALA B C 1
ATOM 3205 O O . ALA B 1 124 ? -2.076 -31.5 -17.047 1 98.62 124 ALA B O 1
ATOM 3206 N N . THR B 1 125 ? -3.35 -30.531 -15.461 1 98.75 125 THR B N 1
ATOM 3207 C CA . THR B 1 125 ? -4.215 -29.875 -16.438 1 98.75 125 THR B CA 1
ATOM 3208 C C . THR B 1 125 ? -4.293 -28.375 -16.172 1 98.75 125 THR B C 1
ATOM 3210 O O . THR B 1 125 ? -3.92 -27.922 -15.086 1 98.75 125 THR B O 1
ATOM 3213 N N . TYR B 1 126 ? -4.773 -27.672 -17.203 1 98.62 126 TYR B N 1
ATOM 3214 C CA . TYR B 1 126 ? -5.059 -26.25 -17.031 1 98.62 126 TYR B CA 1
ATOM 3215 C C . TYR B 1 126 ? -6.094 -26.031 -15.93 1 98.62 126 TYR B C 1
ATOM 3217 O O . TYR B 1 126 ? -6 -25.078 -15.164 1 98.62 126 TYR B O 1
ATOM 3225 N N . GLY B 1 127 ? -7.047 -26.906 -15.859 1 98.62 127 GLY B N 1
ATOM 3226 C CA . GLY B 1 127 ? -8.039 -26.844 -14.805 1 98.62 127 GLY B CA 1
ATOM 3227 C C . GLY B 1 127 ? -7.441 -26.922 -13.414 1 98.62 127 GLY B C 1
ATOM 3228 O O . GLY B 1 127 ? -7.863 -26.203 -12.5 1 98.62 127 GLY B O 1
ATOM 3229 N N . ASP B 1 128 ? -6.438 -27.859 -13.242 1 98.62 128 ASP B N 1
ATOM 3230 C CA . ASP B 1 128 ? -5.746 -27.984 -11.961 1 98.62 128 ASP B CA 1
ATOM 3231 C C . ASP B 1 128 ? -5.027 -26.688 -11.602 1 98.62 128 ASP B C 1
ATOM 3233 O O . ASP B 1 128 ? -5.023 -26.281 -10.438 1 98.62 128 ASP B O 1
ATOM 3237 N N . LEU B 1 129 ? -4.418 -26.047 -12.617 1 98.44 129 LEU B N 1
ATOM 3238 C CA . LEU B 1 129 ? -3.709 -24.797 -12.375 1 98.44 129 LEU B CA 1
ATOM 3239 C C . LEU B 1 129 ? -4.684 -23.688 -12.008 1 98.44 129 LEU B C 1
ATOM 3241 O O . LEU B 1 129 ? -4.418 -22.891 -11.094 1 98.44 129 LEU B O 1
ATOM 3245 N N . VAL B 1 130 ? -5.793 -23.641 -12.695 1 98.44 130 VAL B N 1
ATOM 3246 C CA . VAL B 1 130 ? -6.809 -22.641 -12.414 1 98.44 130 VAL B CA 1
ATOM 3247 C C . VAL B 1 130 ? -7.367 -22.844 -11.008 1 98.44 130 VAL B C 1
ATOM 3249 O O . VAL B 1 130 ? -7.609 -21.891 -10.281 1 98.44 130 VAL B O 1
ATOM 3252 N N . ALA B 1 131 ? -7.551 -24.125 -10.641 1 98.5 131 ALA B N 1
ATOM 3253 C CA . ALA B 1 131 ? -8.016 -24.422 -9.297 1 98.5 131 ALA B CA 1
ATOM 3254 C C . ALA B 1 131 ? -7.02 -23.938 -8.25 1 98.5 131 ALA B C 1
ATOM 3256 O O . ALA B 1 131 ? -7.418 -23.438 -7.188 1 98.5 131 ALA B O 1
ATOM 3257 N N . TYR B 1 132 ? -5.801 -24.094 -8.562 1 98 132 TYR B N 1
ATOM 3258 C CA . TYR B 1 132 ? -4.777 -23.547 -7.676 1 98 132 TYR B CA 1
ATOM 3259 C C . TYR B 1 132 ? -4.883 -22.031 -7.582 1 98 132 TYR B C 1
ATOM 3261 O O . TYR B 1 132 ? -4.789 -21.453 -6.492 1 98 132 TYR B O 1
ATOM 3269 N N . CYS B 1 133 ? -5.098 -21.297 -8.695 1 97.19 133 CYS B N 1
ATOM 3270 C CA . CYS B 1 133 ? -5.215 -19.844 -8.727 1 97.19 133 CYS B CA 1
ATOM 3271 C C . CYS B 1 133 ? -6.441 -19.375 -7.949 1 97.19 133 CYS B C 1
ATOM 3273 O O . CYS B 1 133 ? -6.434 -18.297 -7.363 1 97.19 133 CYS B O 1
ATOM 3275 N N . GLU B 1 134 ? -7.488 -20.234 -7.891 1 97.81 134 GLU B N 1
ATOM 3276 C CA . GLU B 1 134 ? -8.672 -19.922 -7.102 1 97.81 134 GLU B CA 1
ATOM 3277 C C . GLU B 1 134 ? -8.336 -19.781 -5.621 1 97.81 134 GLU B C 1
ATOM 3279 O O . GLU B 1 134 ? -8.992 -19.047 -4.891 1 97.81 134 GLU B O 1
ATOM 3284 N N . LEU B 1 135 ? -7.293 -20.453 -5.242 1 97.56 135 LEU B N 1
ATOM 3285 C CA . LEU B 1 135 ? -6.852 -20.406 -3.854 1 97.56 135 LEU B CA 1
ATOM 3286 C C . LEU B 1 135 ? -5.781 -19.344 -3.66 1 97.56 135 LEU B C 1
ATOM 3288 O O . LEU B 1 135 ? -5.809 -18.594 -2.678 1 97.56 135 LEU B O 1
ATOM 3292 N N . SER B 1 136 ? -4.891 -19.219 -4.613 1 96.06 136 SER B N 1
ATOM 3293 C CA . SER B 1 136 ? -3.658 -18.469 -4.402 1 96.06 136 SER B CA 1
ATOM 3294 C C . SER B 1 136 ? -3.814 -17.016 -4.836 1 96.06 136 SER B C 1
ATOM 3296 O O . SER B 1 136 ? -3.09 -16.125 -4.359 1 96.06 136 SER B O 1
ATOM 3298 N N . ALA B 1 137 ? -4.75 -16.734 -5.754 1 95.31 137 ALA B N 1
ATOM 3299 C CA . ALA B 1 137 ? -4.797 -15.406 -6.359 1 95.31 137 ALA B CA 1
ATOM 3300 C C . ALA B 1 137 ? -6.164 -14.758 -6.156 1 95.31 137 ALA B C 1
ATOM 3302 O O . ALA B 1 137 ? -6.262 -13.633 -5.664 1 95.31 137 ALA B O 1
ATOM 3303 N N . ASN B 1 138 ? -7.25 -15.453 -6.359 1 96.81 138 ASN B N 1
ATOM 3304 C CA . ASN B 1 138 ? -8.594 -14.883 -6.383 1 96.81 138 ASN B CA 1
ATOM 3305 C C . ASN B 1 138 ? -8.969 -14.281 -5.035 1 96.81 138 ASN B C 1
ATOM 3307 O O . ASN B 1 138 ? -9.617 -13.227 -4.977 1 96.81 138 ASN B O 1
ATOM 3311 N N . PRO B 1 139 ? -8.539 -14.898 -3.908 1 96.38 139 PRO B N 1
ATOM 3312 C CA . PRO B 1 139 ? -8.906 -14.344 -2.605 1 96.38 139 PRO B CA 1
ATOM 3313 C C . PRO B 1 139 ? -8.461 -12.891 -2.436 1 96.38 139 PRO B C 1
ATOM 3315 O O . PRO B 1 139 ? -9.141 -12.109 -1.776 1 96.38 139 PRO B O 1
ATOM 3318 N N . VAL B 1 140 ? -7.395 -12.492 -3.023 1 92.25 140 VAL B N 1
ATOM 3319 C CA . VAL B 1 140 ? -6.871 -11.141 -2.875 1 92.25 140 VAL B CA 1
ATOM 3320 C C . VAL B 1 140 ? -7.863 -10.133 -3.465 1 92.25 140 VAL B C 1
ATOM 3322 O O . VAL B 1 140 ? -8.203 -9.141 -2.82 1 92.25 140 VAL B O 1
ATOM 3325 N N . GLY B 1 141 ? -8.297 -10.422 -4.656 1 93.88 141 GLY B N 1
ATOM 3326 C CA . GLY B 1 141 ? -9.289 -9.555 -5.266 1 93.88 141 GLY B CA 1
ATOM 3327 C C . GLY B 1 141 ? -10.578 -9.477 -4.469 1 93.88 141 GLY B C 1
ATOM 3328 O O . GLY B 1 141 ? -11.164 -8.406 -4.328 1 93.88 141 GLY B O 1
ATOM 3329 N N . ARG B 1 142 ? -10.969 -10.57 -3.92 1 96.25 142 ARG B N 1
ATOM 3330 C CA . ARG B 1 142 ? -12.195 -10.625 -3.141 1 96.25 142 ARG B CA 1
ATOM 3331 C C . ARG B 1 142 ? -12.07 -9.805 -1.859 1 96.25 142 ARG B C 1
ATOM 3333 O O . ARG B 1 142 ? -13.008 -9.102 -1.469 1 96.25 142 ARG B O 1
ATOM 3340 N N . LEU B 1 143 ? -10.953 -9.867 -1.245 1 94.81 143 LEU B N 1
ATOM 3341 C CA . LEU B 1 143 ? -10.711 -9.102 -0.026 1 94.81 143 LEU B CA 1
ATOM 3342 C C . LEU B 1 143 ? -10.664 -7.605 -0.322 1 94.81 143 LEU B C 1
ATOM 3344 O O . LEU B 1 143 ? -11.203 -6.801 0.44 1 94.81 143 LEU B O 1
ATOM 3348 N N . VAL B 1 144 ? -10.047 -7.219 -1.449 1 90.88 144 VAL B N 1
ATOM 3349 C CA . VAL B 1 144 ? -9.984 -5.812 -1.842 1 90.88 144 VAL B CA 1
ATOM 3350 C C . VAL B 1 144 ? -11.391 -5.277 -2.086 1 90.88 144 VAL B C 1
ATOM 3352 O O . VAL B 1 144 ? -11.742 -4.199 -1.601 1 90.88 144 VAL B O 1
ATOM 3355 N N . LEU B 1 145 ? -12.211 -6.074 -2.789 1 93.81 145 LEU B N 1
ATOM 3356 C CA . LEU B 1 145 ? -13.578 -5.656 -3.053 1 93.81 145 LEU B CA 1
ATOM 3357 C C . LEU B 1 145 ? -14.383 -5.566 -1.757 1 93.81 145 LEU B C 1
ATOM 3359 O O . LEU B 1 145 ? -15.195 -4.66 -1.589 1 93.81 145 LEU B O 1
ATOM 3363 N N . GLY B 1 146 ? -14.148 -6.457 -0.839 1 94.31 146 GLY B N 1
ATOM 3364 C CA . GLY B 1 146 ? -14.812 -6.422 0.453 1 94.31 146 GLY B CA 1
ATOM 3365 C C . GLY B 1 146 ? -14.469 -5.195 1.271 1 94.31 146 GLY B C 1
ATOM 3366 O O . GLY B 1 146 ? -15.367 -4.508 1.776 1 94.31 146 GLY B O 1
ATOM 3367 N N . VAL B 1 147 ? -13.203 -4.883 1.388 1 91.38 147 VAL B N 1
ATOM 3368 C CA . VAL B 1 147 ? -12.734 -3.791 2.232 1 91.38 147 VAL B CA 1
ATOM 3369 C C . VAL B 1 147 ? -13.156 -2.451 1.635 1 91.38 147 VAL B C 1
ATOM 3371 O O . VAL B 1 147 ? -13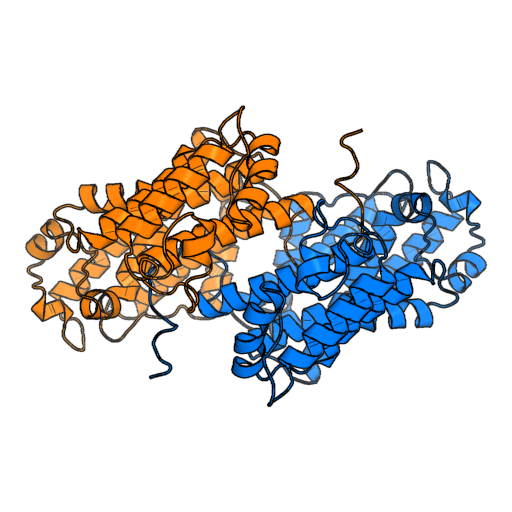.398 -1.486 2.365 1 91.38 147 VAL B O 1
ATOM 3374 N N . THR B 1 148 ? -13.305 -2.418 0.294 1 88.81 148 THR B N 1
ATOM 3375 C CA . THR B 1 148 ? -13.688 -1.167 -0.352 1 88.81 148 THR B CA 1
ATOM 3376 C C . THR B 1 148 ? -15.211 -1.072 -0.49 1 88.81 148 THR B C 1
ATOM 3378 O O . THR B 1 148 ? -15.727 -0.082 -1.006 1 88.81 148 THR B O 1
ATOM 3381 N N . GLY B 1 149 ? -15.922 -2.139 -0.018 1 92.19 149 GLY B N 1
ATOM 3382 C CA . GLY B 1 149 ? -17.375 -2.129 -0.021 1 92.19 149 GLY B CA 1
ATOM 3383 C C . GLY B 1 149 ? -17.969 -2.188 -1.416 1 92.19 149 GLY B C 1
ATOM 3384 O O . GLY B 1 149 ? -19.047 -1.653 -1.657 1 92.19 149 GLY B O 1
ATOM 3385 N N . THR B 1 150 ? -17.281 -2.775 -2.387 1 93.62 150 THR B N 1
ATOM 3386 C CA . THR B 1 150 ? -17.719 -2.766 -3.775 1 93.62 150 THR B CA 1
ATOM 3387 C C . THR B 1 150 ? -18.016 -4.184 -4.262 1 93.62 150 THR B C 1
ATOM 3389 O O . THR B 1 150 ? -18.203 -4.41 -5.457 1 93.62 150 THR B O 1
ATOM 3392 N N . ALA B 1 151 ? -18.078 -5.105 -3.35 1 96.5 151 ALA B N 1
ATOM 3393 C CA . ALA B 1 151 ? -18.281 -6.5 -3.736 1 96.5 151 ALA B CA 1
ATOM 3394 C C . ALA B 1 151 ? -19.688 -6.711 -4.305 1 96.5 151 ALA B C 1
ATOM 3396 O O . ALA B 1 151 ? -20.672 -6.199 -3.76 1 96.5 151 ALA B O 1
ATOM 3397 N N . SER B 1 152 ? -19.828 -7.324 -5.414 1 97.81 152 SER B N 1
ATOM 3398 C CA . SER B 1 152 ? -21.016 -7.895 -6.047 1 97.81 152 SER B CA 1
ATOM 3399 C C . SER B 1 152 ? -20.672 -9.18 -6.793 1 97.81 152 SER B C 1
ATOM 3401 O O . SER B 1 152 ? -19.516 -9.43 -7.121 1 97.81 152 SER B O 1
ATOM 3403 N N . PRO B 1 153 ? -21.625 -10.039 -6.988 1 97.81 153 PRO B N 1
ATOM 3404 C CA . PRO B 1 153 ? -21.328 -11.273 -7.707 1 97.81 153 PRO B CA 1
ATOM 3405 C C . PRO B 1 153 ? -20.641 -11.031 -9.047 1 97.81 153 PRO B C 1
ATOM 3407 O O . PRO B 1 153 ? -19.688 -11.727 -9.391 1 97.81 153 PRO B O 1
ATOM 3410 N N . GLU B 1 154 ? -21.062 -10.031 -9.734 1 98.06 154 GLU B N 1
ATOM 3411 C CA . GLU B 1 154 ? -20.469 -9.719 -11.031 1 98.06 154 GLU B CA 1
ATOM 3412 C C . GLU B 1 154 ? -19.031 -9.219 -10.867 1 98.06 154 GLU B C 1
ATOM 3414 O O . GLU B 1 154 ? -18.125 -9.664 -11.586 1 98.06 154 GLU B O 1
ATOM 3419 N N . ARG B 1 155 ? -18.781 -8.32 -9.93 1 98.19 155 ARG B N 1
ATOM 3420 C CA . ARG B 1 155 ? -17.438 -7.797 -9.711 1 98.19 155 ARG B CA 1
ATOM 3421 C C . ARG B 1 155 ? -16.5 -8.891 -9.219 1 98.19 155 ARG B C 1
ATOM 3423 O O . ARG B 1 155 ? -15.32 -8.906 -9.578 1 98.19 155 ARG B O 1
ATOM 3430 N N . ILE B 1 156 ? -17 -9.773 -8.422 1 98.31 156 ILE B N 1
ATOM 3431 C CA . ILE B 1 156 ? -16.188 -10.875 -7.914 1 98.31 156 ILE B CA 1
ATOM 3432 C C . ILE B 1 156 ? -15.766 -11.773 -9.07 1 98.31 156 ILE B C 1
ATOM 3434 O O . ILE B 1 156 ? -14.594 -12.156 -9.164 1 98.31 156 ILE B O 1
ATOM 3438 N N . ARG B 1 157 ? -16.703 -12.109 -9.953 1 98.31 157 ARG B N 1
ATOM 3439 C CA . ARG B 1 157 ? -16.375 -12.938 -11.117 1 98.31 157 ARG B CA 1
ATOM 3440 C C . ARG B 1 157 ? -15.297 -12.273 -11.969 1 98.31 157 ARG B C 1
ATOM 3442 O O . ARG B 1 157 ? -14.352 -12.93 -12.398 1 98.31 157 ARG B O 1
ATOM 3449 N N . ARG B 1 158 ? -15.438 -11.031 -12.227 1 98.25 158 ARG B N 1
ATOM 3450 C CA . ARG B 1 158 ? -14.477 -10.297 -13.039 1 98.25 158 ARG B CA 1
ATOM 3451 C C . ARG B 1 158 ? -13.133 -10.18 -12.32 1 98.25 158 ARG B C 1
ATOM 3453 O O . ARG B 1 158 ? -12.078 -10.273 -12.953 1 98.25 158 ARG B O 1
ATOM 3460 N N . SER B 1 159 ? -13.203 -9.914 -11.039 1 97.44 159 SER B N 1
ATOM 3461 C CA . SER B 1 159 ? -11.984 -9.883 -10.242 1 97.44 159 SER B CA 1
ATOM 3462 C C . SER B 1 159 ? -11.242 -11.211 -10.297 1 97.44 159 SER B C 1
ATOM 3464 O O . SER B 1 159 ? -10.023 -11.25 -10.422 1 97.44 159 SER B O 1
ATOM 3466 N N . ASP B 1 160 ? -12.008 -12.297 -10.188 1 98 160 ASP B N 1
ATOM 3467 C CA . ASP B 1 160 ? -11.406 -13.625 -10.273 1 98 160 ASP B CA 1
ATOM 3468 C C . ASP B 1 160 ? -10.672 -13.812 -11.602 1 98 160 ASP B C 1
ATOM 3470 O O . ASP B 1 160 ? -9.57 -14.367 -11.633 1 98 160 ASP B O 1
ATOM 3474 N N . ALA B 1 161 ? -11.289 -13.367 -12.656 1 98.19 161 ALA B N 1
ATOM 3475 C CA . ALA B 1 161 ? -10.656 -13.461 -13.969 1 98.19 161 ALA B CA 1
ATOM 3476 C C . ALA B 1 161 ? -9.352 -12.672 -14.008 1 98.19 161 ALA B C 1
ATOM 3478 O O . ALA B 1 161 ? -8.328 -13.188 -14.469 1 98.19 161 ALA B O 1
ATOM 3479 N N . VAL B 1 162 ? -9.359 -11.453 -13.484 1 95.94 162 VAL B N 1
ATOM 3480 C CA . VAL B 1 162 ? -8.172 -10.602 -13.484 1 95.94 162 VAL B CA 1
ATOM 3481 C C . VAL B 1 162 ? -7.082 -11.25 -12.633 1 95.94 162 VAL B C 1
ATOM 3483 O O . VAL B 1 162 ? -5.934 -11.359 -13.062 1 95.94 162 VAL B O 1
ATOM 3486 N N . CYS B 1 163 ? -7.449 -11.711 -11.453 1 95.56 163 CYS B N 1
ATOM 3487 C CA . CYS B 1 163 ? -6.473 -12.266 -10.523 1 95.56 163 CYS B CA 1
ATOM 3488 C C . CYS B 1 163 ? -5.855 -13.547 -11.078 1 95.56 163 CYS B C 1
ATOM 3490 O O . CYS B 1 163 ? -4.641 -13.734 -11 1 95.56 163 CYS B O 1
ATOM 3492 N N . THR B 1 164 ? -6.66 -14.414 -11.625 1 97.44 164 THR B N 1
ATOM 3493 C CA . THR B 1 164 ? -6.145 -15.633 -12.242 1 97.44 164 THR B CA 1
ATOM 3494 C C . THR B 1 164 ? -5.203 -15.297 -13.398 1 97.44 164 THR B C 1
ATOM 3496 O O . THR B 1 164 ? -4.117 -15.875 -13.5 1 97.44 164 THR B O 1
ATOM 3499 N N . ALA B 1 165 ? -5.59 -14.367 -14.242 1 96.69 165 ALA B N 1
ATOM 3500 C CA . ALA B 1 165 ? -4.75 -13.953 -15.367 1 96.69 165 ALA B CA 1
ATOM 3501 C C . ALA B 1 165 ? -3.391 -13.461 -14.883 1 96.69 165 ALA B C 1
ATOM 3503 O O . ALA B 1 165 ? -2.35 -13.859 -15.406 1 96.69 165 ALA B O 1
ATOM 3504 N N . LEU B 1 166 ? -3.447 -12.617 -13.891 1 93.94 166 LEU B N 1
ATOM 3505 C CA . LEU B 1 166 ? -2.211 -12.039 -13.383 1 93.94 166 LEU B CA 1
ATOM 3506 C C . LEU B 1 166 ? -1.313 -13.109 -12.773 1 93.94 166 LEU B C 1
ATOM 3508 O O . LEU B 1 166 ? -0.089 -13.055 -12.914 1 93.94 166 LEU B O 1
ATOM 3512 N N . GLN B 1 167 ? -1.915 -14.109 -12.117 1 95 167 GLN B N 1
ATOM 3513 C CA . GLN B 1 167 ? -1.119 -15.203 -11.562 1 95 167 GLN B CA 1
ATOM 3514 C C . GLN B 1 167 ? -0.477 -16.031 -12.672 1 95 167 GLN B C 1
ATOM 3516 O O . GLN B 1 167 ? 0.692 -16.406 -12.57 1 95 167 GLN B O 1
ATOM 3521 N N . ILE B 1 168 ? -1.186 -16.281 -13.695 1 96.31 168 ILE B N 1
ATOM 3522 C CA . ILE B 1 168 ? -0.643 -17.031 -14.812 1 96.31 168 ILE B CA 1
ATOM 3523 C C . ILE B 1 168 ? 0.496 -16.25 -15.461 1 96.31 168 ILE B C 1
ATOM 3525 O O . ILE B 1 168 ? 1.544 -16.812 -15.781 1 96.31 168 ILE B O 1
ATOM 3529 N N . VAL B 1 169 ? 0.338 -14.969 -15.648 1 94.12 169 VAL B N 1
ATOM 3530 C CA . VAL B 1 169 ? 1.383 -14.117 -16.203 1 94.12 169 VAL B CA 1
ATOM 3531 C C . VAL B 1 169 ? 2.645 -14.219 -15.359 1 94.12 169 VAL B C 1
ATOM 3533 O O . VAL B 1 169 ? 3.752 -14.344 -15.883 1 94.12 169 VAL B O 1
ATOM 3536 N N . GLU B 1 170 ? 2.443 -14.219 -14.07 1 91.69 170 GLU B N 1
ATOM 3537 C CA . GLU B 1 170 ? 3.582 -14.352 -13.164 1 91.69 170 GLU B CA 1
ATOM 3538 C C . GLU B 1 170 ? 4.273 -15.703 -13.352 1 91.69 170 GLU B C 1
ATOM 3540 O O . GLU B 1 170 ? 5.504 -15.773 -13.391 1 91.69 170 GLU B O 1
ATOM 3545 N N . HIS B 1 171 ? 3.486 -16.719 -13.453 1 94.56 171 HIS B N 1
ATOM 3546 C CA . HIS B 1 171 ? 4.043 -18.047 -13.672 1 94.56 171 HIS B CA 1
ATOM 3547 C C . HIS B 1 171 ? 4.824 -18.109 -14.977 1 94.56 171 HIS B C 1
ATOM 3549 O O . HIS B 1 171 ? 5.863 -18.766 -15.047 1 94.56 171 HIS B O 1
ATOM 3555 N N . LEU B 1 172 ? 4.352 -17.469 -16 1 95.75 172 LEU B N 1
ATOM 3556 C CA . LEU B 1 172 ? 5.035 -17.453 -17.297 1 95.75 172 LEU B CA 1
ATOM 3557 C C . LEU B 1 172 ? 6.367 -16.719 -17.188 1 95.75 172 LEU B C 1
ATOM 3559 O O . LEU B 1 172 ? 7.363 -17.141 -17.781 1 95.75 172 LEU B O 1
ATOM 3563 N N . GLN B 1 173 ? 6.379 -15.703 -16.438 1 91.94 173 GLN B N 1
ATOM 3564 C CA . GLN B 1 173 ? 7.586 -14.891 -16.297 1 91.94 173 GLN B CA 1
ATOM 3565 C C . GLN B 1 173 ? 8.633 -15.609 -15.445 1 91.94 173 GLN B C 1
ATOM 3567 O O . GLN B 1 173 ? 9.836 -15.383 -15.609 1 91.94 173 GLN B O 1
ATOM 3572 N N . ASP B 1 174 ? 8.156 -16.547 -14.602 1 91.69 174 ASP B N 1
ATOM 3573 C CA . ASP B 1 174 ? 9.039 -17.125 -13.586 1 91.69 174 ASP B CA 1
ATOM 3574 C C . ASP B 1 174 ? 9.328 -18.594 -13.883 1 91.69 174 ASP B C 1
ATOM 3576 O O . ASP B 1 174 ? 9.656 -19.359 -12.969 1 91.69 174 ASP B O 1
ATOM 3580 N N . VAL B 1 175 ? 9.234 -18.984 -15.07 1 96.25 175 VAL B N 1
ATOM 3581 C CA . VAL B 1 175 ? 9.375 -20.391 -15.414 1 96.25 175 VAL B CA 1
ATOM 3582 C C . VAL B 1 175 ? 10.734 -20.906 -14.938 1 96.25 175 VAL B C 1
ATOM 3584 O O . VAL B 1 175 ? 10.812 -21.938 -14.258 1 96.25 175 VAL B O 1
ATOM 3587 N N . ALA B 1 176 ? 11.82 -20.203 -15.289 1 94.88 176 ALA B N 1
ATOM 3588 C CA . ALA B 1 176 ? 13.164 -20.641 -14.93 1 94.88 176 ALA B CA 1
ATOM 3589 C C . ALA B 1 176 ? 13.359 -20.625 -13.414 1 94.88 176 ALA B C 1
ATOM 3591 O O . ALA B 1 176 ? 13.898 -21.578 -12.852 1 94.88 176 ALA B O 1
ATOM 3592 N N . GLU B 1 177 ? 12.875 -19.609 -12.82 1 92.5 177 GLU B N 1
ATOM 3593 C CA . GLU B 1 177 ? 13 -19.5 -11.375 1 92.5 177 GLU B CA 1
ATOM 3594 C C . GLU B 1 177 ? 12.203 -20.578 -10.656 1 92.5 177 GLU B C 1
ATOM 3596 O O . GLU B 1 177 ? 12.664 -21.141 -9.664 1 92.5 177 GLU B O 1
ATOM 3601 N N . AS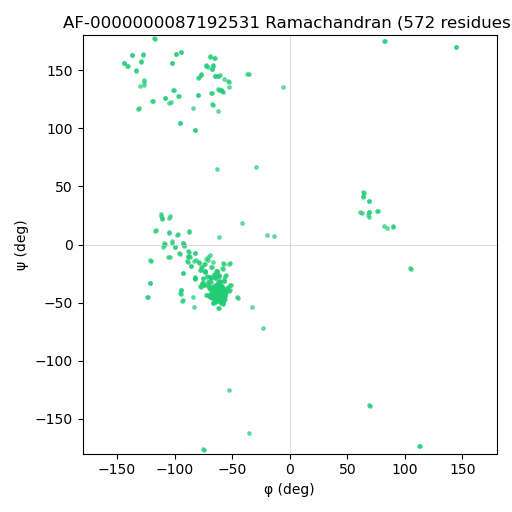P B 1 178 ? 10.992 -20.844 -11.148 1 94.31 178 ASP B N 1
ATOM 3602 C CA . ASP B 1 178 ? 10.156 -21.891 -10.562 1 94.31 178 ASP B CA 1
ATOM 3603 C C . ASP B 1 178 ? 10.805 -23.266 -10.719 1 94.31 178 ASP B C 1
ATOM 3605 O O . ASP B 1 178 ? 10.828 -24.047 -9.773 1 94.31 178 ASP B O 1
ATOM 3609 N N . LEU B 1 179 ? 11.328 -23.453 -11.844 1 96.94 179 LEU B N 1
ATOM 3610 C CA . LEU B 1 179 ? 11.977 -24.75 -12.07 1 96.94 179 LEU B CA 1
ATOM 3611 C C . LEU B 1 179 ? 13.172 -24.922 -11.133 1 96.94 179 LEU B C 1
ATOM 3613 O O . LEU B 1 179 ? 13.398 -26.031 -10.625 1 96.94 179 LEU B O 1
ATOM 3617 N N . ALA B 1 180 ? 13.914 -23.891 -10.93 1 94.19 180 ALA B N 1
ATOM 3618 C CA . ALA B 1 180 ? 15.055 -23.938 -10.016 1 94.19 180 ALA B CA 1
ATOM 3619 C C . ALA B 1 180 ? 14.617 -24.344 -8.609 1 94.19 180 ALA B C 1
ATOM 3621 O O . ALA B 1 180 ? 15.406 -24.891 -7.84 1 94.19 180 ALA B O 1
ATOM 3622 N N . ARG B 1 181 ? 13.367 -24.172 -8.312 1 92.94 181 ARG B N 1
ATOM 3623 C CA . ARG B 1 181 ? 12.805 -24.562 -7.027 1 92.94 181 ARG B CA 1
ATOM 3624 C C . ARG B 1 181 ? 11.977 -25.828 -7.148 1 92.94 181 ARG B C 1
ATOM 3626 O O . ARG B 1 181 ? 11.164 -26.141 -6.277 1 92.94 181 ARG B O 1
ATOM 3633 N N . ASP B 1 182 ? 12.125 -26.391 -8.258 1 96.38 182 ASP B N 1
ATOM 3634 C CA . ASP B 1 182 ? 11.5 -27.672 -8.562 1 96.38 182 ASP B CA 1
ATOM 3635 C C . ASP B 1 182 ? 9.984 -27.531 -8.672 1 96.38 182 ASP B C 1
ATOM 3637 O O . ASP B 1 182 ? 9.242 -28.406 -8.211 1 96.38 182 ASP B O 1
ATOM 3641 N N . ARG B 1 183 ? 9.586 -26.422 -9.227 1 97 183 ARG B N 1
ATOM 3642 C CA . ARG B 1 183 ? 8.172 -26.203 -9.477 1 97 183 ARG B CA 1
ATOM 3643 C C . ARG B 1 183 ? 7.922 -25.844 -10.945 1 97 183 ARG B C 1
ATOM 3645 O O . ARG B 1 183 ? 8.727 -25.156 -11.57 1 97 183 ARG B O 1
ATOM 3652 N N . ILE B 1 184 ? 6.863 -26.344 -11.484 1 98.25 184 ILE B N 1
ATOM 3653 C CA . ILE B 1 184 ? 6.438 -26.016 -12.836 1 98.25 184 ILE B CA 1
ATOM 3654 C C . ILE B 1 184 ? 4.953 -25.656 -12.844 1 98.25 184 ILE B C 1
ATOM 3656 O O . ILE B 1 184 ? 4.105 -26.484 -12.516 1 98.25 184 ILE B O 1
ATOM 3660 N N . TYR B 1 185 ? 4.645 -24.438 -13.203 1 97.94 185 TYR B N 1
ATOM 3661 C CA . TYR B 1 185 ? 3.262 -23.984 -13.227 1 97.94 185 TYR B CA 1
ATOM 3662 C C . TYR B 1 185 ? 2.73 -23.906 -14.648 1 97.94 185 TYR B C 1
ATOM 3664 O O . TYR B 1 185 ? 1.915 -23.047 -14.977 1 97.94 185 TYR B O 1
ATOM 3672 N N . LEU B 1 186 ? 3.297 -24.656 -15.508 1 98.69 186 LEU B N 1
ATOM 3673 C CA . LEU B 1 186 ? 2.758 -24.953 -16.828 1 98.69 186 LEU B CA 1
ATOM 3674 C C . LEU B 1 186 ? 2.021 -26.281 -16.828 1 98.69 186 LEU B C 1
ATOM 3676 O O . LEU B 1 186 ? 2.562 -27.297 -16.391 1 98.69 186 LEU B O 1
ATOM 3680 N N . PRO B 1 187 ? 0.787 -26.25 -17.312 1 98.81 187 PRO B N 1
ATOM 3681 C CA . PRO B 1 187 ? 0.05 -27.516 -17.312 1 98.81 187 PRO B CA 1
ATOM 3682 C C . PRO B 1 187 ? 0.757 -28.609 -18.109 1 98.81 187 PRO B C 1
ATOM 3684 O O . PRO B 1 187 ? 1.151 -28.391 -19.266 1 98.81 187 PRO B O 1
ATOM 3687 N N . ALA B 1 188 ? 0.873 -29.781 -17.516 1 98.75 188 ALA B N 1
ATOM 3688 C CA . ALA B 1 188 ? 1.549 -30.906 -18.156 1 98.75 188 ALA B CA 1
ATOM 3689 C C . ALA B 1 188 ? 0.869 -31.281 -19.469 1 98.75 188 ALA B C 1
ATOM 3691 O O . ALA B 1 188 ? 1.537 -31.656 -20.438 1 98.75 188 ALA B O 1
ATOM 3692 N N . GLU B 1 189 ? -0.447 -31.203 -19.5 1 98.81 189 GLU B N 1
ATOM 3693 C CA . GLU B 1 189 ? -1.165 -31.531 -20.719 1 98.81 189 GLU B CA 1
ATOM 3694 C C . GLU B 1 189 ? -0.756 -30.609 -21.859 1 98.81 189 GLU B C 1
ATOM 3696 O O . GLU B 1 189 ? -0.678 -31.031 -23.016 1 98.81 189 GLU B O 1
ATOM 3701 N N . ASP B 1 190 ? -0.507 -29.344 -21.547 1 98.81 190 ASP B N 1
ATOM 3702 C CA . ASP B 1 190 ? -0.085 -28.391 -22.578 1 98.81 190 ASP B CA 1
ATOM 3703 C C . ASP B 1 190 ? 1.385 -28.594 -22.938 1 98.81 190 ASP B C 1
ATOM 3705 O O . ASP B 1 190 ? 1.77 -28.438 -24.094 1 98.81 190 ASP B O 1
ATOM 3709 N N . MET B 1 191 ? 2.246 -28.922 -21.953 1 98.81 191 MET B N 1
ATOM 3710 C CA . MET B 1 191 ? 3.627 -29.281 -22.266 1 98.81 191 MET B CA 1
ATOM 3711 C C . MET B 1 191 ? 3.682 -30.453 -23.234 1 98.81 191 MET B C 1
ATOM 3713 O O . MET B 1 191 ? 4.438 -30.422 -24.203 1 98.81 191 MET B O 1
ATOM 3717 N N . ASP B 1 192 ? 2.84 -31.438 -23 1 98.69 192 ASP B N 1
ATOM 3718 C CA . ASP B 1 192 ? 2.758 -32.594 -23.891 1 98.69 192 ASP B CA 1
ATOM 3719 C C . ASP B 1 192 ? 2.283 -32.156 -25.281 1 98.69 192 ASP B C 1
ATOM 3721 O O . ASP B 1 192 ? 2.842 -32.594 -26.297 1 98.69 192 ASP B O 1
ATOM 3725 N N . ARG B 1 193 ? 1.219 -31.359 -25.297 1 98.62 193 ARG B N 1
ATOM 3726 C CA . ARG B 1 193 ? 0.641 -30.891 -26.547 1 98.62 193 ARG B CA 1
ATOM 3727 C C . ARG B 1 193 ? 1.7 -30.219 -27.438 1 98.62 193 ARG B C 1
ATOM 3729 O O . ARG B 1 193 ? 1.688 -30.391 -28.656 1 98.62 193 ARG B O 1
ATOM 3736 N N . PHE B 1 194 ? 2.625 -29.5 -26.859 1 98.75 194 PHE B N 1
ATOM 3737 C CA . PHE B 1 194 ? 3.627 -28.75 -27.594 1 98.75 194 PHE B CA 1
ATOM 3738 C C . PHE B 1 194 ? 4.965 -29.469 -27.594 1 98.75 194 PHE B C 1
ATOM 3740 O O . PHE B 1 194 ? 5.98 -28.922 -28.031 1 98.75 194 PHE B O 1
ATOM 3747 N N . ARG B 1 195 ? 5.047 -30.672 -26.969 1 98.62 195 ARG B N 1
ATOM 3748 C CA . ARG B 1 195 ? 6.238 -31.5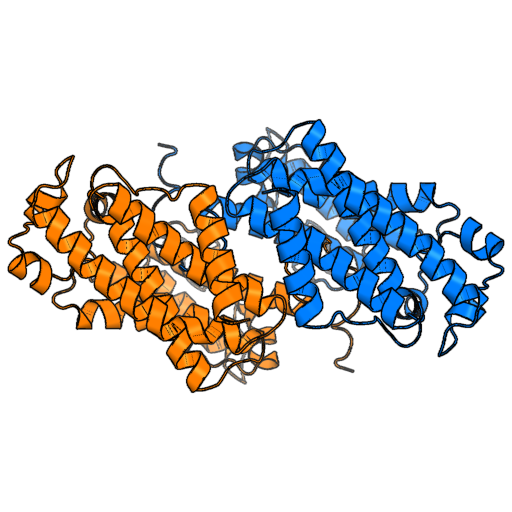16 -26.922 1 98.62 195 ARG B CA 1
ATOM 3749 C C . ARG B 1 195 ? 7.375 -30.828 -26.172 1 98.62 195 ARG B C 1
ATOM 3751 O O . ARG B 1 195 ? 8.5 -30.75 -26.672 1 98.62 195 ARG B O 1
ATOM 3758 N N . VAL B 1 196 ? 7.051 -30.266 -25.094 1 98.81 196 VAL B N 1
ATOM 3759 C CA . VAL B 1 196 ? 8.023 -29.609 -24.219 1 98.81 196 VAL B CA 1
ATOM 3760 C C . VAL B 1 196 ? 8.312 -30.5 -23.016 1 98.81 196 VAL B C 1
ATOM 3762 O O . VAL B 1 196 ? 7.395 -30.906 -22.297 1 98.81 196 VAL B O 1
ATOM 3765 N N . SER B 1 197 ? 9.531 -30.875 -22.781 1 98.56 197 SER B N 1
ATOM 3766 C CA . SER B 1 197 ? 9.969 -31.594 -21.594 1 98.56 197 SER B CA 1
ATOM 3767 C C . SER B 1 197 ? 10.492 -30.641 -20.531 1 98.56 197 SER B C 1
ATOM 3769 O O . SER B 1 197 ? 10.68 -29.453 -20.781 1 98.56 197 SER B O 1
ATOM 3771 N N . GLU B 1 198 ? 10.625 -31.156 -19.328 1 98.31 198 GLU B N 1
ATOM 3772 C CA . GLU B 1 198 ? 11.211 -30.344 -18.266 1 98.31 198 GLU B CA 1
ATOM 3773 C C . GLU B 1 198 ? 12.633 -29.922 -18.609 1 98.31 198 GLU B C 1
ATOM 3775 O O . GLU B 1 198 ? 13.086 -28.844 -18.234 1 98.31 198 GLU B O 1
ATOM 3780 N N . ALA B 1 199 ? 13.352 -30.797 -19.375 1 98.12 199 ALA B N 1
ATOM 3781 C CA . ALA B 1 199 ? 14.703 -30.453 -19.812 1 98.12 199 ALA B CA 1
ATOM 3782 C C . ALA B 1 199 ? 14.695 -29.25 -20.734 1 98.12 199 ALA B C 1
ATOM 3784 O O . ALA B 1 199 ? 15.633 -28.438 -20.719 1 98.12 199 ALA B O 1
ATOM 3785 N N . ASP B 1 200 ? 13.68 -29.172 -21.562 1 98.5 200 ASP B N 1
ATOM 3786 C CA . ASP B 1 200 ? 13.555 -28.016 -22.438 1 98.5 200 ASP B CA 1
ATOM 3787 C C . ASP B 1 200 ? 13.422 -26.719 -21.641 1 98.5 200 ASP B C 1
ATOM 3789 O O . ASP B 1 200 ? 13.891 -25.672 -22.078 1 98.5 200 ASP B O 1
ATOM 3793 N N . LEU B 1 201 ? 12.781 -26.797 -20.469 1 98.44 201 LEU B N 1
ATOM 3794 C CA . LEU B 1 201 ? 12.562 -25.625 -19.625 1 98.44 201 LEU B CA 1
ATOM 3795 C C . LEU B 1 201 ? 13.844 -25.234 -18.906 1 98.44 201 LEU B C 1
ATOM 3797 O O . LEU B 1 201 ? 13.961 -24.109 -18.406 1 98.44 201 LEU B O 1
ATOM 3801 N N . ALA B 1 202 ? 14.766 -26.141 -18.812 1 97.94 202 ALA B N 1
ATOM 3802 C CA . ALA B 1 202 ? 16 -25.906 -18.062 1 97.94 202 ALA B CA 1
ATOM 3803 C C . ALA B 1 202 ? 17.078 -25.281 -18.953 1 97.94 202 ALA B C 1
ATOM 3805 O O . ALA B 1 202 ? 18.156 -24.922 -18.484 1 97.94 202 ALA B O 1
ATOM 3806 N N . ARG B 1 203 ? 16.781 -25.156 -20.25 1 97.56 203 ARG B N 1
ATOM 3807 C CA . ARG B 1 203 ? 17.734 -24.547 -21.188 1 97.56 203 ARG B CA 1
ATOM 3808 C C . ARG B 1 203 ? 17.891 -23.062 -20.938 1 97.56 203 ARG B C 1
ATOM 3810 O O . ARG B 1 203 ? 17.016 -22.438 -20.328 1 97.56 203 ARG B O 1
ATOM 3817 N N . PRO B 1 204 ? 18.969 -22.5 -21.438 1 97.12 204 PRO B N 1
ATOM 3818 C CA . PRO B 1 204 ? 19.203 -21.078 -21.234 1 97.12 204 PRO B CA 1
ATOM 3819 C C . PRO B 1 204 ? 18.25 -20.203 -22.062 1 97.12 204 PRO B C 1
ATOM 3821 O O . PRO B 1 204 ? 17.969 -19.062 -21.672 1 97.12 204 PRO B O 1
ATOM 3824 N N . SER B 1 205 ? 17.781 -20.812 -23.234 1 97.94 205 SER B N 1
ATOM 3825 C CA . SER B 1 205 ? 16.828 -20.109 -24.094 1 97.94 205 SER B CA 1
ATOM 3826 C C . SER B 1 205 ? 15.781 -21.062 -24.656 1 97.94 205 SER B C 1
ATOM 3828 O O . SER B 1 205 ? 16.031 -22.266 -24.781 1 97.94 205 SER B O 1
ATOM 3830 N N . ALA B 1 206 ? 14.688 -20.5 -24.938 1 98 206 ALA B N 1
ATOM 3831 C CA . ALA B 1 206 ? 13.547 -21.297 -25.359 1 98 206 ALA B CA 1
ATOM 3832 C C . ALA B 1 206 ? 13.656 -21.688 -26.828 1 98 206 ALA B C 1
ATOM 3834 O O . ALA B 1 206 ? 13.961 -20.844 -27.672 1 98 206 ALA B O 1
ATOM 3835 N N . GLY B 1 207 ? 13.508 -22.969 -27.141 1 97.94 207 GLY B N 1
ATOM 3836 C CA . GLY B 1 207 ? 13.312 -23.391 -28.516 1 97.94 207 GLY B CA 1
ATOM 3837 C C . GLY B 1 207 ? 11.914 -23.109 -29.031 1 97.94 207 GLY B C 1
ATOM 3838 O O . GLY B 1 207 ? 11.102 -22.5 -28.328 1 97.94 207 GLY B O 1
ATOM 3839 N N . ALA B 1 208 ? 11.633 -23.516 -30.203 1 98.12 208 ALA B N 1
ATOM 3840 C CA . ALA B 1 208 ? 10.375 -23.203 -30.875 1 98.12 208 ALA B CA 1
ATOM 3841 C C . ALA B 1 208 ? 9.188 -23.766 -30.094 1 98.12 208 ALA B C 1
ATOM 3843 O O . ALA B 1 208 ? 8.156 -23.094 -29.969 1 98.12 208 ALA B O 1
ATOM 3844 N N . SER B 1 209 ? 9.336 -24.969 -29.547 1 98.62 209 SER B N 1
ATOM 3845 C CA . SER B 1 209 ? 8.242 -25.609 -28.844 1 98.62 209 SER B CA 1
ATOM 3846 C C . SER B 1 209 ? 7.902 -24.875 -27.547 1 98.62 209 SER B C 1
ATOM 3848 O O . SER B 1 209 ? 6.73 -24.656 -27.25 1 98.62 209 SER B O 1
ATOM 3850 N N . VAL B 1 210 ? 8.93 -24.516 -26.812 1 98.75 210 VAL B N 1
ATOM 3851 C CA . VAL B 1 210 ? 8.711 -23.797 -25.562 1 98.75 210 VAL B CA 1
ATOM 3852 C C . VAL B 1 210 ? 8.086 -22.422 -25.844 1 98.75 210 VAL B C 1
ATOM 3854 O O . VAL B 1 210 ? 7.152 -22.016 -25.156 1 98.75 210 VAL B O 1
ATOM 3857 N N . ARG B 1 211 ? 8.555 -21.734 -26.891 1 98.69 211 ARG B N 1
ATOM 3858 C CA . ARG B 1 211 ? 8.008 -20.438 -27.281 1 98.69 211 ARG B CA 1
ATOM 3859 C C . ARG B 1 211 ? 6.527 -20.562 -27.625 1 98.69 211 ARG B C 1
ATOM 3861 O O . ARG B 1 211 ? 5.723 -19.703 -27.25 1 98.69 211 ARG B O 1
ATOM 3868 N N . ALA B 1 212 ? 6.211 -21.625 -28.344 1 98.75 212 ALA B N 1
ATOM 3869 C CA . ALA B 1 212 ? 4.82 -21.828 -28.734 1 98.75 212 ALA B CA 1
ATOM 3870 C C . ALA B 1 212 ? 3.943 -22.109 -27.516 1 98.75 212 ALA B C 1
ATOM 3872 O O . ALA B 1 212 ? 2.809 -21.641 -27.438 1 98.75 212 ALA B O 1
ATOM 3873 N N . LEU B 1 213 ? 4.43 -22.906 -26.594 1 98.88 213 LEU B N 1
ATOM 3874 C CA . LEU B 1 213 ? 3.711 -23.188 -25.359 1 98.88 213 LEU B CA 1
ATOM 3875 C C . LEU B 1 213 ? 3.469 -21.906 -24.562 1 98.88 213 LEU B C 1
ATOM 3877 O O . LEU B 1 213 ? 2.35 -21.656 -24.109 1 98.88 213 LEU B O 1
ATOM 3881 N N . VAL B 1 214 ? 4.516 -21.094 -24.422 1 98.75 214 VAL B N 1
ATOM 3882 C CA . VAL B 1 214 ? 4.418 -19.844 -23.672 1 98.75 214 VAL B CA 1
ATOM 3883 C C . VAL B 1 214 ? 3.42 -18.906 -24.344 1 98.75 214 VAL B C 1
ATOM 3885 O O . VAL B 1 214 ? 2.6 -18.281 -23.672 1 98.75 214 VAL B O 1
ATOM 3888 N N . ALA B 1 215 ? 3.453 -18.844 -25.656 1 98.75 215 ALA B N 1
ATOM 3889 C CA . ALA B 1 215 ? 2.506 -18.016 -26.391 1 98.75 215 ALA B CA 1
ATOM 3890 C C . ALA B 1 215 ? 1.069 -18.469 -26.156 1 98.75 215 ALA B C 1
ATOM 3892 O O . ALA B 1 215 ? 0.167 -17.641 -26 1 98.75 215 ALA B O 1
ATOM 3893 N N . PHE B 1 216 ? 0.881 -19.766 -26.172 1 98.81 216 PHE B N 1
ATOM 3894 C CA . PHE B 1 216 ? -0.432 -20.375 -25.953 1 98.81 216 PHE B CA 1
ATOM 3895 C C . PHE B 1 216 ? -0.98 -20 -24.578 1 98.81 216 PHE B C 1
ATOM 3897 O O . PHE B 1 216 ? -2.125 -19.562 -24.469 1 98.81 216 PHE B O 1
ATOM 3904 N N . GLU B 1 217 ? -0.187 -20.141 -23.531 1 98.81 217 GLU B N 1
ATOM 3905 C CA . GLU B 1 217 ? -0.598 -19.812 -22.172 1 98.81 217 GLU B CA 1
ATOM 3906 C C . GLU B 1 217 ? -0.791 -18.297 -22.016 1 98.81 217 GLU B C 1
ATOM 3908 O O . GLU B 1 217 ? -1.685 -17.859 -21.297 1 98.81 217 GLU B O 1
ATOM 3913 N N . ALA B 1 218 ? 0.082 -17.5 -22.656 1 98.56 218 ALA B N 1
ATOM 3914 C CA . ALA B 1 218 ? -0.043 -16.047 -22.609 1 98.56 218 ALA B CA 1
ATOM 3915 C C . ALA B 1 218 ? -1.378 -15.594 -23.188 1 98.56 218 ALA B C 1
ATOM 3917 O O . ALA B 1 218 ? -2.004 -14.664 -22.688 1 98.56 218 ALA B O 1
ATOM 3918 N N . GLU B 1 219 ? -1.766 -16.266 -24.25 1 98.56 219 GLU B N 1
ATOM 3919 C CA . GLU B 1 219 ? -3.041 -15.914 -24.875 1 98.56 219 GLU B CA 1
ATOM 3920 C C . GLU B 1 219 ? -4.211 -16.219 -23.938 1 98.56 219 GLU B C 1
ATOM 3922 O O . GLU B 1 219 ? -5.184 -15.469 -23.891 1 98.56 219 GLU B O 1
ATOM 3927 N N . ARG B 1 220 ? -4.148 -17.312 -23.219 1 98.56 220 ARG B N 1
ATOM 3928 C CA . ARG B 1 220 ? -5.176 -17.625 -22.234 1 98.56 220 ARG B CA 1
ATOM 3929 C C . ARG B 1 220 ? -5.262 -16.531 -21.172 1 98.56 220 ARG B C 1
ATOM 3931 O O . ARG B 1 220 ? -6.355 -16.109 -20.797 1 98.56 220 ARG B O 1
ATOM 3938 N N . ALA B 1 221 ? -4.109 -16.094 -20.688 1 98 221 ALA B N 1
ATOM 3939 C CA . ALA B 1 221 ? -4.074 -15.031 -19.703 1 98 221 ALA B CA 1
ATOM 3940 C C . ALA B 1 221 ? -4.652 -13.734 -20.266 1 98 221 ALA B C 1
ATOM 3942 O O . ALA B 1 221 ? -5.395 -13.031 -19.578 1 98 221 ALA B O 1
ATOM 3943 N N . ARG B 1 222 ? -4.32 -13.445 -21.516 1 97.88 222 ARG B N 1
ATOM 3944 C CA . ARG B 1 222 ? -4.848 -12.258 -22.172 1 97.88 222 ARG B CA 1
ATOM 3945 C C . ARG B 1 222 ? -6.371 -12.297 -22.25 1 97.88 222 ARG B C 1
ATOM 3947 O O . ARG B 1 222 ? -7.039 -11.297 -22 1 97.88 222 ARG B O 1
ATOM 3954 N N . CYS B 1 223 ? -6.895 -13.43 -22.594 1 98.5 223 CYS B N 1
ATOM 3955 C CA . CYS B 1 223 ? -8.344 -13.594 -22.672 1 98.5 223 CYS B CA 1
ATOM 3956 C C . CYS B 1 223 ? -9 -13.391 -21.328 1 98.5 223 CYS B C 1
ATOM 3958 O O . CYS B 1 223 ? -10.047 -12.742 -21.219 1 98.5 223 CYS B O 1
ATOM 3960 N N . LEU B 1 224 ? -8.391 -13.93 -20.281 1 98.06 224 LEU B N 1
ATOM 3961 C CA . LEU B 1 224 ? -8.914 -13.734 -18.938 1 98.06 224 LEU B CA 1
ATOM 3962 C C . LEU B 1 224 ? -8.875 -12.258 -18.547 1 98.06 224 LEU B C 1
ATOM 3964 O O . LEU B 1 224 ? -9.82 -11.742 -17.953 1 98.06 224 LEU B O 1
ATOM 3968 N N . LEU B 1 225 ? -7.754 -11.539 -18.891 1 96 225 LEU B N 1
ATOM 3969 C CA . LEU B 1 225 ? -7.66 -10.117 -18.594 1 96 225 LEU B CA 1
ATOM 3970 C C . LEU B 1 225 ? -8.766 -9.344 -19.312 1 96 225 LEU B C 1
ATOM 3972 O O . LEU B 1 225 ? -9.391 -8.453 -18.719 1 96 225 LEU B O 1
ATOM 3976 N N . ASN B 1 226 ? -8.992 -9.711 -20.562 1 96.75 226 ASN B N 1
ATOM 3977 C CA . ASN B 1 226 ? -10.062 -9.07 -21.312 1 96.75 226 ASN B CA 1
ATOM 3978 C C . ASN B 1 226 ? -11.422 -9.289 -20.656 1 96.75 226 ASN B C 1
ATOM 3980 O O . ASN B 1 226 ? -12.234 -8.367 -20.594 1 96.75 226 ASN B O 1
ATOM 3984 N N . GLU B 1 227 ? -11.648 -10.492 -20.234 1 97.19 227 GLU B N 1
ATOM 3985 C CA . GLU B 1 227 ? -12.898 -10.828 -19.578 1 97.19 227 GLU B CA 1
ATOM 3986 C C . GLU B 1 227 ? -13.086 -10.008 -18.297 1 97.19 227 GLU B C 1
ATOM 3988 O O . GLU B 1 227 ? -14.203 -9.617 -17.969 1 97.19 227 GLU B O 1
ATOM 3993 N N . GLY B 1 228 ? -11.977 -9.75 -17.562 1 97.44 228 GLY B N 1
ATOM 3994 C CA . GLY B 1 228 ? -12.047 -9.094 -16.266 1 97.44 228 GLY B CA 1
ATOM 3995 C C . GLY B 1 228 ? -11.977 -7.578 -16.359 1 97.44 228 GLY B C 1
ATOM 3996 O O . GLY B 1 228 ? -12.32 -6.875 -15.414 1 97.44 228 GLY B O 1
ATOM 3997 N N . THR B 1 229 ? -11.586 -6.988 -17.484 1 95.56 229 THR B N 1
ATOM 3998 C CA . THR B 1 229 ? -11.289 -5.57 -17.672 1 95.56 229 THR B CA 1
ATOM 3999 C C . THR B 1 229 ? -12.492 -4.711 -17.312 1 95.56 229 THR B C 1
ATOM 4001 O O . THR B 1 229 ? -12.344 -3.631 -16.734 1 95.56 229 THR B O 1
ATOM 4004 N N . PRO B 1 230 ? -13.789 -5.117 -17.625 1 96.88 230 PRO B N 1
ATOM 4005 C CA . PRO B 1 230 ? -14.953 -4.297 -17.281 1 96.88 230 PRO B CA 1
ATOM 4006 C C . PRO B 1 230 ? -15.047 -4.016 -15.781 1 96.88 230 PRO B C 1
ATOM 4008 O O . PRO B 1 230 ? -15.781 -3.117 -15.367 1 96.88 230 PRO B O 1
ATOM 4011 N N . LEU B 1 231 ? -14.336 -4.746 -14.898 1 96.75 231 LEU B N 1
ATOM 4012 C CA . LEU B 1 231 ? -14.266 -4.469 -13.469 1 96.75 231 LEU B CA 1
ATOM 4013 C C . LEU B 1 231 ? -13.805 -3.037 -13.219 1 96.75 231 LEU B C 1
ATOM 4015 O O . LEU B 1 231 ? -14.344 -2.354 -12.344 1 96.75 231 LEU B O 1
ATOM 4019 N N . VAL B 1 232 ? -12.852 -2.584 -13.984 1 93 232 VAL B N 1
ATOM 4020 C CA . VAL B 1 232 ? -12.273 -1.254 -13.828 1 93 232 VAL B CA 1
ATOM 4021 C C . VAL B 1 232 ? -13.352 -0.193 -14.039 1 93 232 VAL B C 1
ATOM 4023 O O . VAL B 1 232 ? -13.469 0.75 -13.25 1 93 232 VAL B O 1
ATOM 4026 N N . GLY B 1 233 ? -14.211 -0.345 -15.016 1 93.38 233 GLY B N 1
ATOM 4027 C CA . GLY B 1 233 ? -15.258 0.618 -15.312 1 93.38 233 GLY B CA 1
ATOM 4028 C C . GLY B 1 233 ? -16.406 0.582 -14.312 1 93.38 233 GLY B C 1
ATOM 4029 O O . GLY B 1 233 ? -17.219 1.508 -14.258 1 93.38 233 GLY B O 1
ATOM 4030 N N . SER B 1 234 ? -16.5 -0.469 -13.562 1 95.06 234 SER B N 1
ATOM 4031 C CA . SER B 1 234 ? -17.625 -0.67 -12.656 1 95.06 234 SER B CA 1
ATOM 4032 C C . SER B 1 234 ? -17.375 -0.01 -11.305 1 95.06 234 SER B C 1
ATOM 4034 O O . SER B 1 234 ? -18.281 0.062 -10.469 1 95.06 234 SER B O 1
ATOM 4036 N N . VAL B 1 235 ? -16.141 0.453 -11.047 1 90.94 235 VAL B N 1
ATOM 4037 C CA . VAL B 1 235 ? -15.797 1.119 -9.797 1 90.94 235 VAL B CA 1
ATOM 4038 C C . VAL B 1 235 ? -15.367 2.557 -10.078 1 90.94 235 VAL B C 1
ATOM 4040 O O . VAL B 1 235 ? -15.398 3.006 -11.219 1 90.94 235 VAL B O 1
ATOM 4043 N N . HIS B 1 236 ? -15.086 3.289 -9.047 1 83.81 236 HIS B N 1
ATOM 4044 C CA . HIS B 1 236 ? -14.766 4.703 -9.211 1 83.81 236 HIS B CA 1
ATOM 4045 C C . HIS B 1 236 ? -13.586 5.105 -8.336 1 83.81 236 HIS B C 1
ATOM 4047 O O . HIS B 1 236 ? -13.18 4.352 -7.449 1 83.81 236 HIS B O 1
ATOM 4053 N N . GLY B 1 237 ? -13.023 6.297 -8.734 1 79.69 237 GLY B N 1
ATOM 4054 C CA . GLY B 1 237 ? -12.016 6.906 -7.879 1 79.69 237 GLY B CA 1
ATOM 4055 C C . GLY B 1 237 ? -10.711 6.129 -7.848 1 79.69 237 GLY B C 1
ATOM 4056 O O . GLY B 1 237 ? -10.234 5.668 -8.883 1 79.69 237 GLY B O 1
ATOM 4057 N N . ARG B 1 238 ? -10.148 6.023 -6.734 1 79.12 238 ARG B N 1
ATOM 4058 C CA . ARG B 1 238 ? -8.812 5.457 -6.559 1 79.12 238 ARG B CA 1
ATOM 4059 C C . ARG B 1 238 ? -8.82 3.953 -6.801 1 79.12 238 ARG B C 1
ATOM 4061 O O . ARG B 1 238 ? -7.84 3.396 -7.305 1 79.12 238 ARG B O 1
ATOM 4068 N N . LEU B 1 239 ? -9.961 3.375 -6.391 1 82.88 239 LEU B N 1
ATOM 4069 C CA . LEU B 1 239 ? -10.055 1.949 -6.68 1 82.88 239 LEU B CA 1
ATOM 4070 C C . LEU B 1 239 ? -9.969 1.692 -8.18 1 82.88 239 LEU B C 1
ATOM 4072 O O . LEU B 1 239 ? -9.336 0.725 -8.617 1 82.88 239 LEU B O 1
ATOM 4076 N N . LYS B 1 240 ? -10.578 2.553 -8.961 1 86.19 240 LYS B N 1
ATOM 4077 C CA . LYS B 1 240 ? -10.508 2.438 -10.414 1 86.19 240 LYS B CA 1
ATOM 4078 C C . LYS B 1 240 ? -9.07 2.545 -10.898 1 86.19 240 LYS B C 1
ATOM 4080 O O . LYS B 1 240 ? -8.641 1.765 -11.758 1 86.19 240 LYS B O 1
ATOM 4085 N N . LEU B 1 241 ? -8.32 3.494 -10.391 1 82.12 241 LEU B N 1
ATOM 4086 C CA . LEU B 1 241 ? -6.922 3.678 -10.773 1 82.12 241 LEU B CA 1
ATOM 4087 C C . LEU B 1 241 ? -6.094 2.455 -10.398 1 82.12 241 LEU B C 1
ATOM 4089 O O . LEU B 1 241 ? -5.246 2.012 -11.18 1 82.12 241 LEU B O 1
ATOM 4093 N N . LEU B 1 242 ? -6.32 1.93 -9.227 1 82.69 242 LEU B N 1
ATOM 4094 C CA . LEU B 1 242 ? -5.602 0.749 -8.758 1 82.69 242 LEU B CA 1
ATOM 4095 C C . LEU B 1 242 ? -5.848 -0.437 -9.688 1 82.69 242 LEU B C 1
ATOM 4097 O O . LEU B 1 242 ? -4.898 -1.079 -10.148 1 82.69 242 LEU B O 1
ATOM 4101 N N . LEU B 1 243 ? -7.129 -0.635 -9.961 1 87.25 243 LEU B N 1
ATOM 4102 C CA . LEU B 1 243 ? -7.5 -1.769 -10.797 1 87.25 243 LEU B CA 1
ATOM 4103 C C . LEU B 1 243 ? -6.977 -1.585 -12.219 1 87.25 243 LEU B C 1
ATOM 4105 O O . LEU B 1 243 ? -6.539 -2.549 -12.859 1 87.25 243 LEU B O 1
ATOM 4109 N N . ALA B 1 244 ? -7.027 -0.385 -12.719 1 87.88 244 ALA B N 1
ATOM 4110 C CA . ALA B 1 244 ? -6.445 -0.101 -14.031 1 87.88 244 ALA B CA 1
ATOM 4111 C C . ALA B 1 244 ? -4.949 -0.396 -14.039 1 87.88 244 ALA B C 1
ATOM 4113 O O . ALA B 1 244 ? -4.406 -0.857 -15.047 1 87.88 244 ALA B O 1
ATOM 4114 N N . GLY B 1 245 ? -4.316 -0.096 -12.953 1 85.25 245 GLY B N 1
ATOM 4115 C CA . GLY B 1 245 ? -2.904 -0.42 -12.812 1 85.25 245 GLY B CA 1
ATOM 4116 C C . GLY B 1 245 ? -2.627 -1.909 -12.875 1 85.25 245 GLY B C 1
ATOM 4117 O O . GLY B 1 245 ? -1.668 -2.342 -13.516 1 85.25 245 GLY B O 1
ATOM 4118 N N . PHE B 1 246 ? -3.492 -2.684 -12.234 1 86.31 246 PHE B N 1
ATOM 4119 C CA . PHE B 1 246 ? -3.328 -4.133 -12.242 1 86.31 246 PHE B CA 1
ATOM 4120 C C . PHE B 1 246 ? -3.531 -4.691 -13.648 1 86.31 246 PHE B C 1
ATOM 4122 O O . PHE B 1 246 ? -2.68 -5.418 -14.164 1 86.31 246 PHE B O 1
ATOM 4129 N N . VAL B 1 247 ? -4.617 -4.281 -14.219 1 90.44 247 VAL B N 1
ATOM 4130 C CA . VAL B 1 247 ? -4.949 -4.781 -15.547 1 90.44 247 VAL B CA 1
ATOM 4131 C C . VAL B 1 247 ? -3.906 -4.305 -16.547 1 90.44 247 VAL B C 1
ATOM 4133 O O . VAL B 1 247 ? -3.381 -5.098 -17.344 1 90.44 247 VAL B O 1
ATOM 4136 N N . GLY B 1 248 ? -3.588 -3.035 -16.547 1 88.62 248 GLY B N 1
ATOM 4137 C CA . GLY B 1 248 ? -2.57 -2.484 -17.422 1 88.62 248 GLY B CA 1
ATOM 4138 C C . GLY B 1 248 ? -1.206 -3.117 -17.234 1 88.62 248 GLY B C 1
ATOM 4139 O O . GLY B 1 248 ? -0.475 -3.342 -18.203 1 88.62 248 GLY B O 1
ATOM 4140 N N . GLY B 1 249 ? -0.833 -3.389 -15.977 1 86.88 249 GLY B N 1
ATOM 4141 C CA . GLY B 1 249 ? 0.421 -4.066 -15.688 1 86.88 249 GLY B CA 1
ATOM 4142 C C . GLY B 1 249 ? 0.493 -5.465 -16.281 1 86.88 249 GLY B C 1
ATOM 4143 O O . GLY B 1 249 ? 1.521 -5.855 -16.828 1 86.88 249 GLY B O 1
ATOM 4144 N N . GLY B 1 250 ? -0.594 -6.207 -16.125 1 90.31 250 GLY B N 1
ATOM 4145 C CA . GLY B 1 250 ? -0.651 -7.523 -16.734 1 90.31 250 GLY B CA 1
ATOM 4146 C C . GLY B 1 250 ? -0.496 -7.48 -18.25 1 90.31 250 GLY B C 1
ATOM 4147 O O . GLY B 1 250 ? 0.262 -8.266 -18.828 1 90.31 250 GLY B O 1
ATOM 4148 N N . ARG B 1 251 ? -1.16 -6.531 -18.859 1 93.06 251 ARG B N 1
ATOM 4149 C CA . ARG B 1 251 ? -1.077 -6.383 -20.312 1 93.06 251 ARG B CA 1
ATOM 4150 C C . ARG B 1 251 ? 0.333 -5.996 -20.734 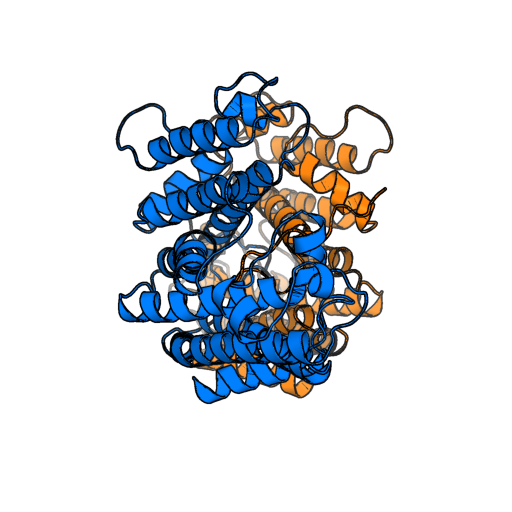1 93.06 251 ARG B C 1
ATOM 4152 O O . ARG B 1 251 ? 0.841 -6.496 -21.75 1 93.06 251 ARG B O 1
ATOM 4159 N N . ALA B 1 252 ? 0.913 -5.109 -20.016 1 89.81 252 ALA B N 1
ATOM 4160 C CA . ALA B 1 252 ? 2.281 -4.699 -20.312 1 89.81 252 ALA B CA 1
ATOM 4161 C C . ALA B 1 252 ? 3.25 -5.867 -20.188 1 89.81 252 ALA B C 1
ATOM 4163 O O . ALA B 1 252 ? 4.18 -6.008 -20.984 1 89.81 252 ALA B O 1
ATOM 4164 N N . ALA B 1 253 ? 3.041 -6.699 -19.156 1 89.75 253 ALA B N 1
ATOM 4165 C CA . ALA B 1 253 ? 3.881 -7.879 -18.969 1 89.75 253 ALA B CA 1
ATOM 4166 C C . ALA B 1 253 ? 3.73 -8.852 -20.141 1 89.75 253 ALA B C 1
ATOM 4168 O O . ALA B 1 253 ? 4.723 -9.398 -20.625 1 89.75 253 ALA B O 1
ATOM 4169 N N . LEU B 1 254 ? 2.498 -9.047 -20.547 1 94.69 254 LEU B N 1
ATOM 4170 C CA . LEU B 1 254 ? 2.248 -9.938 -21.672 1 94.69 254 LEU B CA 1
ATOM 4171 C C . LEU B 1 254 ? 2.889 -9.398 -22.953 1 94.69 254 LEU B C 1
ATOM 4173 O O . LEU B 1 254 ? 3.422 -10.164 -23.75 1 94.69 254 LEU B O 1
ATOM 4177 N N . ARG B 1 255 ? 2.855 -8.141 -23.156 1 94.19 255 ARG B N 1
ATOM 4178 C CA . ARG B 1 255 ? 3.504 -7.531 -24.312 1 94.19 255 ARG B CA 1
ATOM 4179 C C . ARG B 1 255 ? 5.016 -7.715 -24.25 1 94.19 255 ARG B C 1
ATOM 4181 O O . ARG B 1 255 ? 5.66 -7.945 -25.281 1 94.19 255 ARG B O 1
ATOM 4188 N N . ALA B 1 256 ? 5.531 -7.547 -23.078 1 92.69 256 ALA B N 1
ATOM 4189 C CA . ALA B 1 256 ? 6.965 -7.758 -22.906 1 92.69 256 ALA B CA 1
ATOM 4190 C C . ALA B 1 256 ? 7.355 -9.188 -23.25 1 92.69 256 ALA B C 1
ATOM 4192 O O . ALA B 1 256 ? 8.383 -9.422 -23.891 1 92.69 256 ALA B O 1
ATOM 4193 N N . VAL B 1 257 ? 6.559 -10.164 -22.828 1 95.38 257 VAL B N 1
ATOM 4194 C CA . VAL B 1 257 ? 6.785 -11.57 -23.141 1 95.38 257 VAL B CA 1
ATOM 4195 C C . VAL B 1 257 ? 6.742 -11.789 -24.641 1 95.38 257 VAL B C 1
ATOM 4197 O O . VAL B 1 257 ? 7.602 -12.469 -25.203 1 95.38 257 VAL B O 1
ATOM 4200 N N . ALA B 1 258 ? 5.789 -11.195 -25.297 1 97.06 258 ALA B N 1
ATOM 4201 C CA . ALA B 1 258 ? 5.664 -11.297 -26.75 1 97.06 258 ALA B CA 1
ATOM 4202 C C . ALA B 1 258 ? 6.848 -10.641 -27.453 1 97.06 258 ALA B C 1
ATOM 4204 O O . ALA B 1 258 ? 7.387 -11.188 -28.422 1 97.06 258 ALA B O 1
ATOM 4205 N N . ALA B 1 259 ? 7.27 -9.484 -26.984 1 95.25 259 ALA B N 1
ATOM 4206 C CA . ALA B 1 259 ? 8.367 -8.734 -27.578 1 95.25 259 ALA B CA 1
ATOM 4207 C C . ALA B 1 259 ? 9.688 -9.5 -27.469 1 95.25 259 ALA B C 1
ATOM 4209 O O . ALA B 1 259 ? 10.57 -9.352 -28.312 1 95.25 259 ALA B O 1
ATOM 4210 N N . ALA B 1 260 ? 9.742 -10.336 -26.469 1 95.81 260 ALA B N 1
ATOM 4211 C CA . ALA B 1 260 ? 10.93 -11.164 -26.266 1 95.81 260 ALA B CA 1
ATOM 4212 C C . ALA B 1 260 ? 10.828 -12.469 -27.062 1 95.81 260 ALA B C 1
ATOM 4214 O O . ALA B 1 260 ? 11.562 -13.422 -26.797 1 95.81 260 ALA B O 1
ATOM 4215 N N . GLY B 1 261 ? 9.859 -12.562 -27.953 1 97.62 261 GLY B N 1
ATOM 4216 C CA . GLY B 1 261 ? 9.664 -13.766 -28.734 1 97.62 261 GLY B CA 1
ATOM 4217 C C . GLY B 1 261 ? 9.18 -14.945 -27.922 1 97.62 261 GLY B C 1
ATOM 4218 O O . GLY B 1 261 ? 9.516 -16.094 -28.219 1 97.62 261 GLY B O 1
ATOM 4219 N N . HIS B 1 262 ? 8.555 -14.664 -26.797 1 98.19 262 HIS B N 1
ATOM 4220 C CA . HIS B 1 262 ? 8.023 -15.664 -25.875 1 98.19 262 HIS B CA 1
ATOM 4221 C C . HIS B 1 262 ? 9.133 -16.531 -25.297 1 98.19 262 HIS B C 1
ATOM 4223 O O . HIS B 1 262 ? 8.914 -17.703 -24.984 1 98.19 262 HIS B O 1
ATOM 4229 N N . ASP B 1 263 ? 10.328 -15.953 -25.234 1 98.19 263 ASP B N 1
ATOM 4230 C CA . ASP B 1 263 ? 11.438 -16.578 -24.531 1 98.19 263 ASP B CA 1
ATOM 4231 C C . ASP B 1 263 ? 11.539 -16.047 -23.094 1 98.19 263 ASP B C 1
ATOM 4233 O O . ASP B 1 263 ? 12.117 -14.984 -22.859 1 98.19 263 ASP B O 1
ATOM 4237 N N . VAL B 1 264 ? 11.102 -16.891 -22.141 1 96.19 264 VAL B N 1
ATOM 4238 C CA . VAL B 1 264 ? 11.047 -16.453 -20.75 1 96.19 264 VAL B CA 1
ATOM 4239 C C . VAL B 1 264 ? 12.125 -17.172 -19.953 1 96.19 264 VAL B C 1
ATOM 4241 O O . VAL B 1 264 ? 12.234 -16.984 -18.734 1 96.19 264 VAL B O 1
ATOM 4244 N N . LEU B 1 265 ? 12.953 -18.031 -20.547 1 97.12 265 LEU B N 1
ATOM 4245 C CA . LEU B 1 265 ? 13.883 -18.906 -19.828 1 97.12 265 LEU B CA 1
ATOM 4246 C C . LEU B 1 265 ? 15.086 -18.109 -19.328 1 97.12 265 LEU B C 1
ATOM 4248 O O . LEU B 1 265 ? 15.602 -18.391 -18.234 1 97.12 265 LEU B O 1
ATOM 4252 N N . PRO B 1 266 ? 15.578 -17.047 -20.062 1 92.88 266 PRO B N 1
ATOM 4253 C CA . PRO B 1 266 ? 16.688 -16.266 -19.516 1 92.88 266 PRO B CA 1
ATOM 4254 C C . PRO B 1 266 ? 16.297 -15.453 -18.281 1 92.88 266 PRO B C 1
ATOM 4256 O O . PRO B 1 266 ? 17.156 -14.961 -17.562 1 92.88 266 PRO B O 1
ATOM 4259 N N . GLY B 1 267 ? 15 -15.266 -18.141 1 88 267 GLY B N 1
ATOM 4260 C CA . GLY B 1 267 ? 14.422 -14.43 -17.109 1 88 267 GLY B CA 1
ATOM 4261 C C . GLY B 1 267 ? 13.188 -13.68 -17.562 1 88 267 GLY B C 1
ATOM 4262 O O . GLY B 1 267 ? 12.891 -13.641 -18.766 1 88 267 GLY B O 1
ATOM 4263 N N . PRO B 1 268 ? 12.633 -13.141 -16.578 1 84.31 268 PRO B N 1
ATOM 4264 C CA . PRO B 1 268 ? 11.383 -12.469 -16.922 1 84.31 268 PRO B CA 1
ATOM 4265 C C . PRO B 1 268 ? 11.594 -11.242 -17.812 1 84.31 268 PRO B C 1
ATOM 4267 O O . PRO B 1 268 ? 12.312 -10.312 -17.422 1 84.31 268 PRO B O 1
ATOM 4270 N N . PRO B 1 269 ? 10.961 -11.312 -19 1 82.12 269 PRO B N 1
ATOM 4271 C CA . PRO B 1 269 ? 10.961 -10.062 -19.766 1 82.12 269 PRO B CA 1
ATOM 4272 C C . PRO B 1 269 ? 10.289 -8.914 -19.031 1 82.12 269 PRO B C 1
ATOM 4274 O O . PRO B 1 269 ? 9.258 -9.109 -18.375 1 82.12 269 PRO B O 1
ATOM 4277 N N . LYS B 1 270 ? 10.859 -7.805 -18.984 1 79.44 270 LYS B N 1
ATOM 4278 C CA . LYS B 1 270 ? 10.32 -6.664 -18.25 1 79.44 270 LYS B CA 1
ATOM 4279 C C . LYS B 1 270 ? 9.633 -5.68 -19.172 1 79.44 270 LYS B C 1
ATOM 4281 O O . LYS B 1 270 ? 10.141 -5.371 -20.25 1 79.44 270 LYS B O 1
ATOM 4286 N N . PRO B 1 271 ? 8.469 -5.289 -18.75 1 75.19 271 PRO B N 1
ATOM 4287 C CA . PRO B 1 271 ? 7.836 -4.25 -19.562 1 75.19 271 PRO B CA 1
ATOM 4288 C C . PRO B 1 271 ? 8.633 -2.947 -19.594 1 75.19 271 PRO B C 1
ATOM 4290 O O . PRO B 1 271 ? 9.336 -2.631 -18.625 1 75.19 271 PRO B O 1
ATOM 4293 N N . THR B 1 272 ? 8.578 -2.314 -20.75 1 72.19 272 THR B N 1
ATOM 4294 C CA . THR B 1 272 ? 9.203 -0.998 -20.812 1 72.19 272 THR B CA 1
ATOM 4295 C C . THR B 1 272 ? 8.367 0.03 -20.062 1 72.19 272 THR B C 1
ATOM 4297 O O . THR B 1 272 ? 7.156 -0.153 -19.875 1 72.19 272 THR B O 1
ATOM 4300 N N . LYS B 1 273 ? 8.992 1.055 -19.594 1 69.56 273 LYS B N 1
ATOM 4301 C CA . LYS B 1 273 ? 8.391 2.17 -18.875 1 69.56 273 LYS B CA 1
ATOM 4302 C C . LYS B 1 273 ? 7.211 2.752 -19.656 1 69.56 273 LYS B C 1
ATOM 4304 O O . LYS B 1 273 ? 6.164 3.051 -19.062 1 69.56 273 LYS B O 1
ATOM 4309 N N . LEU B 1 274 ? 7.258 2.768 -20.859 1 72.62 274 LEU B N 1
ATOM 4310 C CA . LEU B 1 274 ? 6.258 3.361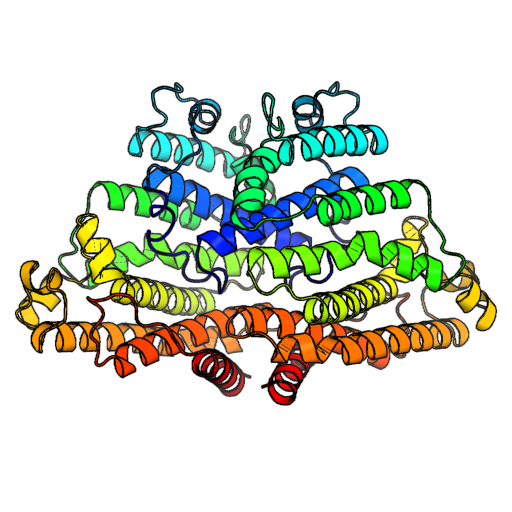 -21.734 1 72.62 274 LEU B CA 1
ATOM 4311 C C . LEU B 1 274 ? 5.086 2.406 -21.953 1 72.62 274 LEU B C 1
ATOM 4313 O O . LEU B 1 274 ? 3.934 2.838 -22.031 1 72.62 274 LEU B O 1
ATOM 4317 N N . SER B 1 275 ? 5.371 1.187 -21.875 1 82.44 275 SER B N 1
ATOM 4318 C CA . SER B 1 275 ? 4.312 0.224 -22.156 1 82.44 275 SER B CA 1
ATOM 4319 C C . SER B 1 275 ? 3.314 0.15 -21 1 82.44 275 SER B C 1
ATOM 4321 O O . SER B 1 275 ? 2.104 0.072 -21.234 1 82.44 275 SER B O 1
ATOM 4323 N N . LEU B 1 276 ? 3.754 0.296 -19.797 1 79.81 276 LEU B N 1
ATOM 4324 C CA . LEU B 1 276 ? 2.861 0.246 -18.641 1 79.81 276 LEU B CA 1
ATOM 4325 C C . LEU B 1 276 ? 1.896 1.426 -18.641 1 79.81 276 LEU B C 1
ATOM 4327 O O . LEU B 1 276 ? 0.682 1.241 -18.531 1 79.81 276 LEU B O 1
ATOM 4331 N N . LEU B 1 277 ? 2.377 2.617 -18.859 1 80.81 277 LEU B N 1
ATOM 4332 C CA . LEU B 1 277 ? 1.545 3.816 -18.844 1 80.81 277 LEU B CA 1
ATOM 4333 C C . LEU B 1 277 ? 0.527 3.785 -19.984 1 80.81 277 LEU B C 1
ATOM 4335 O O . LEU B 1 277 ? -0.624 4.191 -19.797 1 80.81 277 LEU B O 1
ATOM 4339 N N . ARG B 1 278 ? 1.007 3.268 -21.078 1 84.12 278 ARG B N 1
ATOM 4340 C CA . ARG B 1 278 ? 0.115 3.162 -22.219 1 84.12 278 ARG B CA 1
ATOM 4341 C C . ARG B 1 278 ? -1.023 2.188 -21.953 1 84.12 278 ARG B C 1
ATOM 4343 O O . ARG B 1 278 ? -2.186 2.482 -22.234 1 84.12 278 ARG B O 1
ATOM 4350 N N . GLU B 1 279 ? -0.633 1.09 -21.375 1 84.19 279 GLU B N 1
ATOM 4351 C CA . GLU B 1 279 ? -1.641 0.068 -21.109 1 84.19 279 GLU B CA 1
ATOM 4352 C C . GLU B 1 279 ? -2.611 0.521 -20.016 1 84.19 279 GLU B C 1
ATOM 4354 O O . GLU B 1 279 ? -3.812 0.26 -20.109 1 84.19 279 GLU B O 1
ATOM 4359 N N . VAL B 1 280 ? -2.145 1.184 -19.031 1 81.62 280 VAL B N 1
ATOM 4360 C CA . VAL B 1 280 ? -3.006 1.725 -17.984 1 81.62 280 VAL B CA 1
ATOM 4361 C C . VAL B 1 280 ? -3.938 2.781 -18.578 1 81.62 280 VAL B C 1
ATOM 4363 O O . VAL B 1 280 ? -5.141 2.771 -18.312 1 81.62 280 VAL B O 1
ATOM 4366 N N . GLY B 1 281 ? -3.334 3.691 -19.328 1 83.44 281 GLY B N 1
ATOM 4367 C CA . GLY B 1 281 ? -4.133 4.703 -20 1 83.44 281 GLY B CA 1
ATOM 4368 C C . GLY B 1 281 ? -5.207 4.117 -20.891 1 83.44 281 GLY B C 1
ATOM 4369 O O . GLY B 1 281 ? -6.352 4.578 -20.891 1 83.44 281 GLY B O 1
ATOM 4370 N N . ALA B 1 282 ? -4.852 3.104 -21.641 1 82.5 282 ALA B N 1
ATOM 4371 C CA . ALA B 1 282 ? -5.801 2.436 -22.516 1 82.5 282 ALA B CA 1
ATOM 4372 C C . ALA B 1 282 ? -6.93 1.783 -21.719 1 82.5 282 ALA B C 1
ATOM 4374 O O . ALA B 1 282 ? -8.094 1.837 -22.125 1 82.5 282 ALA B O 1
ATOM 4375 N N . THR B 1 283 ? -6.574 1.211 -20.641 1 81.31 283 THR B N 1
ATOM 4376 C CA . THR B 1 283 ? -7.566 0.575 -19.781 1 81.31 283 THR B CA 1
ATOM 4377 C C . THR B 1 283 ? -8.547 1.605 -19.219 1 81.31 283 THR B C 1
ATOM 4379 O O . THR B 1 283 ? -9.758 1.377 -19.219 1 81.31 283 THR B O 1
ATOM 4382 N N . LEU B 1 284 ? -8.023 2.717 -18.828 1 82.62 284 LEU B N 1
ATOM 4383 C CA . LEU B 1 284 ? -8.867 3.77 -18.266 1 82.62 284 LEU B CA 1
ATOM 4384 C C . LEU B 1 284 ? -9.75 4.387 -19.344 1 82.62 284 LEU B C 1
ATOM 4386 O O . LEU B 1 284 ? -10.898 4.746 -19.078 1 82.62 284 LEU B O 1
ATOM 4390 N N . ARG B 1 285 ? -9.219 4.52 -20.5 1 79.62 285 ARG B N 1
ATOM 4391 C CA . ARG B 1 285 ? -9.992 5.078 -21.609 1 79.62 285 ARG B CA 1
ATOM 4392 C C . ARG B 1 285 ? -11.125 4.137 -22.016 1 79.62 285 ARG B C 1
ATOM 4394 O O . ARG B 1 285 ? -12.227 4.586 -22.328 1 79.62 285 ARG B O 1
ATOM 4401 N N . ARG B 1 286 ? -10.836 2.854 -22.094 1 77.38 286 ARG B N 1
ATOM 4402 C CA . ARG B 1 286 ? -11.82 1.852 -22.5 1 77.38 286 ARG B CA 1
ATOM 4403 C C . ARG B 1 286 ? -12.953 1.752 -21.484 1 77.38 286 ARG B C 1
ATOM 4405 O O . ARG B 1 286 ? -14.109 1.535 -21.844 1 77.38 286 ARG B O 1
ATOM 4412 N N . GLU B 1 287 ? -12.586 1.923 -20.266 1 77 287 GLU B N 1
ATOM 4413 C CA . GLU B 1 287 ? -13.562 1.674 -19.203 1 77 287 GLU B CA 1
ATOM 4414 C C . GLU B 1 287 ? -14.07 2.98 -18.609 1 77 287 GLU B C 1
ATOM 4416 O O . GLU B 1 287 ? -14.789 2.973 -17.594 1 77 287 GLU B O 1
ATOM 4421 N N . GLY B 1 288 ? -13.477 4.137 -18.906 1 65.56 288 GLY B N 1
ATOM 4422 C CA . GLY B 1 288 ? -13.891 5.441 -18.422 1 65.56 288 GLY B CA 1
ATOM 4423 C C . GLY B 1 288 ? -15.203 5.91 -19.016 1 65.56 288 GLY B C 1
ATOM 4424 O O . GLY B 1 288 ? -15.664 5.363 -20.031 1 65.56 288 GLY B O 1
#

Foldseek 3Di:
DPPPVADDDDPVVDALDGPQLSLQLVLVVVLLVVLVCLLVQNPDQDQVLVVQLVHPSVCSSVSLVSLVSVVVLLVQLVDPDDPHHRDPSSVSNSVLCVVLVPDCQLSVLCSVLSVCVVPDQAAADPVSLLVSLVRNFLSSLVSSCSSVVNDDPLLSQLSSLLRSLLVLLVLLQCQQVSVVVPHHSQHPVLCVVLVHDSVQLNDLKHDPSQLVSLLVSLVSSVVSLVSNLLSLLSDDGSVSLVVLLSSLLSVQQSVQCVVVSVINSNGRRDGDPVSSVVSSVVSVVVSD/DPPPPADDDDPVPDALDGPQLVLQLVLVVVLLVVLVCLLVQNPDQDQVLCVQLVHPSVCSSVSLVSLVSVLVLLVQLVDPDDPHHRDPSSVSNSVLCVVLVPDCQLSVLCSVLSVCVVPDQAAADPVSLLVSLVRNFLSSLVSSCSSVVNDDPLLSQLSSLLRSLLVLLVLLLCQQVSVVVPHHSQHPVLCVVLVHDSVQLNDLKHDPSQLVSLLVSLVSSVVSLVSNLLSLLSDDGSVSLVVLLSSLLSVQQSVQCVVVSVINSNGRRDGDPVSSVVSSVVSVVVRD

Nearest PDB structures (foldseek):
  4hd1-assembly1_A  TM=9.135E-01  e=3.105E-14  Alicyclobacillus acidocaldarius subsp. acidocaldarius DSM 446
  5iys-assembly1_A  TM=8.873E-01  e=1.957E-09  Enterococcus hirae ATCC 9790
  7vws-assembly1_A  TM=7.975E-01  e=7.220E-08  Streptomyces sp.
  7vwt-assembly1_B  TM=8.011E-01  e=3.259E-07  Streptomyces sp.
  7vws-assembly2_B  TM=7.821E-01  e=3.259E-07  Streptomyces sp.

Solvent-accessible surface area (backbone atoms only — not comparable to full-atom values): 29494 Å² total; per-residue (Å²): 136,82,74,70,72,67,70,80,94,64,59,50,71,54,64,79,39,62,65,62,47,39,52,47,51,50,46,52,48,51,50,54,48,50,48,49,24,38,54,70,67,60,56,71,82,86,15,56,68,26,43,46,49,74,39,58,48,85,45,51,77,38,40,68,59,46,51,51,34,48,50,56,36,52,52,30,45,76,42,94,68,79,90,53,34,67,37,68,69,48,50,61,41,32,61,51,32,62,74,45,67,59,70,66,60,43,62,50,25,42,49,48,33,37,54,44,59,75,74,51,42,68,28,63,33,64,66,53,48,50,53,45,27,57,20,59,24,22,26,58,45,50,50,53,29,34,68,70,70,61,66,43,75,69,46,45,55,20,34,34,30,34,23,36,16,36,41,49,50,49,43,56,34,34,44,36,62,33,43,75,70,62,28,44,85,58,28,43,54,53,30,58,73,42,70,43,53,74,68,57,53,69,33,71,58,50,52,73,41,48,20,49,43,44,46,53,54,50,50,53,26,50,52,28,34,60,69,11,49,62,44,34,42,74,48,57,46,46,61,20,53,52,43,20,45,43,54,9,43,45,52,19,36,53,48,20,33,54,74,50,63,29,42,28,33,77,38,54,52,64,50,52,53,64,42,33,55,49,32,23,51,50,44,44,61,75,38,98,138,84,72,70,71,68,70,85,89,77,61,44,63,64,67,81,40,62,67,64,48,37,54,46,52,49,46,51,48,52,50,56,47,49,46,49,24,38,56,69,68,61,56,71,81,88,16,58,68,25,43,47,50,74,38,57,48,85,44,50,78,37,40,67,59,48,52,52,34,46,49,56,37,50,51,29,45,75,41,95,67,80,90,50,34,67,37,68,71,48,49,61,40,32,61,50,34,63,75,47,67,56,69,65,63,43,61,51,25,42,48,48,32,38,53,43,58,76,73,50,42,66,28,64,33,63,67,54,47,49,55,45,28,57,20,55,24,22,25,58,46,50,48,53,28,33,66,70,70,62,66,41,75,67,47,46,54,20,34,34,29,34,28,35,18,37,43,49,51,49,43,55,34,34,44,36,63,33,42,76,69,63,28,44,86,58,29,44,53,54,30,56,74,41,69,40,52,74,70,57,53,69,34,70,55,49,51,72,41,48,18,50,43,44,46,53,54,50,49,54,26,49,52,28,35,60,67,11,48,63,44,35,41,74,49,58,45,47,61,20,53,52,44,21,45,45,54,9,44,44,52,18,38,52,48,22,31,54,74,51,64,28,41,27,34,78,39,54,52,66,50,52,52,65,43,32,56,50,32,22,50,49,45,44,60,74,38,100

Sequence (576 aa):
MLDKAAHENFPVAPFFLPRARRDDLMAIYGYARLVDDIGDGDVAPGGRDAELLGLGRERADDRLAMLDAFEADLRRVFADHGTGPRHPLLRRIRPLVRRHGLTPEPFLGLIEANRQDQRVRRYATYGDLVAYCELSANPVGRLVLGVTGTASPERIRRSDAVCTALQIVEHLQDVAEDLARDRIYLPAEDMDRFRVSEADLARPSAGASVRALVAFEAERARCLLNEGTPLVGSVHGRLKLLLAGFVGGGRAALRAVAAAGHDVLPGPPKPTKLSLLREVGATLRREGMLDKAAHENFPVAPFFLPRARRDDLMAIYGYARLVDDIGDGDVAPGGRDAELLGLGRERADDRLAMLDAFEADLRRVFADHGTGPRHPLLRRIRPLVRRHGLTPEPFLGLIEANRQDQRVRRYATYGDLVAYCELSANPVGRLVLGVTGTASPERIRRSDAVCTALQIVEHLQDVAEDLARDRIYLPAEDMDRFRVSEADLARPSAGASVRALVAFEAERARCLLNEGTPLVGSVHGRLKLLLAGFVGGGRAALRAVAAAGHDVLPGPPKPTKLSLLREVGATLRREG

Radius of gyration: 24.6 Å; Cα contacts (8 Å, |Δi|>4): 890; chains: 2; bounding box: 48×72×63 Å